Protein AF-0000000087641101 (afdb_homodimer)

Radius of gyration: 25.99 Å; Cα contacts (8 Å, |Δi|>4): 1208; chains: 2; bounding box: 47×73×111 Å

Secondary structure (DSSP, 8-state):
------------------B---S---PPTTEEEEEEE-S---HHHHHHHHHTT--EEEEEEEE-STT-EE-THHHHHHHHHHHTT-EEEEEE---SSSS--HHHHHHHHHHHHHHTTEEESEEEEE---GGGT-S-HHHHHHHHHHHHHHHHHHT-EEEEEE-HHHHHHHHSS-B-SS-EEEEE--SSSSGGGPPPSSSTT---BTTB-S-SEEEEEEEEEETTEEEEEEEEE--SSS----SS---BTTBEEE--SS-SPPPPPPB--/------------------B---S---PPTTEEEEEEE-S---HHHHHHHHHTT--EEEEEEEE-STT-EE-THHHHHHHHHHHTT-EEEEEE---SSSS--HHHHHHHHHHHHHHTTEEESEEEEE---GGGT-S-HHHHHHHHHHHHHHHHHHT-EEEEEE-HHHHHHHHSS-B-SS-EEEEE--SSSSGGGPPPSSSTT---BTTB-S-SEEEEEEEEEETTEEEEEEEEE--SSS----SS---BTTBEEE--SS-SPPPPPPB--

Solvent-accessible surface area (backbone atoms only — not comparable to full-atom values): 27989 Å² total; per-residue (Å²): 135,84,80,77,78,76,73,81,77,77,75,75,76,73,74,74,72,59,63,44,74,86,54,62,54,76,56,57,90,58,42,42,36,30,34,35,41,80,67,82,52,56,48,68,34,36,38,45,41,38,72,32,47,37,47,34,37,34,34,35,29,24,36,36,64,86,64,39,42,53,29,72,54,30,59,56,34,51,53,24,29,42,73,43,52,26,34,45,33,38,28,32,41,72,39,78,86,39,92,52,49,35,34,55,55,45,48,41,29,53,51,52,37,45,75,67,46,31,45,65,43,27,41,30,39,50,48,56,64,31,24,68,71,33,68,55,26,67,61,42,40,51,39,53,32,34,29,51,52,42,30,53,72,73,68,29,20,39,28,38,33,27,34,70,70,34,38,31,59,35,35,63,47,29,32,36,46,57,48,43,30,30,31,55,52,58,47,45,67,24,69,88,7,43,40,74,81,64,70,85,69,64,59,68,49,41,74,40,78,67,72,52,31,34,35,20,30,34,69,26,39,54,70,93,37,71,28,28,34,30,30,30,64,57,55,84,77,53,67,70,64,60,41,61,55,59,60,58,97,77,24,45,57,32,15,71,89,58,74,88,52,58,44,51,65,65,36,79,114,134,86,80,79,79,77,74,81,78,78,78,74,76,70,73,72,74,52,62,42,75,84,53,61,57,76,55,57,91,59,40,42,35,29,34,37,43,82,69,81,53,56,49,69,34,35,37,44,41,39,70,32,46,38,46,33,38,35,35,36,30,25,34,36,65,86,66,39,42,53,30,72,52,30,59,57,34,51,53,25,29,42,74,42,50,27,34,46,34,38,26,32,41,74,40,78,86,37,93,52,50,36,34,54,54,46,49,41,28,52,50,51,36,45,75,70,46,32,45,64,43,26,41,29,40,51,47,56,65,32,24,68,70,32,69,55,26,68,62,43,40,51,39,52,34,33,28,51,52,42,30,53,73,73,69,29,20,40,26,37,33,29,34,71,70,34,38,32,58,33,34,63,47,30,32,36,45,58,47,44,31,33,32,57,53,60,48,45,67,22,63,87,8,42,40,74,82,65,71,86,68,65,60,70,51,41,74,40,77,65,74,50,31,32,35,18,31,33,67,23,38,54,70,92,37,72,27,28,35,31,30,30,65,56,56,84,80,54,67,72,65,59,38,61,56,55,61,58,96,78,24,45,57,32,14,72,89,56,73,88,51,58,45,51,66,65,37,79,115

Sequence (538 aa):
MKVLFILPVVLATCLAKAIAPEGVVKAAAGYAYAVDLEVPVPLSGFNCMKKYGYKTVFIRAYDPTGAGRFDTNAVNNIRNANQAGLGTEAYMTPQLHSNKRGSQQFRELYEGLRNAKIQVRTVWVQVTSPVNWGPNTQANIYFINDIVSMAKYYGVTIGFYTNVYDWNQITKGANVEGAMLWYWNVNGAGVNGETPANFDDFRPFAKFTKPTVKQFGQVEHLCGVTVNRDVYTLNNSINLVSSKAEKLDGELIVGTLGGNQMSGLVQSVMKVLFILPVVLATCLAKAIAPEGVVKAAAGYAYAVDLEVPVPLSGFNCMKKYGYKTVFIRAYDPTGAGRFDTNAVNNIRNANQAGLGTEAYMTPQLHSNKRGSQQFRELYEGLRNAKIQVRTVWVQVTSPVNWGPNTQANIYFINDIVSMAKYYGVTIGFYTNVYDWNQITKGANVEGAMLWYWNVNGAGVNGETPANFDDFRPFAKFTKPTVKQFGQVEHLCGVTVNRDVYTLNNSINLVSSKAEKLDGELIVGTLGGNQMSGLVQSV

Organism: Ancylostoma caninum (NCBI:txid29170)

pLDDT: mean 87.17, std 20.43, range [28.36, 98.94]

Foldseek 3Di:
DPPPPPDPPPPPPPPPFFADPLAQDDDDPQKAKEWEAEDADALLLLLSVVVSRHAEYEYEQWDQPDQIAGRLSRLRNLVSNLVSLHAYAYEYEHHQPHPDALLRNLVRSCVSCVVSQEAEQEYEYEQADLVRQDQPQVVLLRRVLSNLVNCVVVLHAYAYEEAPVSCCRNNVQWAKPQHAYEYEDWCDAHPVGFDDQDCVPDDDTSPRHDHAKYFGHAQHDGSNGGITMMMGGPPPPLPCPRSNQPCDVHGGYHHSSDDSTRMDRGGHD/DPPPPPDPDPPPPPPPFFADPLAQDDDDPQKAKEWEAEDADALLLLLSVVVSGHAEYEYEQWDQPDQIAGRLSRLRNLVSNLVSLHAYAYEYEHHQPHPDALLRNLVRSCVSCVVSQAAEQEYEYEQADLVRQDQPQVVLLRRVLSNLVNCVVVLHAYAYEEAPVSCCRNNVQFAKPQHAYEYEDWCDAHPVGFDDQDCVPDDDTSNRHDHAKYFGHAQHDGSNGGITMMMGGPPPPLPCPRSNQPCDVNGGYHHSSDDSTRMDRGGHD

InterPro domains:
  IPR002053 Glycoside hydrolase, family 25 [PS51904] (31-249)
  IPR017853 Glycoside hydrolase superfamily [SSF51445] (33-235)
  IPR051595 Glycosyl Hydrolase 25 Enzymes [PTHR23208] (10-243)

Nearest PDB structures (foldseek):
  4kru-assembly1_A  TM=6.694E-01  e=2.421E-06  Clostridium phage phiSM101
  1f3t-assembly1_A  TM=5.126E-01  e=4.174E-02  Trypanosoma brucei
  8ofw-assembly1_A  TM=4.564E-01  e=1.871E-02  Mycobacterium tuberculosis
  1szr-assembly1_D  TM=4.971E-01  e=8.233E-02  Trypanosoma brucei brucei
  1njj-assembly1_A  TM=5.275E-01  e=1.527E-01  Trypanosoma brucei gambiense

Structure (mmCIF, N/CA/C/O backbone):
data_AF-0000000087641101-model_v1
#
loop_
_entity.id
_entity.type
_entity.pdbx_description
1 polymer 'Glycosyl hydrolase family 25'
#
loop_
_atom_site.group_PDB
_atom_site.id
_atom_site.type_symbol
_atom_site.label_atom_id
_atom_site.label_alt_id
_atom_site.label_comp_id
_atom_site.label_asym_id
_atom_site.label_entity_id
_atom_site.label_seq_id
_atom_site.pdbx_PDB_ins_code
_atom_site.Cartn_x
_atom_site.Cartn_y
_atom_site.Cartn_z
_atom_site.occupancy
_atom_site.B_iso_or_equiv
_atom_site.auth_seq_id
_atom_site.auth_comp_id
_atom_site.auth_asym_id
_atom_site.auth_atom_id
_atom_site.pdbx_PDB_model_num
ATOM 1 N N . MET A 1 1 ? 14.477 19.906 -55.719 1 28.36 1 MET A N 1
ATOM 2 C CA . MET A 1 1 ? 13.188 19.703 -55.062 1 28.36 1 MET A CA 1
ATOM 3 C C . MET A 1 1 ? 13.352 19.609 -53.562 1 28.36 1 MET A C 1
ATOM 5 O O . MET A 1 1 ? 14.109 18.781 -53.062 1 28.36 1 MET A O 1
ATOM 9 N N . LYS A 1 2 ? 13.195 20.766 -52.844 1 31.72 2 LYS A N 1
ATOM 10 C CA . LYS A 1 2 ? 13.352 21.016 -51.406 1 31.72 2 LYS A CA 1
ATOM 11 C C . LYS A 1 2 ? 12.367 20.188 -50.594 1 31.72 2 LYS A C 1
ATOM 13 O O . LYS A 1 2 ? 11.148 20.328 -50.75 1 31.72 2 LYS A O 1
ATOM 18 N N . VAL A 1 3 ? 12.773 19 -50.188 1 34.25 3 VAL A N 1
ATOM 19 C CA . VAL A 1 3 ? 11.961 18.109 -49.375 1 34.25 3 VAL A CA 1
ATOM 20 C C . VAL A 1 3 ? 11.625 18.766 -48.062 1 34.25 3 VAL A C 1
ATOM 22 O O . VAL A 1 3 ? 12.531 19.156 -47.312 1 34.25 3 VAL A O 1
ATOM 25 N N . LEU A 1 4 ? 10.484 19.406 -47.938 1 35.81 4 LEU A N 1
ATOM 26 C CA . LEU A 1 4 ? 9.938 19.969 -46.719 1 35.81 4 LEU A CA 1
ATOM 27 C C . LEU A 1 4 ? 9.641 18.891 -45.688 1 35.81 4 LEU A C 1
ATOM 29 O O . LEU A 1 4 ? 8.875 17.953 -45.969 1 35.81 4 LEU A O 1
ATOM 33 N N . PHE A 1 5 ? 10.555 18.578 -44.812 1 37 5 PHE A N 1
ATOM 34 C CA . PHE A 1 5 ? 10.375 17.703 -43.656 1 37 5 PHE A CA 1
ATOM 35 C C . PHE A 1 5 ? 9.328 18.281 -42.719 1 37 5 PHE A C 1
ATOM 37 O O . PHE A 1 5 ? 9.484 19.391 -42.188 1 37 5 PHE A O 1
ATOM 44 N N . ILE A 1 6 ? 8.055 17.938 -42.938 1 36.03 6 ILE A N 1
ATOM 45 C CA . ILE A 1 6 ? 7.035 18.328 -41.969 1 36.03 6 ILE A CA 1
ATOM 46 C C . ILE A 1 6 ? 7.227 17.547 -40.656 1 36.03 6 ILE A C 1
ATOM 48 O O . ILE A 1 6 ? 7.211 16.312 -40.688 1 36.03 6 ILE A O 1
ATOM 52 N N . LEU A 1 7 ? 7.863 18.156 -39.719 1 36.31 7 LEU A N 1
ATOM 53 C CA . LEU A 1 7 ? 7.988 17.609 -38.375 1 36.31 7 LEU A CA 1
ATOM 54 C C . LEU A 1 7 ? 6.613 17.359 -37.75 1 36.31 7 LEU A C 1
ATOM 56 O O . LEU A 1 7 ? 5.766 18.25 -37.719 1 36.31 7 LEU A O 1
ATOM 60 N N . PRO A 1 8 ? 6.195 16.094 -37.625 1 37.31 8 PRO A N 1
ATOM 61 C CA . PRO A 1 8 ? 4.906 15.867 -36.969 1 37.31 8 PRO A CA 1
ATOM 62 C C . PRO A 1 8 ? 4.836 16.484 -35.562 1 37.31 8 PRO A C 1
ATOM 64 O O . PRO A 1 8 ? 5.824 16.453 -34.844 1 37.31 8 PRO A O 1
ATOM 67 N N . VAL A 1 9 ? 4.023 17.516 -35.375 1 31.77 9 VAL A N 1
ATOM 68 C CA . VAL A 1 9 ? 3.674 18.109 -34.094 1 31.77 9 VAL A CA 1
ATOM 69 C C . VAL A 1 9 ? 3.027 17.047 -33.219 1 31.77 9 VAL A C 1
ATOM 71 O O . VAL A 1 9 ? 2.004 16.469 -33.562 1 31.77 9 VAL A O 1
ATOM 74 N N . VAL A 1 10 ? 3.824 16.375 -32.438 1 31.97 10 VAL A N 1
ATOM 75 C CA . VAL A 1 10 ? 3.291 15.539 -31.375 1 31.97 10 VAL A CA 1
ATOM 76 C C . VAL A 1 10 ? 2.352 16.375 -30.5 1 31.97 10 VAL A C 1
ATOM 78 O O . VAL A 1 10 ? 2.764 17.359 -29.891 1 31.97 10 VAL A O 1
ATOM 81 N N . LEU A 1 11 ? 1.06 16.297 -30.75 1 30.08 11 LEU A N 1
ATOM 82 C CA . LEU A 1 11 ? 0.023 16.844 -29.891 1 30.08 11 LEU A CA 1
ATOM 83 C C . LEU A 1 11 ? 0.126 16.266 -28.484 1 30.08 11 LEU A C 1
ATOM 85 O O . LEU A 1 11 ? -0.015 15.055 -28.297 1 30.08 11 LEU A O 1
ATOM 89 N N . ALA A 1 12 ? 0.757 16.969 -27.562 1 32.91 12 ALA A N 1
ATOM 90 C CA . ALA A 1 12 ? 0.623 16.781 -26.125 1 32.91 12 ALA A CA 1
ATOM 91 C C . ALA A 1 12 ? -0.845 16.75 -25.703 1 32.91 12 ALA A C 1
ATOM 93 O O . ALA A 1 12 ? -1.55 17.766 -25.828 1 32.91 12 ALA A O 1
ATOM 94 N N . THR A 1 13 ? -1.475 15.617 -25.844 1 31.67 13 THR A N 1
ATOM 95 C CA . THR A 1 13 ? -2.791 15.531 -25.219 1 31.67 13 THR A CA 1
ATOM 96 C C . THR A 1 13 ? -2.736 16.016 -23.781 1 31.67 13 THR A C 1
ATOM 98 O O . THR A 1 13 ? -1.954 15.508 -22.969 1 31.67 13 THR A O 1
ATOM 101 N N . CYS A 1 14 ? -2.99 17.266 -23.531 1 31.14 14 CYS A N 1
ATOM 102 C CA . CYS A 1 14 ? -3.334 17.844 -22.234 1 31.14 14 CYS A CA 1
ATOM 103 C C . CYS A 1 14 ? -4.367 16.984 -21.516 1 31.14 14 CYS A C 1
ATOM 105 O O . CYS A 1 14 ? -5.551 17.016 -21.859 1 31.14 14 CYS A O 1
ATOM 107 N N . LEU A 1 15 ? -4.035 15.789 -21.062 1 31.58 15 LEU A N 1
ATOM 108 C CA . LEU A 1 15 ? -4.984 15.219 -20.125 1 31.58 15 LEU A CA 1
ATOM 109 C C . LEU A 1 15 ? -5.488 16.281 -19.156 1 31.58 15 LEU A C 1
ATOM 111 O O . LEU A 1 15 ? -4.699 16.875 -18.406 1 31.58 15 LEU A O 1
ATOM 115 N N . ALA A 1 16 ? -6.551 16.953 -19.484 1 30.8 16 ALA A N 1
ATOM 116 C CA . ALA A 1 16 ? -7.285 17.844 -18.594 1 30.8 16 ALA A CA 1
ATOM 117 C C . ALA A 1 16 ? -7.34 17.266 -17.172 1 30.8 16 ALA A C 1
ATOM 119 O O . ALA A 1 16 ? -7.773 16.125 -16.984 1 30.8 16 ALA A O 1
ATOM 120 N N . LYS A 1 17 ? -6.582 17.766 -16.297 1 39.59 17 LYS A N 1
ATOM 121 C CA . LYS A 1 17 ? -6.594 17.5 -14.867 1 39.59 17 LYS A CA 1
ATOM 122 C C . LYS A 1 17 ? -8.016 17.484 -14.32 1 39.59 17 LYS A C 1
ATOM 124 O O . LYS A 1 17 ? -8.758 18.453 -14.469 1 39.59 17 LYS A O 1
ATOM 129 N N . ALA A 1 18 ? -8.648 16.438 -14.086 1 41.75 18 ALA A N 1
ATOM 130 C CA . ALA A 1 18 ? -9.992 16.344 -13.531 1 41.75 18 ALA A CA 1
ATOM 131 C C . ALA A 1 18 ? -10.188 17.312 -12.375 1 41.75 18 ALA A C 1
ATOM 133 O O . ALA A 1 18 ? -9.492 17.234 -11.367 1 41.75 18 ALA A O 1
ATOM 134 N N . ILE A 1 19 ? -10.812 18.531 -12.672 1 41.22 19 ILE A N 1
ATOM 135 C CA . ILE A 1 19 ? -11.234 19.531 -11.688 1 41.22 19 ILE A CA 1
ATOM 136 C C . ILE A 1 19 ? -12.164 18.875 -10.664 1 41.22 19 ILE A C 1
ATOM 138 O O . ILE A 1 19 ? -13.094 18.156 -11.031 1 41.22 19 ILE A O 1
ATOM 142 N N . ALA A 1 20 ? -11.672 18.719 -9.391 1 50.56 20 ALA A N 1
ATOM 143 C CA . ALA A 1 20 ? -12.641 18.344 -8.359 1 50.56 20 ALA A CA 1
ATOM 144 C C . ALA A 1 20 ? -13.969 19.062 -8.578 1 50.56 20 ALA A C 1
ATOM 146 O O . ALA A 1 20 ? -13.992 20.203 -9.055 1 50.56 20 ALA A O 1
ATOM 147 N N . PRO A 1 21 ? -15.078 18.359 -8.547 1 45.81 21 PRO A N 1
ATOM 148 C CA . PRO A 1 21 ? -16.312 19.125 -8.703 1 45.81 21 PRO A CA 1
ATOM 149 C C . PRO A 1 21 ? -16.359 20.375 -7.824 1 45.81 21 PRO A C 1
ATOM 151 O O . PRO A 1 21 ? -16.047 20.297 -6.633 1 45.81 21 PRO A O 1
ATOM 154 N N . GLU A 1 22 ? -16.094 21.438 -8.359 1 49.22 22 GLU A N 1
ATOM 155 C CA . GLU A 1 22 ? -16.234 22.719 -7.699 1 49.22 22 GLU A CA 1
ATOM 156 C C . GLU A 1 22 ? -17.578 22.828 -6.973 1 49.22 22 GLU A C 1
ATOM 158 O O . GLU A 1 22 ? -17.984 23.938 -6.594 1 49.22 22 GLU A O 1
ATOM 163 N N . GLY A 1 23 ? -18.156 21.672 -6.746 1 52.38 23 GLY A N 1
ATOM 164 C CA . GLY A 1 23 ? -19.375 21.828 -5.973 1 52.38 23 GLY A CA 1
ATOM 165 C C . GLY A 1 23 ? -19.156 21.75 -4.477 1 52.38 23 GLY A C 1
ATOM 166 O O . GLY A 1 23 ? -18.141 21.219 -4.023 1 52.38 23 GLY A O 1
ATOM 167 N N . VAL A 1 24 ? -19.875 22.516 -3.803 1 53.88 24 VAL A N 1
ATOM 168 C CA . VAL A 1 24 ? -19.891 22.531 -2.344 1 53.88 24 VAL A CA 1
ATOM 169 C C . VAL A 1 24 ? -19.938 21.094 -1.812 1 53.88 24 VAL A C 1
ATOM 171 O O . VAL A 1 24 ? -20.844 20.328 -2.17 1 53.88 24 VAL A O 1
ATOM 174 N N . VAL A 1 25 ? -18.859 20.766 -1.214 1 64.12 25 VAL A N 1
ATOM 175 C CA . VAL A 1 25 ? -18.812 19.453 -0.599 1 64.12 25 VAL A CA 1
ATOM 176 C C . VAL A 1 25 ? -19.75 19.406 0.613 1 64.12 25 VAL A C 1
ATOM 178 O O . VAL A 1 25 ? -19.672 20.281 1.483 1 64.12 25 VAL A O 1
ATOM 181 N N . LYS A 1 26 ? -20.953 18.875 0.511 1 57.97 26 LYS A N 1
ATOM 182 C CA . LYS A 1 26 ? -21.797 18.641 1.679 1 57.97 26 LYS A CA 1
ATOM 183 C C . LYS A 1 26 ? -21.438 17.328 2.369 1 57.97 26 LYS A C 1
ATOM 185 O O . LYS A 1 26 ? -21.562 16.25 1.779 1 57.97 26 LYS A O 1
ATOM 190 N N . ALA A 1 27 ? -20.797 17.547 3.496 1 64.75 27 ALA A N 1
ATOM 191 C CA . ALA A 1 27 ? -20.438 16.359 4.266 1 64.75 27 ALA A CA 1
ATOM 192 C C . ALA A 1 27 ? -21.672 15.664 4.809 1 64.75 27 ALA A C 1
ATOM 194 O O . ALA A 1 27 ? -22.688 16.312 5.09 1 64.75 27 ALA A O 1
ATOM 195 N N . ALA A 1 28 ? -21.609 14.398 4.812 1 65.62 28 ALA A N 1
ATOM 196 C CA . ALA A 1 28 ? -22.641 13.648 5.527 1 65.62 28 ALA A CA 1
ATOM 197 C C . ALA A 1 28 ? -22.734 14.094 6.984 1 65.62 28 ALA A C 1
ATOM 199 O O . ALA A 1 28 ? -21.797 14.68 7.523 1 65.62 28 ALA A O 1
ATOM 200 N N . ALA A 1 29 ? -23.891 13.867 7.512 1 70.31 29 ALA A N 1
ATOM 201 C CA . ALA A 1 29 ? -24.109 14.227 8.906 1 70.31 29 ALA A CA 1
ATOM 202 C C . ALA A 1 29 ? -23.062 13.602 9.812 1 70.31 29 ALA A C 1
ATOM 204 O O . ALA A 1 29 ? -22.734 12.422 9.672 1 70.31 29 ALA A O 1
ATOM 205 N N . GLY A 1 30 ? -22.375 14.406 10.547 1 81.69 30 GLY A N 1
ATOM 206 C CA . GLY A 1 30 ? -21.391 13.93 11.516 1 81.69 30 GLY A CA 1
ATOM 207 C C . GLY A 1 30 ? -19.969 14 11.008 1 81.69 30 GLY A C 1
ATOM 208 O O . GLY A 1 30 ? -19.031 13.727 11.75 1 81.69 30 GLY A O 1
ATOM 209 N N . TYR A 1 31 ? -19.875 14.391 9.664 1 87.81 31 TYR A N 1
ATOM 210 C CA . TYR A 1 31 ? -18.531 14.477 9.109 1 87.81 31 TYR A CA 1
ATOM 211 C C . TYR A 1 31 ? -18.219 15.891 8.633 1 87.81 31 TYR A C 1
ATOM 213 O O . TYR A 1 31 ? -19.141 16.688 8.414 1 87.81 31 TYR A O 1
ATOM 221 N N . ALA A 1 32 ? -16.984 16.25 8.633 1 92.69 32 ALA A N 1
ATOM 222 C CA . ALA A 1 32 ? -16.484 17.453 7.988 1 92.69 32 ALA A CA 1
ATOM 223 C C . ALA A 1 32 ? -15.375 17.125 6.996 1 92.69 32 ALA A C 1
ATOM 225 O O . ALA A 1 32 ? -14.758 16.062 7.074 1 92.69 32 ALA A O 1
ATOM 226 N N . TYR A 1 33 ? -15.219 18.047 6.066 1 94.56 33 TYR A N 1
ATOM 227 C CA . TYR A 1 33 ? -14.234 17.828 5.012 1 94.56 33 TYR A CA 1
ATOM 228 C C . TYR A 1 33 ? -12.992 18.672 5.234 1 94.56 33 TYR A C 1
ATOM 230 O O . TYR A 1 33 ? -13.078 19.797 5.734 1 94.56 33 TYR A O 1
ATOM 238 N N . ALA A 1 34 ? -11.883 18.141 4.883 1 96.69 34 ALA A N 1
ATOM 239 C CA . ALA A 1 34 ? -10.578 18.781 4.949 1 96.69 34 ALA A CA 1
ATOM 240 C C . ALA A 1 34 ? -9.766 18.516 3.691 1 96.69 34 ALA A C 1
ATOM 242 O O . ALA A 1 34 ? -10.148 17.688 2.861 1 96.69 34 ALA A O 1
ATOM 243 N N . VAL A 1 35 ? -8.719 19.25 3.512 1 97.88 35 VAL A N 1
ATOM 244 C CA . VAL A 1 35 ? -7.711 18.969 2.496 1 97.88 35 VAL A CA 1
ATOM 245 C C . VAL A 1 35 ? -6.324 18.953 3.137 1 97.88 35 VAL A C 1
ATOM 247 O O . VAL A 1 35 ? -6.129 19.516 4.219 1 97.88 35 VAL A O 1
ATOM 250 N N . ASP A 1 36 ? -5.441 18.25 2.58 1 98.62 36 ASP A N 1
ATOM 251 C CA . ASP A 1 36 ? -4.035 18.406 2.953 1 98.62 36 ASP A CA 1
ATOM 252 C C . ASP A 1 36 ? -3.193 18.844 1.761 1 98.62 36 ASP A C 1
ATOM 254 O O . ASP A 1 36 ? -3.549 18.578 0.61 1 98.62 36 ASP A O 1
ATOM 258 N N . LEU A 1 37 ? -2.211 19.625 2.039 1 98.25 37 LEU A N 1
ATOM 259 C CA . LEU A 1 37 ? -1.391 20.234 0.996 1 98.25 37 LEU A CA 1
ATOM 260 C C . LEU A 1 37 ? 0.045 20.422 1.475 1 98.25 37 LEU A C 1
ATOM 262 O O . LEU A 1 37 ? 0.317 20.344 2.676 1 98.25 37 LEU A O 1
ATOM 266 N N . GLU A 1 38 ? 0.957 20.656 0.459 1 98 38 GLU A N 1
ATOM 267 C CA . GLU A 1 38 ? 2.375 20.766 0.785 1 98 38 GLU A CA 1
ATOM 268 C C . GLU A 1 38 ? 3.039 21.875 -0.021 1 98 38 GLU A C 1
ATOM 270 O O . GLU A 1 38 ? 4.262 21.891 -0.177 1 98 38 GLU A O 1
ATOM 275 N N . VAL A 1 39 ? 2.182 22.75 -0.604 1 97.62 39 VAL A N 1
ATOM 276 C CA . VAL A 1 39 ? 2.676 23.859 -1.41 1 97.62 39 VAL A CA 1
ATOM 277 C C . VAL A 1 39 ? 2.164 25.172 -0.837 1 97.62 39 VAL A C 1
ATOM 279 O O . VAL A 1 39 ? 1.188 25.203 -0.085 1 97.62 39 VAL A O 1
ATOM 282 N N . PRO A 1 40 ? 2.863 26.297 -1.189 1 98.12 40 PRO A N 1
ATOM 283 C CA . PRO A 1 40 ? 2.328 27.594 -0.776 1 98.12 40 PRO A CA 1
ATOM 284 C C . PRO A 1 40 ? 0.957 27.891 -1.381 1 98.12 40 PRO A C 1
ATOM 286 O O . PRO A 1 40 ? 0.739 27.656 -2.572 1 98.12 40 PRO A O 1
ATOM 289 N N . VAL A 1 41 ? 0.089 28.391 -0.569 1 98.5 41 VAL A N 1
ATOM 290 C CA . VAL A 1 41 ? -1.262 28.734 -1.008 1 98.5 41 VAL A CA 1
ATOM 291 C C . VAL A 1 41 ? -1.612 30.156 -0.56 1 98.5 41 VAL A C 1
ATOM 293 O O . VAL A 1 41 ? -1.479 30.484 0.619 1 98.5 41 VAL A O 1
ATOM 296 N N . PRO A 1 42 ? -2.043 31.047 -1.471 1 98.06 42 PRO A N 1
ATOM 297 C CA . PRO A 1 42 ? -2.432 32.406 -1.074 1 98.06 42 PRO A CA 1
ATOM 298 C C . PRO A 1 42 ? -3.754 32.438 -0.314 1 98.06 42 PRO A C 1
ATOM 300 O O . PRO A 1 42 ? -4.512 31.453 -0.336 1 98.06 42 PRO A O 1
ATOM 303 N N . LEU A 1 43 ? -4 33.562 0.381 1 98.19 43 LEU A N 1
ATOM 304 C CA . LEU A 1 43 ? -5.234 33.75 1.133 1 98.19 43 LEU A CA 1
ATOM 305 C C . LEU A 1 43 ? -6.453 33.469 0.255 1 98.19 43 LEU A C 1
ATOM 307 O O . LEU A 1 43 ? -7.43 32.875 0.708 1 98.19 43 LEU A O 1
ATOM 311 N N . SER A 1 44 ? -6.391 33.875 -1.02 1 98.06 44 SER A N 1
ATOM 312 C CA . SER A 1 44 ? -7.516 33.688 -1.93 1 98.06 44 SER A CA 1
ATOM 313 C C . SER A 1 44 ? -7.812 32.219 -2.129 1 98.06 44 SER A C 1
ATOM 315 O O . SER A 1 44 ? -8.969 31.812 -2.277 1 98.06 44 SER A O 1
ATOM 317 N N . GLY A 1 45 ? -6.793 31.375 -2.162 1 98 45 GLY A N 1
ATOM 318 C CA . GLY A 1 45 ? -6.98 29.938 -2.27 1 98 45 GLY A CA 1
ATOM 319 C C . GLY A 1 45 ? -7.703 29.328 -1.079 1 98 45 GLY A C 1
ATOM 320 O O . GLY A 1 45 ? -8.625 28.531 -1.244 1 98 45 GLY A O 1
ATOM 321 N N . PHE A 1 46 ? -7.371 29.766 0.083 1 98.19 46 PHE A N 1
ATOM 322 C CA . PHE A 1 46 ? -8.008 29.25 1.288 1 98.19 46 PHE A CA 1
ATOM 323 C C . PHE A 1 46 ? -9.438 29.781 1.412 1 98.19 46 PHE A C 1
ATOM 325 O O . PHE A 1 46 ? -10.328 29.062 1.872 1 98.19 46 PHE A O 1
ATOM 332 N N . ASN A 1 47 ? -9.656 31.062 1.046 1 97.56 47 ASN A N 1
ATOM 333 C CA . ASN A 1 47 ? -11.023 31.578 0.992 1 97.56 47 ASN A CA 1
ATOM 334 C C . ASN A 1 47 ? -11.898 30.734 0.059 1 97.56 47 ASN A C 1
ATOM 336 O O . ASN A 1 47 ? -13.047 30.438 0.378 1 97.56 47 ASN A O 1
ATOM 340 N N . CYS A 1 48 ? -11.336 30.438 -1.016 1 96.94 48 CYS A N 1
ATOM 341 C CA . CYS A 1 48 ? -12.039 29.609 -1.987 1 96.94 48 CYS A CA 1
ATOM 342 C C . CYS A 1 48 ? -12.383 28.25 -1.393 1 96.94 48 CYS A C 1
ATOM 344 O O . CYS A 1 48 ? -13.508 27.766 -1.537 1 96.94 48 CYS A O 1
ATOM 346 N N . MET A 1 49 ? -11.453 27.578 -0.704 1 96.44 49 MET A N 1
ATOM 347 C CA . MET A 1 49 ? -11.695 26.281 -0.068 1 96.44 49 MET A CA 1
ATOM 348 C C . MET A 1 49 ? -12.82 26.391 0.958 1 96.44 49 MET A C 1
ATOM 350 O O . MET A 1 49 ? -13.688 25.516 1.018 1 96.44 49 MET A O 1
ATOM 354 N N . LYS A 1 50 ? -12.766 27.453 1.735 1 95.12 50 LYS A N 1
ATOM 355 C CA . LYS A 1 50 ? -13.828 27.672 2.713 1 95.12 50 LYS A CA 1
ATOM 356 C C . LYS A 1 50 ? -15.188 27.797 2.031 1 95.12 50 LYS A C 1
ATOM 358 O O . LYS A 1 50 ? -16.172 27.219 2.496 1 95.12 50 LYS A O 1
ATOM 363 N N . LYS A 1 51 ? -15.188 28.484 0.975 1 93.56 51 LYS A N 1
ATOM 364 C CA . LYS A 1 51 ? -16.422 28.688 0.221 1 93.56 51 LYS A CA 1
ATOM 365 C C . LYS A 1 51 ? -16.969 27.375 -0.303 1 93.56 51 LYS A C 1
ATOM 367 O O . LYS A 1 51 ? -18.188 27.188 -0.381 1 93.56 51 LYS A O 1
ATOM 372 N N . TYR A 1 52 ? -16.078 26.469 -0.585 1 93.44 52 TYR A N 1
ATOM 373 C CA . TYR A 1 52 ? -16.5 25.188 -1.13 1 93.44 52 TYR A CA 1
ATOM 374 C C . TYR A 1 52 ? -16.875 24.219 -0.014 1 93.44 52 TYR A C 1
ATOM 376 O O . TYR A 1 52 ? -17.203 23.062 -0.274 1 93.44 52 TYR A O 1
ATOM 384 N N . GLY A 1 53 ? -16.781 24.688 1.224 1 91.94 53 GLY A N 1
ATOM 385 C CA . GLY A 1 53 ? -17.359 23.922 2.314 1 91.94 53 GLY A CA 1
ATOM 386 C C . GLY A 1 53 ? -16.312 23.203 3.158 1 91.94 53 GLY A C 1
ATOM 387 O O . GLY A 1 53 ? -16.656 22.5 4.109 1 91.94 53 GLY A O 1
ATOM 388 N N . TYR A 1 54 ? -15.094 23.344 2.844 1 94.44 54 TYR A N 1
ATOM 389 C CA . TYR A 1 54 ? -14.047 22.75 3.664 1 94.44 54 TYR A CA 1
ATOM 390 C C . TYR A 1 54 ? -13.891 23.484 4.984 1 94.44 54 TYR A C 1
ATOM 392 O O . TYR A 1 54 ? -14.055 24.703 5.035 1 94.44 54 TYR A O 1
ATOM 400 N N . LYS A 1 55 ? -13.516 22.734 6.051 1 94.06 55 LYS A N 1
ATOM 401 C CA . LYS A 1 55 ? -13.484 23.328 7.383 1 94.06 55 LYS A CA 1
ATOM 402 C C . LYS A 1 55 ? -12.062 23.328 7.941 1 94.06 55 LYS A C 1
ATOM 404 O O . LYS A 1 55 ? -11.742 24.125 8.828 1 94.06 55 LYS A O 1
ATOM 409 N N . THR A 1 56 ? -11.266 22.406 7.438 1 95.62 56 THR A N 1
ATOM 410 C CA . THR A 1 56 ? -9.93 22.234 7.996 1 95.62 56 THR A CA 1
ATOM 411 C C . THR A 1 56 ? -8.906 21.984 6.891 1 95.62 56 THR A C 1
ATOM 413 O O . THR A 1 56 ? -9.25 21.453 5.836 1 95.62 56 THR A O 1
ATOM 416 N N . VAL A 1 57 ? -7.695 22.438 7.121 1 98 57 VAL A N 1
ATOM 417 C CA . VAL A 1 57 ? -6.602 22.125 6.195 1 98 57 VAL A CA 1
ATOM 418 C C . VAL A 1 57 ? -5.434 21.516 6.961 1 98 57 VAL A C 1
ATOM 420 O O . VAL A 1 57 ? -5.117 21.938 8.07 1 98 57 VAL A O 1
ATOM 423 N N . PHE A 1 58 ? -4.871 20.469 6.43 1 98.56 58 PHE A N 1
ATOM 424 C CA . PHE A 1 58 ? -3.629 19.859 6.898 1 98.56 58 PHE A CA 1
ATOM 425 C C . PHE A 1 58 ? -2.438 20.391 6.109 1 98.56 58 PHE A C 1
ATOM 427 O O . PHE A 1 58 ? -2.348 20.188 4.898 1 98.56 58 PHE A O 1
ATOM 434 N N . ILE A 1 59 ? -1.506 20.984 6.848 1 98.75 59 ILE A N 1
ATOM 435 C CA . ILE A 1 59 ? -0.409 21.703 6.203 1 98.75 59 ILE A CA 1
ATOM 436 C C . ILE A 1 59 ? 0.916 21.016 6.527 1 98.75 59 ILE A C 1
ATOM 438 O O . ILE A 1 59 ? 1.197 20.719 7.691 1 98.75 59 ILE A O 1
ATOM 442 N N . ARG A 1 60 ? 1.729 20.75 5.516 1 98.88 60 ARG A N 1
ATOM 443 C CA . ARG A 1 60 ? 3.045 20.188 5.777 1 98.88 60 ARG A CA 1
ATOM 444 C C . ARG A 1 60 ? 3.945 21.172 6.5 1 98.88 60 ARG A C 1
ATOM 446 O O . ARG A 1 60 ? 4.129 22.312 6.035 1 98.88 60 ARG A O 1
ATOM 453 N N . ALA A 1 61 ? 4.492 20.703 7.598 1 98.88 61 ALA A N 1
ATOM 454 C CA . ALA A 1 61 ? 5.348 21.578 8.383 1 98.88 61 ALA A CA 1
ATOM 455 C C . ALA A 1 61 ? 6.785 21.062 8.422 1 98.88 61 ALA A C 1
ATOM 457 O O . ALA A 1 61 ? 7.684 21.734 8.922 1 98.88 61 ALA A O 1
ATOM 458 N N . TYR A 1 62 ? 7.027 19.844 7.992 1 98.94 62 TYR A N 1
ATOM 459 C CA . TYR A 1 62 ? 8.375 19.312 7.824 1 98.94 62 TYR A CA 1
ATOM 460 C C . TYR A 1 62 ? 8.539 18.672 6.453 1 98.94 62 TYR A C 1
ATOM 462 O O . TYR A 1 62 ? 7.758 17.797 6.078 1 98.94 62 TYR A O 1
ATOM 470 N N . ASP A 1 63 ? 9.531 19.078 5.738 1 98.69 63 ASP A N 1
ATOM 471 C CA . ASP A 1 63 ? 9.797 18.734 4.348 1 98.69 63 ASP A CA 1
ATOM 472 C C . ASP A 1 63 ? 11.008 17.812 4.234 1 98.69 63 ASP A C 1
ATOM 474 O O . ASP A 1 63 ? 12.125 18.188 4.605 1 98.69 63 ASP A O 1
ATOM 478 N N . PRO A 1 64 ? 10.781 16.656 3.646 1 98.25 64 PRO A N 1
ATOM 479 C CA . PRO A 1 64 ? 11.867 15.672 3.605 1 98.25 64 PRO A CA 1
ATOM 480 C C . PRO A 1 64 ? 12.93 16 2.555 1 98.25 64 PRO A C 1
ATOM 482 O O . PRO A 1 64 ? 13.945 15.312 2.451 1 98.25 64 PRO A O 1
ATOM 485 N N . THR A 1 65 ? 12.766 17.016 1.777 1 96.81 65 THR A N 1
ATOM 486 C CA . THR A 1 65 ? 13.727 17.359 0.728 1 96.81 65 THR A CA 1
ATOM 487 C C . THR A 1 65 ? 15.109 17.594 1.315 1 96.81 65 THR A C 1
ATOM 489 O O . THR A 1 65 ? 15.242 18.156 2.404 1 96.81 65 THR A O 1
ATOM 492 N N . GLY A 1 66 ? 16.188 17.172 0.583 1 96.5 66 GLY A N 1
ATOM 493 C CA . GLY A 1 66 ? 17.531 17.281 1.103 1 96.5 66 GLY A CA 1
ATOM 494 C C . GLY A 1 66 ? 17.75 16.484 2.371 1 96.5 66 GLY A C 1
ATOM 495 O O . GLY A 1 66 ? 17.438 15.289 2.418 1 96.5 66 GLY A O 1
ATOM 496 N N . ALA A 1 67 ? 18.266 17.062 3.436 1 97.5 67 ALA A N 1
ATOM 497 C CA . ALA A 1 67 ? 18.484 16.406 4.715 1 97.5 67 ALA A CA 1
ATOM 498 C C . ALA A 1 67 ? 17.266 16.531 5.617 1 97.5 67 ALA A C 1
ATOM 500 O O . ALA A 1 67 ? 17.281 16.094 6.77 1 97.5 67 ALA A O 1
ATOM 501 N N . GLY A 1 68 ? 16.156 17.031 5.07 1 98.5 68 GLY A N 1
ATOM 502 C CA . GLY A 1 68 ? 14.992 17.375 5.875 1 98.5 68 GLY A CA 1
ATOM 503 C C . GLY A 1 68 ? 15.078 18.75 6.508 1 98.5 68 GLY A C 1
ATOM 504 O O . GLY A 1 68 ? 16.172 19.188 6.891 1 98.5 68 GLY A O 1
ATOM 505 N N . ARG A 1 69 ? 13.922 19.438 6.523 1 98.5 69 ARG A N 1
ATOM 506 C CA . ARG A 1 69 ? 13.938 20.781 7.082 1 98.5 69 ARG A CA 1
ATOM 507 C C . ARG A 1 69 ? 12.531 21.219 7.48 1 98.5 69 ARG A C 1
ATOM 509 O O . ARG A 1 69 ? 11.539 20.688 6.977 1 98.5 69 ARG A O 1
ATOM 516 N N . PHE A 1 70 ? 12.477 22.141 8.398 1 98.81 70 PHE A N 1
ATOM 517 C CA . PHE A 1 70 ? 11.219 22.844 8.641 1 98.81 70 PHE A CA 1
ATOM 518 C C . PHE A 1 70 ? 10.688 23.469 7.355 1 98.81 70 PHE A C 1
ATOM 520 O O . PHE A 1 70 ? 11.438 24.094 6.609 1 98.81 70 PHE A O 1
ATOM 527 N N . ASP A 1 71 ? 9.43 23.141 7.016 1 98.75 71 ASP A N 1
ATOM 528 C CA . ASP A 1 71 ? 8.805 23.734 5.84 1 98.75 71 ASP A CA 1
ATOM 529 C C . ASP A 1 71 ? 8.367 25.172 6.113 1 98.75 71 ASP A C 1
ATOM 531 O O . ASP A 1 71 ? 7.281 25.391 6.656 1 98.75 71 ASP A O 1
ATOM 535 N N . THR A 1 72 ? 9.094 26.109 5.609 1 97.94 72 THR A N 1
ATOM 536 C CA . THR A 1 72 ? 8.852 27.516 5.949 1 97.94 72 THR A CA 1
ATOM 537 C C . THR A 1 72 ? 7.535 28 5.352 1 97.94 72 THR A C 1
ATOM 539 O O . THR A 1 72 ? 6.953 28.969 5.824 1 97.94 72 THR A O 1
ATOM 542 N N . ASN A 1 73 ? 7.023 27.312 4.312 1 98 73 ASN A N 1
ATOM 543 C CA . ASN A 1 73 ? 5.727 27.672 3.748 1 98 73 ASN A CA 1
ATOM 544 C C . ASN A 1 73 ? 4.598 27.453 4.754 1 98 73 ASN A C 1
ATOM 546 O O . ASN A 1 73 ? 3.512 28.016 4.598 1 98 73 ASN A O 1
ATOM 550 N N . ALA A 1 74 ? 4.871 26.641 5.727 1 98.69 74 ALA A N 1
ATOM 551 C CA . ALA A 1 74 ? 3.83 26.328 6.699 1 98.69 74 ALA A CA 1
ATOM 552 C C . ALA A 1 74 ? 3.359 27.578 7.43 1 98.69 74 ALA A C 1
ATOM 554 O O . ALA A 1 74 ? 2.17 27.734 7.719 1 98.69 74 ALA A O 1
ATOM 555 N N . VAL A 1 75 ? 4.258 28.5 7.715 1 98.12 75 VAL A N 1
ATOM 556 C CA . VAL A 1 75 ? 3.939 29.688 8.5 1 98.12 75 VAL A CA 1
ATOM 557 C C . VAL A 1 75 ? 2.896 30.531 7.77 1 98.12 75 VAL A C 1
ATOM 559 O O . VAL A 1 75 ? 1.818 30.797 8.305 1 98.12 75 VAL A O 1
ATOM 562 N N . ASN A 1 76 ? 3.172 30.875 6.551 1 98.06 76 ASN A N 1
ATOM 563 C CA . ASN A 1 76 ? 2.229 31.688 5.797 1 98.06 76 ASN A CA 1
ATOM 564 C C . ASN A 1 76 ? 0.953 30.922 5.473 1 98.06 76 ASN A C 1
ATOM 566 O O . ASN A 1 76 ? -0.137 31.5 5.449 1 98.06 76 ASN A O 1
ATOM 570 N N . ASN A 1 77 ? 1.08 29.641 5.168 1 98.69 77 ASN A N 1
ATOM 571 C CA . ASN A 1 77 ? -0.108 28.844 4.93 1 98.69 77 ASN A CA 1
ATOM 572 C C . ASN A 1 77 ? -1.037 28.828 6.141 1 98.69 77 ASN A C 1
ATOM 574 O O . ASN A 1 77 ? -2.252 28.984 5.996 1 98.69 77 ASN A O 1
ATOM 578 N N . ILE A 1 78 ? -0.461 28.672 7.34 1 98.19 78 ILE A N 1
ATOM 579 C CA . ILE A 1 78 ? -1.245 28.625 8.57 1 98.19 78 ILE A CA 1
ATOM 580 C C . ILE A 1 78 ? -1.928 29.969 8.797 1 98.19 78 ILE A C 1
ATOM 582 O O . ILE A 1 78 ? -3.121 30.031 9.102 1 98.19 78 ILE A O 1
ATOM 586 N N . ARG A 1 79 ? -1.225 31.078 8.609 1 97.5 79 ARG A N 1
ATOM 587 C CA . ARG A 1 79 ? -1.787 32.406 8.805 1 97.5 79 ARG A CA 1
ATOM 588 C C . ARG A 1 79 ? -2.902 32.688 7.801 1 97.5 79 ARG A C 1
ATOM 590 O O . ARG A 1 79 ? -3.973 33.156 8.172 1 97.5 79 ARG A O 1
ATOM 597 N N . ASN A 1 80 ? -2.637 32.312 6.531 1 98.25 80 ASN A N 1
ATOM 598 C CA . ASN A 1 80 ? -3.643 32.5 5.492 1 98.25 80 ASN A CA 1
ATOM 599 C C . ASN A 1 80 ? -4.891 31.656 5.758 1 98.25 80 ASN A C 1
ATOM 601 O O . ASN A 1 80 ? -6.012 32.156 5.594 1 98.25 80 ASN A O 1
ATOM 605 N N . ALA A 1 81 ? -4.688 30.438 6.152 1 98.06 81 ALA A N 1
ATOM 606 C CA . ALA A 1 81 ? -5.82 29.547 6.449 1 98.06 81 ALA A CA 1
ATOM 607 C C . ALA A 1 81 ? -6.637 30.094 7.621 1 98.06 81 ALA A C 1
ATOM 609 O O . ALA A 1 81 ? -7.871 30.094 7.574 1 98.06 81 ALA A O 1
ATOM 610 N N . ASN A 1 82 ? -5.922 30.516 8.633 1 95.62 82 ASN A N 1
ATOM 611 C CA . ASN A 1 82 ? -6.594 31.109 9.789 1 95.62 82 ASN A CA 1
ATOM 612 C C . ASN A 1 82 ? -7.406 32.344 9.398 1 95.62 82 ASN A C 1
ATOM 614 O O . ASN A 1 82 ? -8.547 32.5 9.836 1 95.62 82 ASN A O 1
ATOM 618 N N . GLN A 1 83 ? -6.824 33.156 8.609 1 96 83 GLN A N 1
ATOM 619 C CA . GLN A 1 83 ? -7.512 34.375 8.156 1 96 83 GLN A CA 1
ATOM 620 C C . GLN A 1 83 ? -8.75 34.031 7.336 1 96 83 GLN A C 1
ATOM 622 O O . GLN A 1 83 ? -9.75 34.75 7.375 1 96 83 GLN A O 1
ATOM 627 N N . ALA A 1 84 ? -8.734 32.938 6.664 1 97.31 84 ALA A N 1
ATOM 628 C CA . ALA A 1 84 ? -9.852 32.5 5.848 1 97.31 84 ALA A CA 1
ATOM 629 C C . ALA A 1 84 ? -10.93 31.828 6.707 1 97.31 84 ALA A C 1
ATOM 631 O O . ALA A 1 84 ? -12.016 31.5 6.219 1 97.31 84 ALA A O 1
ATOM 632 N N . GLY A 1 85 ? -10.641 31.547 7.973 1 95.25 85 GLY A N 1
ATOM 633 C CA . GLY A 1 85 ? -11.602 30.922 8.875 1 95.25 85 GLY A CA 1
ATOM 634 C C . GLY A 1 85 ? -11.547 29.406 8.859 1 95.25 85 GLY A C 1
ATOM 635 O O . GLY A 1 85 ? -12.531 28.75 9.195 1 95.25 85 GLY A O 1
ATOM 636 N N . LEU A 1 86 ? -10.461 28.844 8.469 1 95.62 86 LEU A N 1
ATOM 637 C CA . LEU A 1 86 ? -10.289 27.391 8.43 1 95.62 86 LEU A CA 1
ATOM 638 C C . LEU A 1 86 ? -9.531 26.906 9.656 1 95.62 86 LEU A C 1
ATOM 640 O O . LEU A 1 86 ? -8.617 27.594 10.141 1 95.62 86 LEU A O 1
ATOM 644 N N . GLY A 1 87 ? -9.922 25.703 10.219 1 94.12 87 GLY A N 1
ATOM 645 C CA . GLY A 1 87 ? -9.023 25 11.125 1 94.12 87 GLY A CA 1
ATOM 646 C C . GLY A 1 87 ? -7.746 24.531 10.453 1 94.12 87 GLY A C 1
ATOM 647 O O . GLY A 1 87 ? -7.699 24.375 9.234 1 94.12 87 GLY A O 1
ATOM 648 N N . THR A 1 88 ? -6.734 24.375 11.297 1 96.69 88 THR A N 1
ATOM 649 C CA . THR A 1 88 ? -5.449 24 10.711 1 96.69 88 THR A CA 1
ATOM 650 C C . THR A 1 88 ? -4.809 22.859 11.5 1 96.69 88 THR A C 1
ATOM 652 O O . THR A 1 88 ? -4.809 22.875 12.734 1 96.69 88 THR A O 1
ATOM 655 N N . GLU A 1 89 ? -4.355 21.922 10.789 1 97.12 89 GLU A N 1
ATOM 656 C CA . GLU A 1 89 ? -3.512 20.828 11.289 1 97.12 89 GLU A CA 1
ATOM 657 C C . GLU A 1 89 ? -2.129 20.875 10.648 1 97.12 89 GLU A C 1
ATOM 659 O O . GLU A 1 89 ? -1.966 21.391 9.539 1 97.12 89 GLU A O 1
ATOM 664 N N . ALA A 1 90 ? -1.148 20.375 11.383 1 98.38 90 ALA A N 1
ATOM 665 C CA . ALA A 1 90 ? 0.213 20.281 10.859 1 98.38 90 ALA A CA 1
ATOM 666 C C . ALA A 1 90 ? 0.664 18.828 10.742 1 98.38 90 ALA A C 1
ATOM 668 O O . ALA A 1 90 ? 0.387 18.016 11.625 1 98.38 90 ALA A O 1
ATOM 669 N N . TYR A 1 91 ? 1.339 18.562 9.633 1 98.75 91 TYR A N 1
ATOM 670 C CA . TYR A 1 91 ? 1.896 17.219 9.523 1 98.75 91 TYR A CA 1
ATOM 671 C C . TYR A 1 91 ? 3.346 17.266 9.055 1 98.75 91 TYR A C 1
ATOM 673 O O . TYR A 1 91 ? 3.805 18.281 8.539 1 98.75 91 TYR A O 1
ATOM 681 N N . MET A 1 92 ? 4.086 16.234 9.359 1 98.88 92 MET A N 1
ATOM 682 C CA . MET A 1 92 ? 5.477 16.125 8.93 1 98.88 92 MET A CA 1
ATOM 683 C C . MET A 1 92 ? 5.676 14.922 8.023 1 98.88 92 MET A C 1
ATOM 685 O O . MET A 1 92 ? 5.07 13.867 8.25 1 98.88 92 MET A O 1
ATOM 689 N N . THR A 1 93 ? 6.391 15.125 6.988 1 98.81 93 THR A N 1
ATOM 690 C CA . THR A 1 93 ? 6.973 14.047 6.191 1 98.81 93 THR A CA 1
ATOM 691 C C . THR A 1 93 ? 8.438 13.828 6.57 1 98.81 93 THR A C 1
ATOM 693 O O . THR A 1 93 ? 9.305 14.609 6.188 1 98.81 93 THR A O 1
ATOM 696 N N . PRO A 1 94 ? 8.703 12.766 7.297 1 98.75 94 PRO A N 1
ATOM 697 C CA . PRO A 1 94 ? 10.07 12.57 7.789 1 98.75 94 PRO A CA 1
ATOM 698 C C . PRO A 1 94 ? 11.062 12.297 6.668 1 98.75 94 PRO A C 1
ATOM 700 O O . PRO A 1 94 ? 10.695 11.734 5.633 1 98.75 94 PRO A O 1
ATOM 703 N N . GLN A 1 95 ? 12.258 12.75 6.848 1 98.5 95 GLN A N 1
ATOM 704 C CA . GLN A 1 95 ? 13.398 12.383 6.016 1 98.5 95 GLN A CA 1
ATOM 705 C C . GLN A 1 95 ? 14.109 11.148 6.578 1 98.5 95 GLN A C 1
ATOM 707 O O . GLN A 1 95 ? 14.742 11.227 7.633 1 98.5 95 GLN A O 1
ATOM 712 N N . LEU A 1 96 ? 14.109 10.102 5.797 1 97.25 96 LEU A N 1
ATOM 713 C CA . LEU A 1 96 ? 14.5 8.805 6.348 1 97.25 96 LEU A CA 1
ATOM 714 C C . LEU A 1 96 ? 15.945 8.477 5.992 1 97.25 96 LEU A C 1
ATOM 716 O O . LEU A 1 96 ? 16.516 7.531 6.539 1 97.25 96 LEU A O 1
ATOM 720 N N . HIS A 1 97 ? 16.531 9.266 5.125 1 94.5 97 HIS A N 1
ATOM 721 C CA . HIS A 1 97 ? 17.828 8.906 4.59 1 94.5 97 HIS A CA 1
ATOM 722 C C . HIS A 1 97 ? 18.859 10 4.875 1 94.5 97 HIS A C 1
ATOM 724 O O . HIS A 1 97 ? 19.75 10.25 4.055 1 94.5 97 HIS A O 1
ATOM 730 N N . SER A 1 98 ? 18.672 10.711 5.91 1 95.56 98 SER A N 1
ATOM 731 C CA . SER A 1 98 ? 19.656 11.703 6.348 1 95.56 98 SER A CA 1
ATOM 732 C C . SER A 1 98 ? 20.266 11.328 7.688 1 95.56 98 SER A C 1
ATOM 734 O O . SER A 1 98 ? 19.906 10.305 8.273 1 95.56 98 SER A O 1
ATOM 736 N N . ASN A 1 99 ? 21.219 12.164 8.094 1 95.56 99 ASN A N 1
ATOM 737 C CA . ASN A 1 99 ? 21.875 11.898 9.375 1 95.56 99 ASN A CA 1
ATOM 738 C C . ASN A 1 99 ? 21.062 12.453 10.539 1 95.56 99 ASN A C 1
ATOM 740 O O . ASN A 1 99 ? 21.422 12.258 11.703 1 95.56 99 ASN A O 1
ATOM 744 N N . LYS A 1 100 ? 19.891 13.062 10.273 1 97.69 100 LYS A N 1
ATOM 745 C CA . LYS A 1 100 ? 19.062 13.594 11.359 1 97.69 100 LYS A CA 1
ATOM 746 C C . LYS A 1 100 ? 18.203 12.5 11.969 1 97.69 100 LYS A C 1
ATOM 748 O O . LYS A 1 100 ? 17.516 11.758 11.25 1 97.69 100 LYS A O 1
ATOM 753 N N . ARG A 1 101 ? 18.266 12.469 13.273 1 97.44 101 ARG A N 1
ATOM 754 C CA . ARG A 1 101 ? 17.375 11.57 14.008 1 97.44 101 ARG A CA 1
ATOM 755 C C . ARG A 1 101 ? 15.938 12.078 13.969 1 97.44 101 ARG A C 1
ATOM 757 O O . ARG A 1 101 ? 15.688 13.242 13.664 1 97.44 101 ARG A O 1
ATOM 764 N N . GLY A 1 102 ? 15 11.172 14.273 1 98.69 102 GLY A N 1
ATOM 765 C CA . GLY A 1 102 ? 13.602 11.57 14.359 1 98.69 102 GLY A CA 1
ATOM 766 C C . GLY A 1 102 ? 13.367 12.711 15.336 1 98.69 102 GLY A C 1
ATOM 767 O O . GLY A 1 102 ? 12.602 13.633 15.047 1 98.69 102 GLY A O 1
ATOM 768 N N . SER A 1 103 ? 14.07 12.656 16.453 1 98.69 103 SER A N 1
ATOM 769 C CA . SER A 1 103 ? 13.922 13.695 17.469 1 98.69 103 SER A CA 1
ATOM 770 C C . SER A 1 103 ? 14.391 15.047 16.953 1 98.69 103 SER A C 1
ATOM 772 O O . SER A 1 103 ? 13.773 16.078 17.219 1 98.69 103 SER A O 1
ATOM 774 N N . GLN A 1 104 ? 15.438 15.055 16.188 1 98.75 104 GLN A N 1
ATOM 775 C CA . GLN A 1 104 ? 15.961 16.297 15.617 1 98.75 104 GLN A CA 1
ATOM 776 C C . GLN A 1 104 ? 14.977 16.891 14.617 1 98.75 104 GLN A C 1
ATOM 778 O O . GLN A 1 104 ? 14.766 18.109 14.602 1 98.75 104 GLN A O 1
ATOM 783 N N . GLN A 1 105 ? 14.43 16.047 13.789 1 98.88 105 GLN A N 1
ATOM 784 C CA . GLN A 1 105 ? 13.477 16.516 12.797 1 98.88 105 GLN A CA 1
ATOM 785 C C . GLN A 1 105 ? 12.242 17.109 13.453 1 98.88 105 GLN A C 1
ATOM 787 O O . GLN A 1 105 ? 11.773 18.188 13.062 1 98.88 105 GLN A O 1
ATOM 792 N N . PHE A 1 106 ? 11.742 16.453 14.523 1 98.88 106 PHE A N 1
ATOM 793 C CA . PHE A 1 106 ? 10.57 16.969 15.227 1 98.88 106 PHE A CA 1
ATOM 794 C C . PHE A 1 106 ? 10.883 18.281 15.922 1 98.88 106 PHE A C 1
ATOM 796 O O . PHE A 1 106 ? 10.07 19.219 15.898 1 98.88 106 PHE A O 1
ATOM 803 N N . ARG A 1 107 ? 12.031 18.359 16.547 1 98.81 107 ARG A N 1
ATOM 804 C CA . ARG A 1 107 ? 12.445 19.578 17.203 1 98.81 107 ARG A CA 1
ATOM 805 C C . ARG A 1 107 ? 12.492 20.75 16.219 1 98.81 107 ARG A C 1
ATOM 807 O O . ARG A 1 107 ? 12.047 21.859 16.547 1 98.81 107 ARG A O 1
ATOM 814 N N . GLU A 1 108 ? 13.016 20.5 15.023 1 98.88 108 GLU A N 1
ATOM 815 C CA . GLU A 1 108 ? 13.086 21.547 14.008 1 98.88 108 GLU A CA 1
ATOM 816 C C . GLU A 1 108 ? 11.688 22.031 13.633 1 98.88 108 GLU A C 1
ATOM 818 O O . GLU A 1 108 ? 11.477 23.234 13.484 1 98.88 108 GLU A O 1
ATOM 823 N N . LEU A 1 109 ? 10.797 21.109 13.484 1 98.88 109 LEU A N 1
ATOM 824 C CA . LEU A 1 109 ? 9.414 21.469 13.188 1 98.88 109 LEU A CA 1
ATOM 825 C C . LEU A 1 109 ? 8.805 22.297 14.305 1 98.88 109 LEU A C 1
ATOM 827 O O . LEU A 1 109 ? 8.258 23.375 14.055 1 98.88 109 LEU A O 1
ATOM 831 N N . TYR A 1 110 ? 8.898 21.797 15.508 1 98.69 110 TYR A N 1
ATOM 832 C CA . TYR A 1 110 ? 8.297 22.453 16.672 1 98.69 110 TYR A CA 1
ATOM 833 C C . TYR A 1 110 ? 8.859 23.844 16.859 1 98.69 110 TYR A C 1
ATOM 835 O O . TYR A 1 110 ? 8.102 24.812 17.016 1 98.69 110 TYR A O 1
ATOM 843 N N . GLU A 1 111 ? 10.18 23.969 16.844 1 98.62 111 GLU A N 1
ATOM 844 C CA . GLU A 1 111 ? 10.836 25.25 17.062 1 98.62 111 GLU A CA 1
ATOM 845 C C . GLU A 1 111 ? 10.539 26.234 15.922 1 98.62 111 GLU A C 1
ATOM 847 O O . GLU A 1 111 ? 10.43 27.438 16.141 1 98.62 111 GLU A O 1
ATOM 852 N N . GLY A 1 112 ? 10.445 25.688 14.719 1 98.69 112 GLY A N 1
ATOM 853 C CA . GLY A 1 112 ? 10.07 26.531 13.594 1 98.69 112 GLY A CA 1
ATOM 854 C C . GLY A 1 112 ? 8.711 27.188 13.766 1 98.69 112 GLY A C 1
ATOM 855 O O . GLY A 1 112 ? 8.555 28.391 13.547 1 98.69 112 GLY A O 1
ATOM 856 N N . LEU A 1 113 ? 7.762 26.406 14.18 1 98.5 113 LEU A N 1
ATOM 857 C CA . LEU A 1 113 ? 6.418 26.922 14.414 1 98.5 113 LEU A CA 1
ATOM 858 C C . LEU A 1 113 ? 6.402 27.875 15.602 1 98.5 113 LEU A C 1
ATOM 860 O O . LEU A 1 113 ? 5.801 28.953 15.531 1 98.5 113 LEU A O 1
ATOM 864 N N . ARG A 1 114 ? 7.102 27.578 16.641 1 97.56 114 ARG A N 1
ATOM 865 C CA . ARG A 1 114 ? 7.129 28.406 17.844 1 97.56 114 ARG A CA 1
ATOM 866 C C . ARG A 1 114 ? 7.781 29.75 17.562 1 97.56 114 ARG A C 1
ATOM 868 O O . ARG A 1 114 ? 7.324 30.781 18.062 1 97.56 114 ARG A O 1
ATOM 875 N N . ASN A 1 115 ? 8.812 29.688 16.844 1 97.25 115 ASN A N 1
ATOM 876 C CA . ASN A 1 115 ? 9.5 30.938 16.469 1 97.25 115 ASN A CA 1
ATOM 877 C C . ASN A 1 115 ? 8.594 31.859 15.664 1 97.25 115 ASN A C 1
ATOM 879 O O . ASN A 1 115 ? 8.781 33.062 15.672 1 97.25 115 ASN A O 1
ATOM 883 N N . ALA A 1 116 ? 7.641 31.281 15.023 1 97.06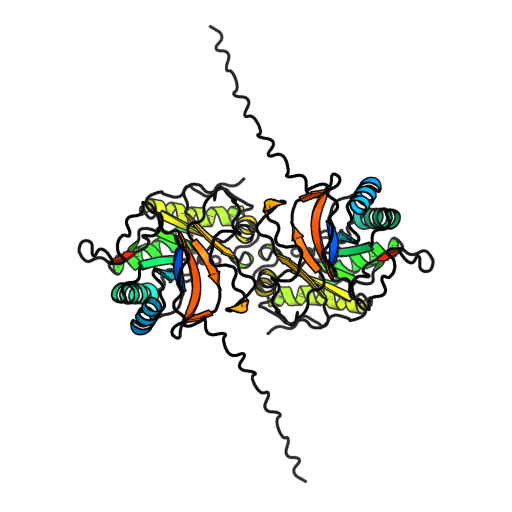 116 ALA A N 1
ATOM 884 C CA . ALA A 1 116 ? 6.684 32.062 14.234 1 97.06 116 ALA A CA 1
ATOM 885 C C . ALA A 1 116 ? 5.441 32.375 15.055 1 97.06 116 ALA A C 1
ATOM 887 O O . ALA A 1 116 ? 4.434 32.844 14.508 1 97.06 116 ALA A O 1
ATOM 888 N N . LYS A 1 117 ? 5.473 32.094 16.344 1 95.44 117 LYS A N 1
ATOM 889 C CA . LYS A 1 117 ? 4.375 32.375 17.266 1 95.44 117 LYS A CA 1
ATOM 890 C C . LYS A 1 117 ? 3.148 31.531 16.922 1 95.44 117 LYS A C 1
ATOM 892 O O . LYS A 1 117 ? 2.021 32.031 16.969 1 95.44 117 LYS A O 1
ATOM 897 N N . ILE A 1 118 ? 3.395 30.359 16.531 1 97 118 ILE A N 1
ATOM 898 C CA . ILE A 1 118 ? 2.357 29.359 16.312 1 97 118 ILE A CA 1
ATOM 899 C C . ILE A 1 118 ? 2.498 28.234 17.328 1 97 118 ILE A C 1
ATOM 901 O O . ILE A 1 118 ? 3.543 27.578 17.391 1 97 118 ILE A O 1
ATOM 905 N N . GLN A 1 119 ? 1.489 28.031 18.078 1 95.25 119 GLN A N 1
ATOM 906 C CA . GLN A 1 119 ? 1.437 26.922 19.016 1 95.25 119 GLN A CA 1
ATOM 907 C C . GLN A 1 119 ? 0.818 25.688 18.375 1 95.25 119 GLN A C 1
ATOM 909 O O . GLN A 1 119 ? -0.246 25.766 17.75 1 95.25 119 GLN A O 1
ATOM 914 N N . VAL A 1 120 ? 1.495 24.578 18.547 1 95.31 120 VAL A N 1
ATOM 915 C CA . VAL A 1 120 ? 0.997 23.344 17.938 1 95.31 120 VAL A CA 1
ATOM 916 C C . VAL A 1 120 ? 0.627 22.344 19.016 1 95.31 120 VAL A C 1
ATOM 918 O O . VAL A 1 120 ? 1.449 22.016 19.875 1 95.31 120 VAL A O 1
ATOM 921 N N . ARG A 1 121 ? -0.609 21.844 18.922 1 94.25 121 ARG A N 1
ATOM 922 C CA . ARG A 1 121 ? -1.101 20.891 19.922 1 94.25 121 ARG A CA 1
ATOM 923 C C . ARG A 1 121 ? -0.956 19.453 19.406 1 94.25 121 ARG A C 1
ATOM 925 O O . ARG A 1 121 ? -0.767 18.531 20.203 1 94.25 121 ARG A O 1
ATOM 932 N N . THR A 1 122 ? -1.125 19.25 18.156 1 95.38 122 THR A N 1
ATOM 933 C CA . THR A 1 122 ? -1.023 17.953 17.516 1 95.38 122 THR A CA 1
ATOM 934 C C . THR A 1 122 ? -0.174 18.031 16.266 1 95.38 122 THR A C 1
ATOM 936 O O . THR A 1 122 ? -0.295 18.984 15.484 1 95.38 122 THR A O 1
ATOM 939 N N . VAL A 1 123 ? 0.696 17.078 16.078 1 98.12 123 VAL A N 1
ATOM 940 C CA . VAL A 1 123 ? 1.406 16.906 14.82 1 98.12 123 VAL A CA 1
ATOM 941 C C . VAL A 1 123 ? 1.116 15.508 14.266 1 98.12 123 VAL A C 1
ATOM 943 O O . VAL A 1 123 ? 1.14 14.523 15 1 98.12 123 VAL A O 1
ATOM 946 N N . TRP A 1 124 ? 0.757 15.477 13.023 1 98.56 124 TRP A N 1
ATOM 947 C CA . TRP A 1 124 ? 0.554 14.211 12.32 1 98.56 124 TRP A CA 1
ATOM 948 C C . TRP A 1 124 ? 1.839 13.758 11.641 1 98.56 124 TRP A C 1
ATOM 950 O O . TRP A 1 124 ? 2.459 14.523 10.898 1 98.56 124 TRP A O 1
ATOM 960 N N . VAL A 1 125 ? 2.264 12.531 11.906 1 98.88 125 VAL A N 1
ATOM 961 C CA . VAL A 1 125 ? 3.49 11.984 11.344 1 98.88 125 VAL A CA 1
ATOM 962 C C . VAL A 1 125 ? 3.152 11.047 10.188 1 98.88 125 VAL A C 1
ATOM 964 O O . VAL A 1 125 ? 2.398 10.086 10.352 1 98.88 125 VAL A O 1
ATOM 967 N N . GLN A 1 126 ? 3.674 11.391 9.047 1 98.88 126 GLN A N 1
ATOM 968 C CA . GLN A 1 126 ? 3.455 10.555 7.871 1 98.88 126 GLN A CA 1
ATOM 969 C C . GLN A 1 126 ? 4.301 9.281 7.934 1 98.88 126 GLN A C 1
ATOM 971 O O . GLN A 1 126 ? 5.531 9.352 7.945 1 98.88 126 GLN A O 1
ATOM 976 N N . VAL A 1 127 ? 3.648 8.164 8.047 1 98.81 127 VAL A N 1
ATOM 977 C CA . VAL A 1 127 ? 4.258 6.84 8.016 1 98.81 127 VAL A CA 1
ATOM 978 C C . VAL A 1 127 ? 3.67 6.031 6.859 1 98.81 127 VAL A C 1
ATOM 980 O O . VAL A 1 127 ? 2.896 5.094 7.082 1 98.81 127 VAL A O 1
ATOM 983 N N . THR A 1 128 ? 4.039 6.402 5.66 1 98.62 128 THR A N 1
ATOM 984 C CA . THR A 1 128 ? 3.555 5.805 4.422 1 98.62 128 THR A CA 1
ATOM 985 C C . THR A 1 128 ? 4.703 5.582 3.443 1 98.62 128 THR A C 1
ATOM 987 O O . THR A 1 128 ? 5.863 5.852 3.768 1 98.62 128 THR A O 1
ATOM 990 N N . SER A 1 129 ? 4.367 5.047 2.227 1 97.81 129 SER A N 1
ATOM 991 C CA . SER A 1 129 ? 5.348 4.828 1.169 1 97.81 129 SER A CA 1
ATOM 992 C C . SER A 1 129 ? 6.496 3.947 1.655 1 97.81 129 SER A C 1
ATOM 994 O O . SER A 1 129 ? 7.652 4.375 1.665 1 97.81 129 SER A O 1
ATOM 996 N N . PRO A 1 130 ? 6.18 2.703 1.926 1 98.12 130 PRO A N 1
ATOM 997 C CA . PRO A 1 130 ? 7.156 1.798 2.541 1 98.12 130 PRO A CA 1
ATOM 998 C C . PRO A 1 130 ? 8.469 1.725 1.763 1 98.12 130 PRO A C 1
ATOM 1000 O O . PRO A 1 130 ? 9.523 1.455 2.346 1 98.12 130 PRO A O 1
ATOM 1003 N N . VAL A 1 131 ? 8.438 2.039 0.519 1 96.88 131 VAL A N 1
ATOM 1004 C CA . VAL A 1 131 ? 9.617 1.94 -0.333 1 96.88 131 VAL A CA 1
ATOM 1005 C C . VAL A 1 131 ? 10.727 2.826 0.221 1 96.88 131 VAL A C 1
ATOM 1007 O O . VAL A 1 131 ? 11.914 2.533 0.039 1 96.88 131 VAL A O 1
ATOM 1010 N N . ASN A 1 132 ? 10.398 3.883 0.917 1 95.62 132 ASN A N 1
ATOM 1011 C CA . ASN A 1 132 ? 11.359 4.844 1.444 1 95.62 132 ASN A CA 1
ATOM 1012 C C . ASN A 1 132 ? 11.898 4.406 2.803 1 95.62 132 ASN A C 1
ATOM 1014 O O . ASN A 1 132 ? 12.93 4.91 3.258 1 95.62 132 ASN A O 1
ATOM 1018 N N . TRP A 1 133 ? 11.25 3.592 3.576 1 96.12 133 TRP A N 1
ATOM 1019 C CA . TRP A 1 133 ? 11.609 3.195 4.934 1 96.12 133 TRP A CA 1
ATOM 1020 C C . TRP A 1 133 ? 12.594 2.031 4.922 1 96.12 133 TRP A C 1
ATOM 1022 O O . TRP A 1 133 ? 13.453 1.929 5.797 1 96.12 133 TRP A O 1
ATOM 1032 N N . GLY A 1 134 ? 12.484 1.054 3.998 1 89.69 134 GLY A N 1
ATOM 1033 C CA . GLY A 1 134 ? 13.297 -0.148 3.963 1 89.69 134 GLY A CA 1
ATOM 1034 C C . GLY A 1 134 ? 12.742 -1.277 4.805 1 89.69 134 GLY A C 1
ATOM 1035 O O . GLY A 1 134 ? 11.805 -1.072 5.582 1 89.69 134 GLY A O 1
ATOM 1036 N N . PRO A 1 135 ? 13.352 -2.439 4.793 1 92.19 135 PRO A N 1
ATOM 1037 C CA . PRO A 1 135 ? 12.75 -3.639 5.379 1 92.19 135 PRO A CA 1
ATOM 1038 C C . PRO A 1 135 ? 13.141 -3.84 6.844 1 92.19 135 PRO A C 1
ATOM 1040 O O . PRO A 1 135 ? 12.594 -4.723 7.512 1 92.19 135 PRO A O 1
ATOM 1043 N N . ASN A 1 136 ? 14.086 -3.061 7.43 1 95.19 136 ASN A N 1
ATOM 1044 C CA . ASN A 1 136 ? 14.445 -3.178 8.836 1 95.19 136 ASN A CA 1
ATOM 1045 C C . ASN A 1 136 ? 13.406 -2.529 9.742 1 95.19 136 ASN A C 1
ATOM 1047 O O . ASN A 1 136 ? 13.531 -1.354 10.094 1 95.19 136 ASN A O 1
ATOM 1051 N N . THR A 1 137 ? 12.461 -3.322 10.195 1 97.19 137 THR A N 1
ATOM 1052 C CA . THR A 1 137 ? 11.305 -2.805 10.922 1 97.19 137 THR A CA 1
ATOM 1053 C C . THR A 1 137 ? 11.711 -2.297 12.297 1 97.19 137 THR A C 1
ATOM 1055 O O . THR A 1 137 ? 11.109 -1.354 12.82 1 97.19 137 THR A O 1
ATOM 1058 N N . GLN A 1 138 ? 12.742 -2.869 12.914 1 97.44 138 GLN A N 1
ATOM 1059 C CA . GLN A 1 138 ? 13.203 -2.389 14.211 1 97.44 138 GLN A CA 1
ATOM 1060 C C . GLN A 1 138 ? 13.797 -0.987 14.094 1 97.44 138 GLN A C 1
ATOM 1062 O O . GLN A 1 138 ? 13.531 -0.127 14.938 1 97.44 138 GLN A O 1
ATOM 1067 N N . ALA A 1 139 ? 14.562 -0.804 13.07 1 97.44 139 ALA A N 1
ATOM 1068 C CA . ALA A 1 139 ? 15.117 0.524 12.828 1 97.44 139 ALA A CA 1
ATOM 1069 C C . ALA A 1 139 ? 14.008 1.543 12.57 1 97.44 139 ALA A C 1
ATOM 1071 O O . ALA A 1 139 ? 14.086 2.684 13.031 1 97.44 139 ALA A O 1
ATOM 1072 N N . ASN A 1 140 ? 13 1.131 11.812 1 98.31 140 ASN A N 1
ATOM 1073 C CA . ASN A 1 140 ? 11.875 2.014 11.539 1 98.31 140 ASN A CA 1
ATOM 1074 C C . ASN A 1 140 ? 11.148 2.408 12.82 1 98.31 140 ASN A C 1
ATOM 1076 O O . ASN A 1 140 ? 10.828 3.582 13.023 1 98.31 140 ASN A O 1
ATOM 1080 N N . ILE A 1 141 ? 10.922 1.428 13.695 1 98.5 141 ILE A N 1
ATOM 1081 C CA . ILE A 1 141 ? 10.234 1.665 14.961 1 98.5 141 ILE A CA 1
ATOM 1082 C C . ILE A 1 141 ? 11.055 2.617 15.82 1 98.5 141 ILE A C 1
ATOM 1084 O O . ILE A 1 141 ? 10.508 3.539 16.438 1 98.5 141 ILE A O 1
ATOM 1088 N N . TYR A 1 142 ? 12.359 2.414 15.867 1 98.12 142 TYR A N 1
ATOM 1089 C CA . TYR A 1 142 ? 13.234 3.297 16.625 1 98.12 142 TYR A CA 1
ATOM 1090 C C . TYR A 1 142 ? 13.133 4.734 16.125 1 98.12 142 TYR A C 1
ATOM 1092 O O . TYR A 1 142 ? 13.055 5.672 16.922 1 98.12 142 TYR A O 1
ATOM 1100 N N . PHE A 1 143 ? 13.133 4.883 14.875 1 98.69 143 PHE A N 1
ATOM 1101 C CA . PHE A 1 143 ? 13.039 6.203 14.266 1 98.69 143 PHE A CA 1
ATOM 1102 C C . PHE A 1 143 ? 11.719 6.871 14.633 1 98.69 143 PHE A C 1
ATOM 1104 O O . PHE A 1 143 ? 11.688 8.039 15.016 1 98.69 143 PHE A O 1
ATOM 1111 N N . ILE A 1 144 ? 10.609 6.168 14.516 1 98.75 144 ILE A N 1
ATOM 1112 C CA . ILE A 1 144 ? 9.281 6.676 14.844 1 98.75 144 ILE A CA 1
ATOM 1113 C C . ILE A 1 144 ? 9.219 7.047 16.328 1 98.75 144 ILE A C 1
ATOM 1115 O O . ILE A 1 144 ? 8.727 8.117 16.688 1 98.75 144 ILE A O 1
ATOM 1119 N N . ASN A 1 145 ? 9.789 6.203 17.141 1 98.62 145 ASN A N 1
ATOM 1120 C CA . ASN A 1 145 ? 9.742 6.441 18.578 1 98.62 145 ASN A CA 1
ATOM 1121 C C . ASN A 1 145 ? 10.609 7.633 18.984 1 98.62 145 ASN A C 1
ATOM 1123 O O . ASN A 1 145 ? 10.312 8.312 19.969 1 98.62 145 ASN A O 1
ATOM 1127 N N . ASP A 1 146 ? 11.648 7.832 18.234 1 98.69 146 ASP A N 1
ATOM 1128 C CA . ASP A 1 146 ? 12.438 9.047 18.453 1 98.69 146 ASP A CA 1
ATOM 1129 C C . ASP A 1 146 ? 11.594 10.297 18.234 1 98.69 146 ASP A C 1
ATOM 1131 O O . ASP A 1 146 ? 11.711 11.266 18.984 1 98.69 146 ASP A O 1
ATOM 1135 N N . ILE A 1 147 ? 10.727 10.281 17.25 1 98.69 147 ILE A N 1
ATOM 1136 C CA . ILE A 1 147 ? 9.797 11.375 16.984 1 98.69 147 ILE A CA 1
ATOM 1137 C C . ILE A 1 147 ? 8.781 11.477 18.125 1 98.69 147 ILE A C 1
ATOM 1139 O O . ILE A 1 147 ? 8.562 12.562 18.672 1 98.69 147 ILE A O 1
ATOM 1143 N N . VAL A 1 148 ? 8.227 10.391 18.5 1 98.25 148 VAL A N 1
ATOM 1144 C CA . VAL A 1 148 ? 7.184 10.336 19.516 1 98.25 148 VAL A CA 1
ATOM 1145 C C . VAL A 1 148 ? 7.73 10.852 20.844 1 98.25 148 VAL A C 1
ATOM 1147 O O . VAL A 1 148 ? 7.062 11.617 21.547 1 98.25 148 VAL A O 1
ATOM 1150 N N . SER A 1 149 ? 8.922 10.43 21.188 1 98.06 149 SER A N 1
ATOM 1151 C CA . SER A 1 149 ? 9.531 10.844 22.438 1 98.06 149 SER A CA 1
ATOM 1152 C C . SER A 1 149 ? 9.766 12.352 22.469 1 98.06 149 SER A C 1
ATOM 1154 O O . SER A 1 149 ? 9.57 12.992 23.516 1 98.06 149 SER A O 1
ATOM 1156 N N . MET A 1 150 ? 10.172 12.867 21.375 1 98.38 150 MET A N 1
ATOM 1157 C CA . MET A 1 150 ? 10.398 14.312 21.312 1 98.38 150 MET A CA 1
ATOM 1158 C C . MET A 1 150 ? 9.086 15.07 21.406 1 98.38 150 MET A C 1
ATOM 1160 O O . MET A 1 150 ? 9.008 16.125 22.047 1 98.38 150 MET A O 1
ATOM 1164 N N . ALA A 1 151 ? 8.062 14.562 20.734 1 97.88 151 ALA A N 1
ATOM 1165 C CA . ALA A 1 151 ? 6.738 15.156 20.844 1 97.88 151 ALA A CA 1
ATOM 1166 C C . ALA A 1 151 ? 6.266 15.188 22.297 1 97.88 151 ALA A C 1
ATOM 1168 O O . ALA A 1 151 ? 5.742 16.203 22.766 1 97.88 151 ALA A O 1
ATOM 1169 N N . LYS A 1 152 ? 6.461 14.094 22.953 1 96.31 152 LYS A N 1
ATOM 1170 C CA . LYS A 1 152 ? 6.086 13.992 24.359 1 96.31 152 LYS A CA 1
ATOM 1171 C C . LYS A 1 152 ? 6.852 15.008 25.203 1 96.31 152 LYS A C 1
ATOM 1173 O O . LYS A 1 152 ? 6.281 15.625 26.109 1 96.31 152 LYS A O 1
ATOM 1178 N N . TYR A 1 153 ? 8.102 15.125 24.922 1 97.19 153 TYR A N 1
ATOM 1179 C CA . TYR A 1 153 ? 8.945 16.078 25.641 1 97.19 153 TYR A CA 1
ATOM 1180 C C . TYR A 1 153 ? 8.359 17.484 25.531 1 97.19 153 TYR A C 1
ATOM 1182 O O . TYR A 1 153 ? 8.359 18.234 26.516 1 97.19 153 TYR A O 1
ATOM 1190 N N . TYR A 1 154 ? 7.809 17.875 24.359 1 97.12 154 TYR A N 1
ATOM 1191 C CA . TYR A 1 154 ? 7.273 19.203 24.141 1 97.12 154 TYR A CA 1
ATOM 1192 C C . TYR A 1 154 ? 5.801 19.281 24.531 1 97.12 154 TYR A C 1
ATOM 1194 O O . TYR A 1 154 ? 5.184 20.344 24.453 1 97.12 154 TYR A O 1
ATOM 1202 N N . GLY A 1 155 ? 5.199 18.172 24.891 1 95.38 155 GLY A N 1
ATOM 1203 C CA . GLY A 1 155 ? 3.789 18.156 25.25 1 95.38 155 GLY A CA 1
ATOM 1204 C C . GLY A 1 155 ? 2.871 18.203 24.047 1 95.38 155 GLY A C 1
ATOM 1205 O O . GLY A 1 155 ? 1.769 18.75 24.125 1 95.38 155 GLY A O 1
ATOM 1206 N N . VAL A 1 156 ? 3.328 17.781 22.922 1 96.38 156 VAL A N 1
ATOM 1207 C CA . VAL A 1 156 ? 2.57 17.766 21.672 1 96.38 156 VAL A CA 1
ATOM 1208 C C . VAL A 1 156 ? 1.995 16.359 21.438 1 96.38 156 VAL A C 1
ATOM 1210 O O . VAL A 1 156 ? 2.701 15.367 21.578 1 96.38 156 VAL A O 1
ATOM 1213 N N . THR A 1 157 ? 0.688 16.25 21.156 1 95.19 157 THR A N 1
ATOM 1214 C CA . THR A 1 157 ? 0.063 14.969 20.812 1 95.19 157 THR A CA 1
ATOM 1215 C C . THR A 1 157 ? 0.391 14.578 19.375 1 95.19 157 THR A C 1
ATOM 1217 O O . THR A 1 157 ? 0.708 15.43 18.547 1 95.19 157 THR A O 1
ATOM 1220 N N . ILE A 1 158 ? 0.334 13.25 19.172 1 95.81 158 ILE A N 1
ATOM 1221 C CA . ILE A 1 158 ? 0.712 12.758 17.859 1 95.81 158 ILE A CA 1
ATOM 1222 C C . ILE A 1 158 ? -0.458 12 17.234 1 95.81 158 ILE A C 1
ATOM 1224 O O . ILE A 1 158 ? -1.221 11.336 17.938 1 95.81 158 ILE A O 1
ATOM 1228 N N . GLY A 1 159 ? -0.643 12.141 15.953 1 97.06 159 GLY A N 1
ATOM 1229 C CA . GLY A 1 159 ? -1.358 11.219 15.086 1 97.06 159 GLY A CA 1
ATOM 1230 C C . GLY A 1 159 ? -0.501 10.664 13.969 1 97.06 159 GLY A C 1
ATOM 1231 O O . GLY A 1 159 ? 0.55 11.227 13.648 1 97.06 159 GLY A O 1
ATOM 1232 N N . PHE A 1 160 ? -0.867 9.523 13.492 1 98.56 160 PHE A N 1
ATOM 1233 C CA . PHE A 1 160 ? -0.137 8.93 12.375 1 98.56 160 PHE A CA 1
ATOM 1234 C C . PHE A 1 160 ? -0.983 8.938 11.109 1 98.56 160 PHE A C 1
ATOM 1236 O O . PHE A 1 160 ? -2.15 8.539 11.133 1 98.56 160 PHE A O 1
ATOM 1243 N N . TYR A 1 161 ? -0.421 9.547 10.062 1 98.81 161 TYR A N 1
ATOM 1244 C CA . TYR A 1 161 ? -0.958 9.352 8.719 1 98.81 161 TYR A CA 1
ATOM 1245 C C . TYR A 1 161 ? -0.402 8.078 8.094 1 98.81 161 TYR A C 1
ATOM 1247 O O . TYR A 1 161 ? 0.785 8.008 7.766 1 98.81 161 TYR A O 1
ATOM 1255 N N . THR A 1 162 ? -1.231 7.055 7.93 1 98.88 162 THR A N 1
ATOM 1256 C CA . THR A 1 162 ? -0.824 5.73 7.473 1 98.88 162 THR A CA 1
ATOM 1257 C C . THR A 1 162 ? -2.037 4.906 7.055 1 98.88 162 THR A C 1
ATOM 1259 O O . THR A 1 162 ? -3.09 5.461 6.727 1 98.88 162 THR A O 1
ATOM 1262 N N . ASN A 1 163 ? -1.947 3.711 6.777 1 98.69 163 ASN A N 1
ATOM 1263 C CA . ASN A 1 163 ? -2.975 2.68 6.684 1 98.69 163 ASN A CA 1
ATOM 1264 C C . ASN A 1 163 ? -2.426 1.308 7.07 1 98.69 163 ASN A C 1
ATOM 1266 O O . ASN A 1 163 ? -1.24 1.172 7.375 1 98.69 163 ASN A O 1
ATOM 1270 N N . VAL A 1 164 ? -3.279 0.341 7.168 1 98.44 164 VAL A N 1
ATOM 1271 C CA . VAL A 1 164 ? -2.906 -0.969 7.691 1 98.44 164 VAL A CA 1
ATOM 1272 C C . VAL A 1 164 ? -1.803 -1.576 6.828 1 98.44 164 VAL A C 1
ATOM 1274 O O . VAL A 1 164 ? -0.873 -2.199 7.348 1 98.44 164 VAL A O 1
ATOM 1277 N N . TYR A 1 165 ? -1.853 -1.422 5.523 1 98.56 165 TYR A N 1
ATOM 1278 C CA . TYR A 1 165 ? -0.875 -1.984 4.598 1 98.56 165 TYR A CA 1
ATOM 1279 C C . TYR A 1 165 ? 0.502 -1.37 4.816 1 98.56 165 TYR A C 1
ATOM 1281 O O . TYR A 1 165 ? 1.495 -2.088 4.957 1 98.56 165 TYR A O 1
ATOM 1289 N N . ASP A 1 166 ? 0.583 -0.011 4.859 1 98.75 166 ASP A N 1
ATOM 1290 C CA . ASP A 1 166 ? 1.84 0.697 5.082 1 98.75 166 ASP A CA 1
ATOM 1291 C C . ASP A 1 166 ? 2.4 0.401 6.473 1 98.75 166 ASP A C 1
ATOM 1293 O O . ASP A 1 166 ? 3.58 0.07 6.613 1 98.75 166 ASP A O 1
ATOM 1297 N N . TRP A 1 167 ? 1.551 0.486 7.484 1 98.75 167 TRP A N 1
ATOM 1298 C CA . TRP A 1 167 ? 1.97 0.292 8.867 1 98.75 167 TRP A CA 1
ATOM 1299 C C . TRP A 1 167 ? 2.586 -1.09 9.062 1 98.75 167 TRP A C 1
ATOM 1301 O O . TRP A 1 167 ? 3.648 -1.222 9.672 1 98.75 167 TRP A O 1
ATOM 1311 N N . ASN A 1 168 ? 1.947 -2.117 8.508 1 98.06 168 ASN A N 1
ATOM 1312 C CA . ASN A 1 168 ? 2.438 -3.482 8.672 1 98.06 168 ASN A CA 1
ATOM 1313 C C . ASN A 1 168 ? 3.789 -3.678 7.988 1 98.06 168 ASN A C 1
ATOM 1315 O O . ASN A 1 168 ? 4.668 -4.355 8.531 1 98.06 168 ASN A O 1
ATOM 1319 N N . GLN A 1 169 ? 3.945 -3.109 6.816 1 97.94 169 GLN A N 1
ATOM 1320 C CA . GLN A 1 169 ? 5.23 -3.225 6.129 1 97.94 169 GLN A CA 1
ATOM 1321 C C . GLN A 1 169 ? 6.336 -2.518 6.91 1 97.94 169 GLN A C 1
ATOM 1323 O O . GLN A 1 169 ? 7.441 -3.045 7.043 1 97.94 169 GLN A O 1
ATOM 1328 N N . ILE A 1 170 ? 6.023 -1.365 7.438 1 98.5 170 ILE A N 1
ATOM 1329 C CA . ILE A 1 170 ? 7.031 -0.48 8.008 1 98.5 170 ILE A CA 1
ATOM 1330 C C . ILE A 1 170 ? 7.367 -0.931 9.43 1 98.5 170 ILE A C 1
ATOM 1332 O O . ILE A 1 170 ? 8.523 -0.852 9.859 1 98.5 170 ILE A O 1
ATOM 1336 N N . THR A 1 171 ? 6.344 -1.548 10.125 1 98.69 171 THR A N 1
ATOM 1337 C CA . THR A 1 171 ? 6.555 -1.779 11.555 1 98.69 171 THR A CA 1
ATOM 1338 C C . THR A 1 171 ? 6.305 -3.242 11.906 1 98.69 171 THR A C 1
ATOM 1340 O O . THR A 1 171 ? 6.469 -3.645 13.062 1 98.69 171 THR A O 1
ATOM 1343 N N . LYS A 1 172 ? 5.961 -4.02 10.961 1 97.5 172 LYS A N 1
ATOM 1344 C CA . LYS A 1 172 ? 5.559 -5.406 11.188 1 97.5 172 LYS A CA 1
ATOM 1345 C C . LYS A 1 172 ? 4.359 -5.477 12.133 1 97.5 172 LYS A C 1
ATOM 1347 O O . LYS A 1 172 ? 4.316 -6.332 13.016 1 97.5 172 LYS A O 1
ATOM 1352 N N . GLY A 1 173 ? 3.494 -4.445 11.984 1 97.56 173 GLY A N 1
ATOM 1353 C CA . GLY A 1 173 ? 2.25 -4.453 12.742 1 97.56 173 GLY A CA 1
ATOM 1354 C C . GLY A 1 173 ? 2.428 -4.031 14.188 1 97.56 173 GLY A C 1
ATOM 1355 O O . GLY A 1 173 ? 1.615 -4.383 15.047 1 97.56 173 GLY A O 1
ATOM 1356 N N . ALA A 1 174 ? 3.447 -3.287 14.523 1 98.25 174 ALA A N 1
ATOM 1357 C CA . ALA A 1 174 ? 3.711 -2.863 15.891 1 98.25 174 ALA A CA 1
ATOM 1358 C C . ALA A 1 174 ? 2.523 -2.098 16.469 1 98.25 174 ALA A C 1
ATOM 1360 O O . ALA A 1 174 ? 1.841 -1.366 15.75 1 98.25 174 ALA A O 1
ATOM 1361 N N . ASN A 1 175 ? 2.346 -2.217 17.75 1 97.75 175 ASN A N 1
ATOM 1362 C CA . ASN A 1 175 ? 1.226 -1.581 18.438 1 97.75 175 ASN A CA 1
ATOM 1363 C C . ASN A 1 175 ? 1.573 -0.164 18.891 1 97.75 175 ASN A C 1
ATOM 1365 O O . ASN A 1 175 ? 2.721 0.117 19.234 1 97.75 175 ASN A O 1
ATOM 1369 N N . VAL A 1 176 ? 0.604 0.646 18.875 1 96.44 176 VAL A N 1
ATOM 1370 C CA . VAL A 1 176 ? 0.74 1.993 19.406 1 96.44 176 VAL A CA 1
ATOM 1371 C C . VAL A 1 176 ? -0.551 2.398 20.125 1 96.44 176 VAL A C 1
ATOM 1373 O O . VAL A 1 176 ? -1.645 2.227 19.578 1 96.44 176 VAL A O 1
ATOM 1376 N N . GLU A 1 177 ? -0.456 2.873 21.328 1 93.81 177 GLU A N 1
ATOM 1377 C CA . GLU A 1 177 ? -1.605 3.307 22.109 1 93.81 177 GLU A CA 1
ATOM 1378 C C . GLU A 1 177 ? -1.656 4.828 22.219 1 93.81 177 GLU A C 1
ATOM 1380 O O . GLU A 1 177 ? -0.617 5.484 22.312 1 93.81 177 GLU A O 1
ATOM 1385 N N . GLY A 1 178 ? -2.848 5.344 22.156 1 92.19 178 GLY A N 1
ATOM 1386 C CA . GLY A 1 178 ? -3.047 6.754 22.453 1 92.19 178 GLY A CA 1
ATOM 1387 C C . GLY A 1 178 ? -2.826 7.656 21.25 1 92.19 178 GLY A C 1
ATOM 1388 O O . GLY A 1 178 ? -3.176 8.836 21.281 1 92.19 178 GLY A O 1
ATOM 1389 N N . ALA A 1 179 ? -2.279 7.16 20.188 1 93.81 179 ALA A N 1
ATOM 1390 C CA . ALA A 1 179 ? -2.074 7.984 19 1 93.81 179 ALA A CA 1
ATOM 1391 C C . ALA A 1 179 ? -3.344 8.055 18.156 1 93.81 179 ALA A C 1
ATOM 1393 O O . ALA A 1 179 ? -4.102 7.082 18.078 1 93.81 179 ALA A O 1
ATOM 1394 N N . MET A 1 180 ? -3.588 9.141 17.562 1 95.19 180 MET A N 1
ATOM 1395 C CA . MET A 1 180 ? -4.688 9.273 16.609 1 95.19 180 MET A CA 1
ATOM 1396 C C . MET A 1 180 ? -4.312 8.688 15.258 1 95.19 180 MET A C 1
ATOM 1398 O O . MET A 1 180 ? -3.133 8.492 14.969 1 95.19 180 MET A O 1
ATOM 1402 N N . LEU A 1 181 ? -5.359 8.414 14.461 1 97 181 LEU A N 1
ATOM 1403 C CA . LEU A 1 181 ? -5.121 7.789 13.164 1 97 181 LEU A CA 1
ATOM 1404 C C . LEU A 1 181 ? -5.75 8.609 12.039 1 97 181 LEU A C 1
ATOM 1406 O O . LEU A 1 181 ? -6.934 8.953 12.102 1 97 181 LEU A O 1
ATOM 1410 N N . TRP A 1 182 ? -4.957 9.055 11.141 1 98.31 182 TRP A N 1
ATOM 1411 C CA . TRP A 1 182 ? -5.285 9.539 9.805 1 98.31 182 TRP A CA 1
ATOM 1412 C C . TRP A 1 182 ? -4.945 8.484 8.75 1 98.31 182 TRP A C 1
ATOM 1414 O O . TRP A 1 182 ? -3.797 8.391 8.312 1 98.31 182 TRP A O 1
ATOM 1424 N N . TYR A 1 183 ? -5.98 7.617 8.367 1 98.69 183 TYR A N 1
ATOM 1425 C CA . TYR A 1 183 ? -5.656 6.574 7.402 1 98.69 183 TYR A CA 1
ATOM 1426 C C . TYR A 1 183 ? -6.047 6.992 5.992 1 98.69 183 TYR A C 1
ATOM 1428 O O . TYR A 1 183 ? -6.875 7.891 5.809 1 98.69 183 TYR A O 1
ATOM 1436 N N . TRP A 1 184 ? -5.402 6.387 5.012 1 98.69 184 TRP A N 1
ATOM 1437 C CA . TRP A 1 184 ? -5.758 6.68 3.627 1 98.69 184 TRP A CA 1
ATOM 1438 C C . TRP A 1 184 ? -6.246 5.422 2.914 1 98.69 184 TRP A C 1
ATOM 1440 O O . TRP A 1 184 ? -5.836 4.309 3.252 1 98.69 184 TRP A O 1
ATOM 1450 N N . ASN A 1 185 ? -7.164 5.535 2.104 1 98.44 185 ASN A N 1
ATOM 1451 C CA . ASN A 1 185 ? -7.672 4.523 1.182 1 98.44 185 ASN A CA 1
ATOM 1452 C C . ASN A 1 185 ? -8.227 5.152 -0.091 1 98.44 185 ASN A C 1
ATOM 1454 O O . ASN A 1 185 ? -9.211 5.902 -0.04 1 98.44 185 ASN A O 1
ATOM 1458 N N . VAL A 1 186 ? -7.539 4.934 -1.223 1 98 186 VAL A N 1
ATOM 1459 C CA . VAL A 1 186 ? -7.988 5.418 -2.523 1 98 186 VAL A CA 1
ATOM 1460 C C . VAL A 1 186 ? -7.785 4.332 -3.578 1 98 186 VAL A C 1
ATOM 1462 O O . VAL A 1 186 ? -7.012 3.395 -3.373 1 98 186 VAL A O 1
ATOM 1465 N N . ASN A 1 187 ? -8.484 4.441 -4.676 1 96.88 187 ASN A N 1
ATOM 1466 C CA . ASN A 1 187 ? -8.352 3.504 -5.789 1 96.88 187 ASN A CA 1
ATOM 1467 C C . ASN A 1 187 ? -7.375 4.02 -6.844 1 96.88 187 ASN A C 1
ATOM 1469 O O . ASN A 1 187 ? -7.188 3.385 -7.883 1 96.88 187 ASN A O 1
ATOM 1473 N N . GLY A 1 188 ? -6.77 5.172 -6.645 1 96 188 GLY A N 1
ATOM 1474 C CA . GLY A 1 188 ? -5.887 5.867 -7.57 1 96 188 GLY A CA 1
ATOM 1475 C C . GLY A 1 188 ? -5.922 7.375 -7.41 1 96 188 GLY A C 1
ATOM 1476 O O . GLY A 1 188 ? -6.566 7.895 -6.496 1 96 188 GLY A O 1
ATOM 1477 N N . ALA A 1 189 ? -5.219 8.047 -8.297 1 95.56 189 ALA A N 1
ATOM 1478 C CA . ALA A 1 189 ? -5.172 9.508 -8.266 1 95.56 189 ALA A CA 1
ATOM 1479 C C . ALA A 1 189 ? -6.391 10.109 -8.961 1 95.56 189 ALA A C 1
ATOM 1481 O O . ALA A 1 189 ? -7.008 9.461 -9.812 1 95.56 189 ALA A O 1
ATOM 1482 N N . GLY A 1 190 ? -6.73 11.328 -8.555 1 95.31 190 GLY A N 1
ATOM 1483 C CA . GLY A 1 190 ? -7.809 12.055 -9.203 1 95.31 190 GLY A CA 1
ATOM 1484 C C . GLY A 1 190 ? -9.18 11.719 -8.641 1 95.31 190 GLY A C 1
ATOM 1485 O O . GLY A 1 190 ? -9.312 10.82 -7.816 1 95.31 190 GLY A O 1
ATOM 1486 N N . VAL A 1 191 ? -10.148 12.367 -9.141 1 94.62 191 VAL A N 1
ATOM 1487 C CA . VAL A 1 191 ? -11.516 12.266 -8.625 1 94.62 191 VAL A CA 1
ATOM 1488 C C . VAL A 1 191 ? -12.047 10.852 -8.852 1 94.62 191 VAL A C 1
ATOM 1490 O O . VAL A 1 191 ? -12.781 10.32 -8.023 1 94.62 191 VAL A O 1
ATOM 1493 N N . ASN A 1 192 ? -11.602 10.211 -9.906 1 94.69 192 ASN A N 1
ATOM 1494 C CA . ASN A 1 192 ? -12.062 8.867 -10.227 1 94.69 192 ASN A CA 1
ATOM 1495 C C . ASN A 1 192 ? -11.5 7.84 -9.25 1 94.69 192 ASN A C 1
ATOM 1497 O O . ASN A 1 192 ? -12 6.715 -9.164 1 94.69 192 ASN A O 1
ATOM 1501 N N . GLY A 1 193 ? -10.461 8.211 -8.547 1 96.94 193 GLY A N 1
ATOM 1502 C CA . GLY A 1 193 ? -9.82 7.293 -7.617 1 96.94 193 GLY A CA 1
ATOM 1503 C C . GLY A 1 193 ? -10.367 7.383 -6.207 1 96.94 193 GLY A C 1
ATOM 1504 O O . GLY A 1 193 ? -9.922 6.668 -5.312 1 96.94 193 GLY A O 1
ATOM 1505 N N . GLU A 1 194 ? -11.414 8.203 -6.004 1 96.81 194 GLU A N 1
ATOM 1506 C CA . GLU A 1 194 ? -11.945 8.422 -4.664 1 96.81 194 GLU A CA 1
ATOM 1507 C C . GLU A 1 194 ? -12.617 7.164 -4.125 1 96.81 194 GLU A C 1
ATOM 1509 O O . GLU A 1 194 ? -13.258 6.43 -4.879 1 96.81 194 GLU A O 1
ATOM 1514 N N . THR A 1 195 ? -12.453 6.953 -2.873 1 96.94 195 THR A N 1
ATOM 1515 C CA . THR A 1 195 ? -13.352 6.082 -2.123 1 96.94 195 THR A CA 1
ATOM 1516 C C . THR A 1 195 ? -14.398 6.898 -1.372 1 96.94 195 THR A C 1
ATOM 1518 O O . THR A 1 195 ? -14.297 8.125 -1.302 1 96.94 195 THR A O 1
ATOM 1521 N N . PRO A 1 196 ? -15.453 6.273 -0.863 1 94.75 196 PRO A N 1
ATOM 1522 C CA . PRO A 1 196 ? -16.469 7.051 -0.142 1 94.75 196 PRO A CA 1
ATOM 1523 C C . PRO A 1 196 ? -15.875 7.871 1.001 1 94.75 196 PRO A C 1
ATOM 1525 O O . PRO A 1 196 ? -14.992 7.398 1.717 1 94.75 196 PRO A O 1
ATOM 1528 N N . ALA A 1 197 ? -16.359 9.047 1.133 1 95.06 197 ALA A N 1
ATOM 1529 C CA . ALA A 1 197 ? -15.906 9.961 2.18 1 95.06 197 ALA A CA 1
ATOM 1530 C C . ALA A 1 197 ? -16.531 9.602 3.523 1 95.06 197 ALA A C 1
ATOM 1532 O O . ALA A 1 197 ? -17.281 10.406 4.098 1 95.06 197 ALA A O 1
ATOM 1533 N N . ASN A 1 198 ? -16.297 8.5 3.971 1 94.44 198 ASN A N 1
ATOM 1534 C CA . ASN A 1 198 ? -16.734 7.961 5.254 1 94.44 198 ASN A CA 1
ATOM 1535 C C . ASN A 1 198 ? -15.742 6.93 5.793 1 94.44 198 ASN A C 1
ATOM 1537 O O . ASN A 1 198 ? -14.672 6.734 5.227 1 94.44 198 ASN A O 1
ATOM 1541 N N . PHE A 1 199 ? -16.078 6.254 6.867 1 95.75 199 PHE A N 1
ATOM 1542 C CA . PHE A 1 199 ? -15.125 5.371 7.535 1 95.75 199 PHE A CA 1
ATOM 1543 C C . PHE A 1 199 ? -15.555 3.916 7.406 1 95.75 199 PHE A C 1
ATOM 1545 O O . PHE A 1 199 ? -15.148 3.068 8.203 1 95.75 199 PHE A O 1
ATOM 1552 N N . ASP A 1 200 ? -16.422 3.553 6.41 1 94.31 200 ASP A N 1
ATOM 1553 C CA . ASP A 1 200 ? -17 2.221 6.285 1 94.31 200 ASP A CA 1
ATOM 1554 C C . ASP A 1 200 ? -15.93 1.188 5.926 1 94.31 200 ASP A C 1
ATOM 1556 O O . ASP A 1 200 ? -16.094 -0.002 6.211 1 94.31 200 ASP A O 1
ATOM 1560 N N . ASP A 1 201 ? -14.859 1.657 5.371 1 96.69 201 ASP A N 1
ATOM 1561 C CA . ASP A 1 201 ? -13.82 0.746 4.902 1 96.69 201 ASP A CA 1
ATOM 1562 C C . ASP A 1 201 ? -12.703 0.606 5.938 1 96.69 201 ASP A C 1
ATOM 1564 O O . ASP A 1 201 ? -11.68 -0.028 5.672 1 96.69 201 ASP A O 1
ATOM 1568 N N . PHE A 1 202 ? -12.961 1.158 7.105 1 97.81 202 PHE A N 1
ATOM 1569 C CA . PHE A 1 202 ? -11.961 1.04 8.156 1 97.81 202 PHE A CA 1
ATOM 1570 C C . PHE A 1 202 ? -12.078 -0.301 8.867 1 97.81 202 PHE A C 1
ATOM 1572 O O . PHE A 1 202 ? -13.188 -0.765 9.148 1 97.81 202 PHE A O 1
ATOM 1579 N N . ARG A 1 203 ? -10.93 -0.884 9.141 1 97.62 203 ARG A N 1
ATOM 1580 C CA . ARG A 1 203 ? -10.773 -2.021 10.047 1 97.62 203 ARG A CA 1
ATOM 1581 C C . ARG A 1 203 ? -9.68 -1.759 11.07 1 97.62 203 ARG A C 1
ATOM 1583 O O . ARG A 1 203 ? -8.617 -1.227 10.734 1 97.62 203 ARG A O 1
ATOM 1590 N N . PRO A 1 204 ? -9.867 -2.145 12.344 1 97.12 204 PRO A N 1
ATOM 1591 C CA . PRO A 1 204 ? -8.859 -1.904 13.383 1 97.12 204 PRO A CA 1
ATOM 1592 C C . PRO A 1 204 ? -7.543 -2.623 13.094 1 97.12 204 PRO A C 1
ATOM 1594 O O . PRO A 1 204 ? -7.543 -3.713 12.516 1 97.12 204 PRO A O 1
ATOM 1597 N N . PHE A 1 205 ? -6.453 -1.993 13.469 1 97.62 205 PHE A N 1
ATOM 1598 C CA . PHE A 1 205 ? -5.113 -2.562 13.383 1 97.62 205 PHE A CA 1
ATOM 1599 C C . PHE A 1 205 ? -4.164 -1.864 14.352 1 97.62 205 PHE A C 1
ATOM 1601 O O . PHE A 1 205 ? -4.375 -0.703 14.703 1 97.62 205 PHE A O 1
ATOM 1608 N N . ALA A 1 206 ? -3.166 -2.523 14.891 1 97.44 206 ALA A N 1
ATOM 1609 C CA . ALA A 1 206 ? -2.068 -1.974 15.68 1 97.44 206 ALA A CA 1
ATOM 1610 C C . ALA A 1 206 ? -2.598 -1.161 16.859 1 97.44 206 ALA A C 1
ATOM 1612 O O . ALA A 1 206 ? -2.057 -0.102 17.188 1 97.44 206 ALA A O 1
ATOM 1613 N N . LYS A 1 207 ? -3.787 -1.479 17.344 1 96.12 207 LYS A N 1
ATOM 1614 C CA . LYS A 1 207 ? -4.496 -0.868 18.469 1 96.12 207 LYS A CA 1
ATOM 1615 C C . LYS A 1 207 ? -5.152 0.448 18.047 1 96.12 207 LYS A C 1
ATOM 1617 O O . LYS A 1 207 ? -5.652 1.191 18.891 1 96.12 207 LYS A O 1
ATOM 1622 N N . PHE A 1 208 ? -5.074 0.725 16.75 1 96.75 208 PHE A N 1
ATOM 1623 C CA . PHE A 1 208 ? -5.996 1.717 16.219 1 96.75 208 PHE A CA 1
ATOM 1624 C C . PHE A 1 208 ? -7.402 1.139 16.094 1 96.75 208 PHE A C 1
ATOM 1626 O O . PHE A 1 208 ? -7.664 0.305 15.227 1 96.75 208 PHE A O 1
ATOM 1633 N N . THR A 1 209 ? -8.305 1.604 16.859 1 95.69 209 THR A N 1
ATOM 1634 C CA . THR A 1 209 ? -9.641 1.021 16.859 1 95.69 209 THR A CA 1
ATOM 1635 C C . THR A 1 209 ? -10.656 2.004 16.281 1 95.69 209 THR A C 1
ATOM 1637 O O . THR A 1 209 ? -11.758 1.609 15.891 1 95.69 209 THR A O 1
ATOM 1640 N N . LYS A 1 210 ? -10.289 3.287 16.297 1 93.12 210 LYS A N 1
ATOM 1641 C CA . LYS A 1 210 ? -11.141 4.34 15.742 1 93.12 210 LYS A CA 1
ATOM 1642 C C . LYS A 1 210 ? -10.312 5.398 15.023 1 93.12 210 LYS A C 1
ATOM 1644 O O . LYS A 1 210 ? -9.453 6.039 15.633 1 93.12 210 LYS A O 1
ATOM 1649 N N . PRO A 1 211 ? -10.57 5.562 13.766 1 95.19 211 PRO A N 1
ATOM 1650 C CA . PRO A 1 211 ? -9.836 6.605 13.055 1 95.19 211 PRO A CA 1
ATOM 1651 C C . PRO A 1 211 ? -10.375 8.008 13.336 1 95.19 211 PRO A C 1
ATOM 1653 O O . PRO A 1 211 ? -11.562 8.164 13.625 1 95.19 211 PRO A O 1
ATOM 1656 N N . THR A 1 212 ? -9.5 8.984 13.25 1 94.56 212 THR A N 1
ATOM 1657 C CA . THR A 1 212 ? -9.867 10.391 13.391 1 94.56 212 THR A CA 1
ATOM 1658 C C . THR A 1 212 ? -10.125 11.016 12.023 1 94.56 212 THR A C 1
ATOM 1660 O O . THR A 1 212 ? -11.023 11.844 11.875 1 94.56 212 THR A O 1
ATOM 1663 N N . VAL A 1 213 ? -9.32 10.672 11.062 1 97 213 VAL A N 1
ATOM 1664 C CA . VAL A 1 213 ? -9.359 11.25 9.727 1 97 213 VAL A CA 1
ATOM 1665 C C . VAL A 1 213 ? -9.172 10.156 8.68 1 97 213 VAL A C 1
ATOM 1667 O O . VAL A 1 213 ? -8.477 9.172 8.922 1 97 213 VAL A O 1
ATOM 1670 N N . LYS A 1 214 ? -9.789 10.32 7.539 1 98 214 LYS A N 1
ATOM 1671 C CA . LYS A 1 214 ? -9.57 9.484 6.363 1 98 214 LYS A CA 1
ATOM 1672 C C . LYS A 1 214 ? -9.211 10.328 5.145 1 98 214 LYS A C 1
ATOM 1674 O O . LYS A 1 214 ? -9.898 11.312 4.844 1 98 214 LYS A O 1
ATOM 1679 N N . GLN A 1 215 ? -8.156 10.023 4.551 1 98.62 215 GLN A N 1
ATOM 1680 C CA . GLN A 1 215 ? -7.914 10.531 3.205 1 98.62 215 GLN A CA 1
ATOM 1681 C C . GLN A 1 215 ? -8.617 9.672 2.156 1 98.62 215 GLN A C 1
ATOM 1683 O O . GLN A 1 215 ? -8.258 8.508 1.96 1 98.62 215 GLN A O 1
ATOM 1688 N N . PHE A 1 216 ? -9.609 10.281 1.465 1 97.75 216 PHE A N 1
ATOM 1689 C CA . PHE A 1 216 ? -10.438 9.5 0.55 1 97.75 216 PHE A CA 1
ATOM 1690 C C . PHE A 1 216 ? -10.18 9.914 -0.895 1 97.75 216 PHE A C 1
ATOM 1692 O O . PHE A 1 216 ? -10.688 9.281 -1.824 1 97.75 216 PHE A O 1
ATOM 1699 N N . GLY A 1 217 ? -9.367 10.945 -1.119 1 97.38 217 GLY A N 1
ATOM 1700 C CA . GLY A 1 217 ? -8.977 11.453 -2.428 1 97.38 217 GLY A CA 1
ATOM 1701 C C . GLY A 1 217 ? -7.543 11.938 -2.48 1 97.38 217 GLY A C 1
ATOM 1702 O O . GLY A 1 217 ? -7.062 12.562 -1.533 1 97.38 217 GLY A O 1
ATOM 1703 N N . GLN A 1 218 ? -6.898 11.68 -3.588 1 97.94 218 GLN A N 1
ATOM 1704 C CA . GLN A 1 218 ? -5.5 12.07 -3.732 1 97.94 218 GLN A CA 1
ATOM 1705 C C . GLN A 1 218 ? -5.254 12.742 -5.078 1 97.94 218 GLN A C 1
ATOM 1707 O O . GLN A 1 218 ? -5.836 12.352 -6.09 1 97.94 218 GLN A O 1
ATOM 1712 N N . VAL A 1 219 ? -4.367 13.711 -5.059 1 96.88 219 VAL A N 1
ATOM 1713 C CA . VAL A 1 219 ? -3.891 14.398 -6.254 1 96.88 219 VAL A CA 1
ATOM 1714 C C . VAL A 1 219 ? -5.078 14.969 -7.027 1 96.88 219 VAL A C 1
ATOM 1716 O O . VAL A 1 219 ? -5.254 14.672 -8.211 1 96.88 219 VAL A O 1
ATOM 1719 N N . GLU A 1 220 ? -5.793 15.805 -6.363 1 95.81 220 GLU A N 1
ATOM 1720 C CA . GLU A 1 220 ? -6.938 16.484 -6.965 1 95.81 220 GLU A CA 1
ATOM 1721 C C . GLU A 1 220 ? -6.695 17.984 -7.066 1 95.81 220 GLU A C 1
ATOM 1723 O O . GLU A 1 220 ? -5.844 18.531 -6.363 1 95.81 220 GLU A O 1
ATOM 1728 N N . HIS A 1 221 ? -7.363 18.609 -7.938 1 94.56 221 HIS A N 1
ATOM 1729 C CA . HIS A 1 221 ? -7.215 20.047 -8.133 1 94.56 221 HIS A CA 1
ATOM 1730 C C . HIS A 1 221 ? -8.406 20.797 -7.559 1 94.56 221 HIS A C 1
ATOM 1732 O O . HIS A 1 221 ? -9.547 20.547 -7.941 1 94.56 221 HIS A O 1
ATOM 1738 N N . LEU A 1 222 ? -8.102 21.703 -6.633 1 94.19 222 LEU A N 1
ATOM 1739 C CA . LEU A 1 222 ? -9.078 22.516 -5.934 1 94.19 222 LEU A CA 1
ATOM 1740 C C . LEU A 1 222 ? -8.562 23.938 -5.73 1 94.19 222 LEU A C 1
ATOM 1742 O O . LEU A 1 222 ? -7.488 24.141 -5.156 1 94.19 222 LEU A O 1
ATOM 1746 N N . CYS A 1 223 ? -9.297 24.969 -6.215 1 95.44 223 CYS A N 1
ATOM 1747 C CA . CYS A 1 223 ? -8.961 26.375 -5.98 1 95.44 223 CYS A CA 1
ATOM 1748 C C . CYS A 1 223 ? -7.547 26.672 -6.469 1 95.44 223 CYS A C 1
ATOM 1750 O O . CYS A 1 223 ? -6.801 27.406 -5.809 1 95.44 223 CYS A O 1
ATOM 1752 N N . GLY A 1 224 ? -7.152 26.016 -7.582 1 93.94 224 GLY A N 1
ATOM 1753 C CA . GLY A 1 224 ? -5.871 26.281 -8.219 1 93.94 224 GLY A CA 1
ATOM 1754 C C . GLY A 1 224 ? -4.711 25.578 -7.543 1 93.94 224 GLY A C 1
ATOM 1755 O O . GLY A 1 224 ? -3.549 25.859 -7.852 1 93.94 224 GLY A O 1
ATOM 1756 N N . VAL A 1 225 ? -5.035 24.703 -6.594 1 95.62 225 VAL A N 1
ATOM 1757 C CA . VAL A 1 225 ? -4.016 24.016 -5.82 1 95.62 225 VAL A CA 1
ATOM 1758 C C . VAL A 1 225 ? -4.23 22.5 -5.918 1 95.62 225 VAL A C 1
ATOM 1760 O O . VAL A 1 225 ? -5.371 22.031 -5.93 1 95.62 225 VAL A O 1
ATOM 1763 N N . THR A 1 226 ? -3.098 21.703 -6.062 1 96.19 226 THR A N 1
ATOM 1764 C CA . THR A 1 226 ? -3.197 20.25 -5.914 1 96.19 226 THR A CA 1
ATOM 1765 C C . THR A 1 226 ? -3.324 19.859 -4.445 1 96.19 226 THR A C 1
ATOM 1767 O O . THR A 1 226 ? -2.492 20.25 -3.621 1 96.19 226 THR A O 1
ATOM 1770 N N . VAL A 1 227 ? -4.379 19.156 -4.145 1 97.75 227 VAL A N 1
ATOM 1771 C CA . VAL A 1 227 ? -4.645 18.766 -2.76 1 97.75 227 VAL A CA 1
ATOM 1772 C C . VAL A 1 227 ? -5.027 17.297 -2.689 1 97.75 227 VAL A C 1
ATOM 1774 O O . VAL A 1 227 ? -5.246 16.656 -3.721 1 97.75 227 VAL A O 1
ATOM 1777 N N . ASN A 1 228 ? -4.953 16.734 -1.543 1 98.44 228 ASN A N 1
ATOM 1778 C CA . ASN A 1 228 ? -5.691 15.523 -1.191 1 98.44 228 ASN A CA 1
ATOM 1779 C C . ASN A 1 228 ? -6.914 15.844 -0.339 1 98.44 228 ASN A C 1
ATOM 1781 O O . ASN A 1 228 ? -6.926 16.828 0.39 1 98.44 228 ASN A O 1
ATOM 1785 N N . ARG A 1 229 ? -7.922 15.023 -0.411 1 97.5 229 ARG A N 1
ATOM 1786 C CA . ARG A 1 229 ? -9.172 15.297 0.296 1 97.5 229 ARG A CA 1
ATOM 1787 C C . ARG A 1 229 ? -9.367 14.328 1.453 1 97.5 229 ARG A C 1
ATOM 1789 O O . ARG A 1 229 ? -9.086 13.133 1.323 1 97.5 229 ARG A O 1
ATOM 1796 N N . ASP A 1 230 ? -9.797 14.875 2.533 1 97.81 230 ASP A N 1
ATOM 1797 C CA . ASP A 1 230 ? -9.961 14.156 3.791 1 97.81 230 ASP A CA 1
ATOM 1798 C C . ASP A 1 230 ? -11.367 14.359 4.355 1 97.81 230 ASP A C 1
ATOM 1800 O O . ASP A 1 230 ? -12.039 15.344 4.039 1 97.81 230 ASP A O 1
ATOM 1804 N N . VAL A 1 231 ? -11.805 13.406 5.137 1 96.44 231 VAL A N 1
ATOM 1805 C CA . VAL A 1 231 ? -13.023 13.5 5.941 1 96.44 231 VAL A CA 1
ATOM 1806 C C . VAL A 1 231 ? -12.703 13.172 7.398 1 96.44 231 VAL A C 1
ATOM 1808 O O . VAL A 1 231 ? -11.805 12.375 7.676 1 96.44 231 VAL A O 1
ATOM 1811 N N . TYR A 1 232 ? -13.289 13.836 8.328 1 94.25 232 TYR A N 1
ATOM 1812 C CA . TYR A 1 232 ? -13.086 13.547 9.742 1 94.25 232 TYR A CA 1
ATOM 1813 C C . TYR A 1 232 ? -14.391 13.672 10.516 1 94.25 232 TYR A C 1
ATOM 1815 O O . TYR A 1 232 ? -15.352 14.273 10.031 1 94.25 232 TYR A O 1
ATOM 1823 N N . THR A 1 233 ? -14.461 12.922 11.664 1 84.94 233 THR A N 1
ATOM 1824 C CA . THR A 1 233 ? -15.664 12.898 12.484 1 84.94 233 THR A CA 1
ATOM 1825 C C . THR A 1 233 ? -15.781 14.18 13.312 1 84.94 233 THR A C 1
ATOM 1827 O O . THR A 1 233 ? -14.781 14.688 13.82 1 84.94 233 THR A O 1
ATOM 1830 N N . LEU A 1 234 ? -16.953 14.727 13.312 1 77.5 234 LEU A N 1
ATOM 1831 C CA . LEU A 1 234 ? -17.234 15.875 14.172 1 77.5 234 LEU A CA 1
ATOM 1832 C C . LEU A 1 234 ? -17.547 15.43 15.594 1 77.5 234 LEU A C 1
ATOM 1834 O O . LEU A 1 234 ? -18.344 14.508 15.797 1 77.5 234 LEU A O 1
ATOM 1838 N N . ASN A 1 235 ? -16.625 14.898 16.438 1 58.5 235 ASN A N 1
ATOM 1839 C CA . ASN A 1 235 ? -16.938 14.508 17.812 1 58.5 235 ASN A CA 1
ATOM 1840 C C . ASN A 1 235 ? -17.844 15.539 18.5 1 58.5 235 ASN A C 1
ATOM 1842 O O . ASN A 1 235 ? -17.688 16.734 18.281 1 58.5 235 ASN A O 1
ATOM 1846 N N . ASN A 1 236 ? -19.125 15.109 18.859 1 44.84 236 ASN A N 1
ATOM 1847 C CA . ASN A 1 236 ? -20.016 15.945 19.656 1 44.84 236 ASN A CA 1
ATOM 1848 C C . ASN A 1 236 ? -19.281 16.672 20.766 1 44.84 236 ASN A C 1
ATOM 1850 O O . ASN A 1 236 ? -19.734 17.688 21.281 1 44.84 236 ASN A O 1
ATOM 1854 N N . SER A 1 237 ? -18.531 15.852 21.531 1 39.38 237 SER A N 1
ATOM 1855 C CA . SER A 1 237 ? -18 16.516 22.719 1 39.38 237 SER A CA 1
ATOM 1856 C C . SER A 1 237 ? -16.969 17.578 22.359 1 39.38 237 SER A C 1
ATOM 1858 O O . SER A 1 237 ? -16.438 18.25 23.234 1 39.38 237 SER A O 1
ATOM 1860 N N . ILE A 1 238 ? -16.266 17.188 21.297 1 39.81 238 ILE A N 1
ATOM 1861 C CA . ILE A 1 238 ? -15.227 18.188 21.078 1 39.81 238 ILE A CA 1
ATOM 1862 C C . ILE A 1 238 ? -15.883 19.531 20.766 1 39.81 238 ILE A C 1
ATOM 1864 O O . ILE A 1 238 ? -16.672 19.641 19.828 1 39.81 238 ILE A O 1
ATOM 1868 N N . ASN A 1 239 ? -16.109 20.297 21.703 1 36.03 239 ASN A N 1
ATOM 1869 C CA . ASN A 1 239 ? -16.359 21.734 21.562 1 36.03 239 ASN A CA 1
ATOM 1870 C C . ASN A 1 239 ? -15.82 22.281 20.25 1 36.03 239 ASN A C 1
ATOM 1872 O O . ASN A 1 239 ? -14.641 22.109 19.938 1 36.03 239 ASN A O 1
ATOM 1876 N N . LEU A 1 240 ? -16.688 22.188 19.172 1 39.19 240 LEU A N 1
ATOM 1877 C CA . LEU A 1 240 ? -16.453 23.094 18.062 1 39.19 240 LEU A CA 1
ATOM 1878 C C . LEU A 1 240 ? -15.516 24.234 18.469 1 39.19 240 LEU A C 1
ATOM 1880 O O . LEU A 1 240 ? -15.969 25.219 19.062 1 39.19 240 LEU A O 1
ATOM 1884 N N . VAL A 1 241 ? -14.523 23.906 19.172 1 34.72 241 VAL A N 1
ATOM 1885 C CA . VAL A 1 241 ? -13.734 25.125 19.156 1 34.72 241 VAL A CA 1
ATOM 1886 C C . VAL A 1 241 ? -13.953 25.859 17.844 1 34.72 241 VAL A C 1
ATOM 1888 O O . VAL A 1 241 ? -13.664 25.328 16.766 1 34.72 241 VAL A O 1
ATOM 1891 N N . SER A 1 242 ? -15.141 26.5 17.672 1 35.59 242 SER A N 1
ATOM 1892 C CA . SER A 1 242 ? -15.219 27.484 16.609 1 35.59 242 SER A CA 1
ATOM 1893 C C . SER A 1 242 ? -13.844 27.797 16.031 1 35.59 242 SER A C 1
ATOM 1895 O O . SER A 1 242 ? -12.844 27.812 16.75 1 35.59 242 SER A O 1
ATOM 1897 N N . SER A 1 243 ? -13.688 27.422 14.742 1 38.84 243 SER A N 1
ATOM 1898 C CA . SER A 1 243 ? -12.633 27.703 13.773 1 38.84 243 SER A CA 1
ATOM 1899 C C . SER A 1 243 ? -11.812 28.922 14.195 1 38.84 243 SER A C 1
ATOM 1901 O O . SER A 1 243 ? -10.914 29.359 13.469 1 38.84 243 SER A O 1
ATOM 1903 N N . LYS A 1 244 ? -12.477 29.781 15.07 1 39.44 244 LYS A N 1
ATOM 1904 C CA . LYS A 1 244 ? -11.664 30.984 15.258 1 39.44 244 LYS A CA 1
ATOM 1905 C C . LYS A 1 244 ? -10.383 30.656 16.016 1 39.44 244 LYS A C 1
ATOM 1907 O O . LYS A 1 244 ? -10.422 30.062 17.094 1 39.44 244 LYS A O 1
ATOM 1912 N N . ALA A 1 245 ? -9.297 30.438 15.297 1 45.75 245 ALA A N 1
ATOM 1913 C CA . ALA A 1 245 ? -7.969 30.484 15.898 1 45.75 245 ALA A CA 1
ATOM 1914 C C . ALA A 1 245 ? -7.988 31.266 17.203 1 45.75 245 ALA A C 1
ATOM 1916 O O . ALA A 1 245 ? -8.352 32.438 17.234 1 45.75 245 ALA A O 1
ATOM 1917 N N . GLU A 1 246 ? -8.359 30.578 18.328 1 47.75 246 GLU A N 1
ATOM 1918 C CA . GLU A 1 246 ? -8.227 31.281 19.594 1 47.75 246 GLU A CA 1
ATOM 1919 C C . GLU A 1 246 ? -6.879 32 19.688 1 47.75 246 GLU A C 1
ATOM 1921 O O . GLU A 1 246 ? -5.832 31.391 19.438 1 47.75 246 GLU A O 1
ATOM 1926 N N . LYS A 1 247 ? -6.809 33.188 19.203 1 49.22 247 LYS A N 1
ATOM 1927 C CA . LYS A 1 247 ? -5.641 33.969 19.609 1 49.22 247 LYS A CA 1
ATOM 1928 C C . LYS A 1 247 ? -5.473 33.969 21.125 1 49.22 247 LYS A C 1
ATOM 1930 O O . LYS A 1 247 ? -6.34 34.469 21.859 1 49.22 247 LYS A O 1
ATOM 1935 N N . LEU A 1 248 ? -4.922 32.875 21.625 1 48.59 248 LEU A N 1
ATOM 1936 C CA . LEU A 1 248 ? -4.449 33 22.984 1 48.59 248 LEU A CA 1
ATOM 1937 C C . LEU A 1 248 ? -3.191 33.844 23.047 1 48.59 248 LEU A C 1
ATOM 1939 O O . LEU A 1 248 ? -2.146 33.469 22.516 1 48.59 248 LEU A O 1
ATOM 1943 N N . ASP A 1 249 ? -3.248 34.938 23.75 1 56.22 249 ASP A N 1
ATOM 1944 C CA . ASP A 1 249 ? -2.172 35.906 23.984 1 56.22 249 ASP A CA 1
ATOM 1945 C C . ASP A 1 249 ? -1.49 36.281 22.672 1 56.22 249 ASP A C 1
ATOM 1947 O O . ASP A 1 249 ? -0.263 36.375 22.609 1 56.22 249 ASP A O 1
ATOM 1951 N N . GLY A 1 250 ? -2.244 36.156 21.547 1 70.94 250 GLY A N 1
ATOM 1952 C CA . GLY A 1 250 ? -1.733 36.656 20.281 1 70.94 250 GLY A CA 1
ATOM 1953 C C . GLY A 1 250 ? -1.106 35.562 19.422 1 70.94 250 GLY A C 1
ATOM 1954 O O . GLY A 1 250 ? -0.631 35.844 18.328 1 70.94 250 GLY A O 1
ATOM 1955 N N . GLU A 1 251 ? -1.174 34.312 19.922 1 85.62 251 GLU A N 1
ATOM 1956 C CA . GLU A 1 251 ? -0.56 33.219 19.156 1 85.62 251 GLU A CA 1
ATOM 1957 C C . GLU A 1 251 ? -1.615 32.406 18.422 1 85.62 251 GLU A C 1
ATOM 1959 O O . GLU A 1 251 ? -2.736 32.25 18.922 1 85.62 251 GLU A O 1
ATOM 1964 N N . LEU A 1 252 ? -1.249 31.969 17.219 1 91.81 252 LEU A N 1
ATOM 1965 C CA . LEU A 1 252 ? -2.09 31.031 16.484 1 91.81 252 LEU A CA 1
ATOM 1966 C C . LEU A 1 252 ? -1.926 29.625 17.016 1 91.81 252 LEU A C 1
ATOM 1968 O O . LEU A 1 252 ? -0.81 29.188 17.328 1 91.81 252 LEU A O 1
ATOM 1972 N N . ILE A 1 253 ? -3.035 28.938 17.266 1 92.31 253 ILE A N 1
ATOM 1973 C CA . ILE A 1 253 ? -3.01 27.547 17.734 1 92.31 253 ILE A CA 1
ATOM 1974 C C . ILE A 1 253 ? -3.438 26.625 16.609 1 92.31 253 ILE A C 1
ATOM 1976 O O . ILE A 1 253 ? -4.449 26.859 15.945 1 92.31 253 ILE A O 1
ATOM 1980 N N . VAL A 1 254 ? -2.623 25.578 16.359 1 93.94 254 VAL A N 1
ATOM 1981 C CA . VAL A 1 254 ? -2.959 24.594 15.344 1 93.94 254 VAL A CA 1
ATOM 1982 C C . VAL A 1 254 ? -2.996 23.203 15.969 1 93.94 254 VAL A C 1
ATOM 1984 O O . VAL A 1 254 ? -2.516 23 17.094 1 93.94 254 VAL A O 1
ATOM 1987 N N . GLY A 1 255 ? -3.592 22.203 15.266 1 94 255 GLY A N 1
ATOM 1988 C CA . GLY A 1 255 ? -3.652 20.828 15.75 1 94 255 GLY A CA 1
ATOM 1989 C C . GLY A 1 255 ? -4.766 20.609 16.75 1 94 255 GLY A C 1
ATOM 1990 O O . GLY A 1 255 ? -4.543 20.016 17.812 1 94 255 GLY A O 1
ATOM 1991 N N . THR A 1 256 ? -5.961 21.047 16.438 1 87.44 256 THR A N 1
ATOM 1992 C CA . THR A 1 256 ? -7.016 21.062 17.438 1 87.44 256 THR A CA 1
ATOM 1993 C C . THR A 1 256 ? -7.988 19.891 17.219 1 87.44 256 THR A C 1
ATOM 1995 O O . THR A 1 256 ? -8.93 19.719 17.984 1 87.44 256 THR A O 1
ATOM 1998 N N . LEU A 1 257 ? -7.762 19.078 16.188 1 84.19 257 LEU A N 1
ATOM 1999 C CA . LEU A 1 257 ? -8.633 17.938 15.961 1 84.19 257 LEU A CA 1
ATOM 2000 C C . LEU A 1 257 ? -8.453 16.891 17.062 1 84.19 257 LEU A C 1
ATOM 2002 O O . LEU A 1 257 ? -9.391 16.141 17.375 1 84.19 257 LEU A O 1
ATOM 2006 N N . GLY A 1 258 ? -7.23 16.875 17.531 1 73.69 258 GLY A N 1
ATOM 2007 C CA . GLY A 1 258 ? -6.934 15.828 18.5 1 73.69 258 GLY A CA 1
ATOM 2008 C C . GLY A 1 258 ? -7.25 16.25 19.938 1 73.69 258 GLY A C 1
ATOM 2009 O O . GLY A 1 258 ? -7.551 17.406 20.188 1 73.69 258 GLY A O 1
ATOM 2010 N N . GLY A 1 259 ? -7.426 15.211 20.781 1 72.12 259 GLY A N 1
ATOM 2011 C CA . GLY A 1 259 ? -7.57 15.469 22.203 1 72.12 259 GLY A CA 1
ATOM 2012 C C . GLY A 1 259 ? -6.246 15.641 22.922 1 72.12 259 GLY A C 1
ATOM 2013 O O . GLY A 1 259 ? -5.258 16.062 22.312 1 72.12 259 GLY A O 1
ATOM 2014 N N . ASN A 1 260 ? -6.32 15.484 24.141 1 75.25 260 ASN A N 1
ATOM 2015 C CA . ASN A 1 260 ? -5.156 15.734 24.984 1 75.25 260 ASN A CA 1
ATOM 2016 C C . ASN A 1 260 ? -4.414 14.438 25.312 1 75.25 260 ASN A C 1
ATOM 2018 O O . ASN A 1 260 ? -3.463 14.445 26.094 1 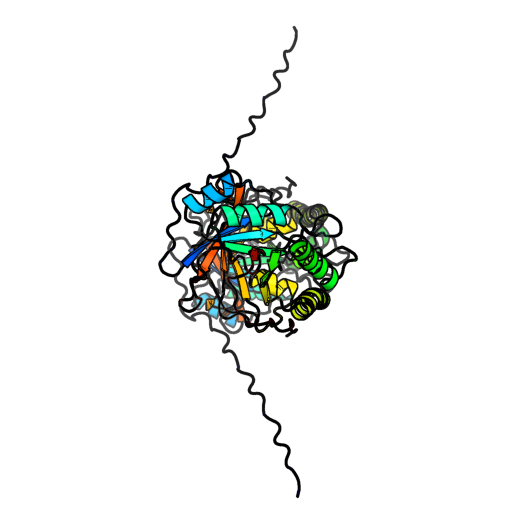75.25 260 ASN A O 1
ATOM 2022 N N . GLN A 1 261 ? -4.727 13.414 24.609 1 77 261 GLN A N 1
ATOM 2023 C CA . GLN A 1 261 ? -4.078 12.148 24.922 1 77 261 GLN A CA 1
ATOM 2024 C C . GLN A 1 261 ? -2.732 12.016 24.219 1 77 261 GLN A C 1
ATOM 2026 O O . GLN A 1 261 ? -2.666 12.094 22.984 1 77 261 GLN A O 1
ATOM 2031 N N . MET A 1 262 ? -1.688 11.773 25.047 1 80.38 262 MET A N 1
ATOM 2032 C CA . MET A 1 262 ? -0.353 11.562 24.5 1 80.38 262 MET A CA 1
ATOM 2033 C C . MET A 1 262 ? -0.196 10.141 23.969 1 80.38 262 MET A C 1
ATOM 2035 O O . MET A 1 262 ? -0.67 9.188 24.594 1 80.38 262 MET A O 1
ATOM 2039 N N . SER A 1 263 ? 0.451 10.047 22.875 1 85.5 263 SER A N 1
ATOM 2040 C CA . SER A 1 263 ? 0.732 8.742 22.281 1 85.5 263 SER A CA 1
ATOM 2041 C C . SER A 1 263 ? 1.746 7.969 23.125 1 85.5 263 SER A C 1
ATOM 2043 O O . SER A 1 263 ? 2.721 8.539 23.609 1 85.5 263 SER A O 1
ATOM 2045 N N . GLY A 1 264 ? 1.478 6.629 23.297 1 88.81 264 GLY A N 1
ATOM 2046 C CA . GLY A 1 264 ? 2.551 5.754 23.734 1 88.81 264 GLY A CA 1
ATOM 2047 C C . GLY A 1 264 ? 3.582 5.48 22.656 1 88.81 264 GLY A C 1
ATOM 2048 O O . GLY A 1 264 ? 3.445 5.953 21.531 1 88.81 264 GLY A O 1
ATOM 2049 N N . LEU A 1 265 ? 4.676 4.832 23.109 1 94.62 265 LEU A N 1
ATOM 2050 C CA . LEU A 1 265 ? 5.676 4.402 22.141 1 94.62 265 LEU A CA 1
ATOM 2051 C C . LEU A 1 265 ? 5.145 3.262 21.281 1 94.62 265 LEU A C 1
ATOM 2053 O O . LEU A 1 265 ? 4.285 2.498 21.719 1 94.62 265 LEU A O 1
ATOM 2057 N N . VAL A 1 266 ? 5.602 3.273 20.031 1 96.75 266 VAL A N 1
ATOM 2058 C CA . VAL A 1 266 ? 5.348 2.135 19.156 1 96.75 266 VAL A CA 1
ATOM 2059 C C . VAL A 1 266 ? 6.086 0.906 19.672 1 96.75 266 VAL A C 1
ATOM 2061 O O . VAL A 1 266 ? 7.297 0.957 19.922 1 96.75 266 VAL A O 1
ATOM 2064 N N . GLN A 1 267 ? 5.316 -0.202 19.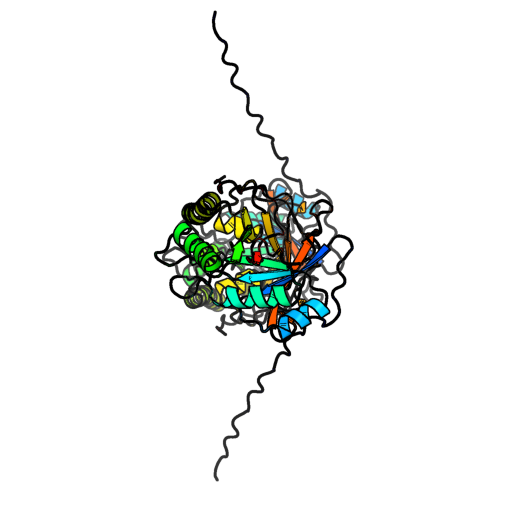828 1 94.5 267 GLN A N 1
ATOM 2065 C CA . GLN A 1 267 ? 5.871 -1.398 20.453 1 94.5 267 GLN A CA 1
ATOM 2066 C C . GLN A 1 267 ? 5.785 -2.598 19.516 1 94.5 267 GLN A C 1
ATOM 2068 O O . GLN A 1 267 ? 4.703 -2.934 19.031 1 94.5 267 GLN A O 1
ATOM 2073 N N . SER A 1 268 ? 6.938 -3.219 19.328 1 89.88 268 SER A N 1
ATOM 2074 C CA . SER A 1 268 ? 7.004 -4.391 18.453 1 89.88 268 SER A CA 1
ATOM 2075 C C . SER A 1 268 ? 6.148 -5.531 19 1 89.88 268 SER A C 1
ATOM 2077 O O . SER A 1 268 ? 5.965 -5.648 20.219 1 89.88 268 SER A O 1
ATOM 2079 N N . VAL A 1 269 ? 5.539 -6.293 18 1 82.56 269 VAL A N 1
ATOM 2080 C CA . VAL A 1 269 ? 4.742 -7.461 18.359 1 82.56 269 VAL A CA 1
ATOM 2081 C C . VAL A 1 269 ? 5.621 -8.711 18.359 1 82.56 269 VAL A C 1
ATOM 2083 O O . VAL A 1 269 ? 6.609 -8.781 17.625 1 82.56 269 VAL A O 1
ATOM 2086 N N . MET B 1 1 ? 5.16 -18.625 56.344 1 29.59 1 MET B N 1
ATOM 2087 C CA . MET B 1 1 ? 3.986 -18.375 55.5 1 29.59 1 MET B CA 1
ATOM 2088 C C . MET B 1 1 ? 4.363 -18.312 54.031 1 29.59 1 MET B C 1
ATOM 2090 O O . MET B 1 1 ? 5.18 -17.484 53.625 1 29.59 1 MET B O 1
ATOM 2094 N N . LYS B 1 2 ? 4.309 -19.5 53.312 1 35.34 2 LYS B N 1
ATOM 2095 C CA . LYS B 1 2 ? 4.688 -19.781 51.938 1 35.34 2 LYS B CA 1
ATOM 2096 C C . LYS B 1 2 ? 3.822 -18.984 50.938 1 35.34 2 LYS B C 1
ATOM 2098 O O . LYS B 1 2 ? 2.6 -19.156 50.938 1 35.34 2 LYS B O 1
ATOM 2103 N N . VAL B 1 3 ? 4.246 -17.781 50.625 1 37 3 VAL B N 1
ATOM 2104 C CA . VAL B 1 3 ? 3.551 -16.922 49.656 1 37 3 VAL B CA 1
ATOM 2105 C C . VAL B 1 3 ? 3.471 -17.609 48.312 1 37 3 VAL B C 1
ATOM 2107 O O . VAL B 1 3 ? 4.5 -17.953 47.719 1 37 3 VAL B O 1
ATOM 2110 N N . LEU B 1 4 ? 2.381 -18.297 48 1 36.62 4 LEU B N 1
ATOM 2111 C CA . LEU B 1 4 ? 2.064 -18.906 46.719 1 36.62 4 LEU B CA 1
ATOM 2112 C C . LEU B 1 4 ? 1.881 -17.859 45.656 1 36.62 4 LEU B C 1
ATOM 2114 O O . LEU B 1 4 ? 1.021 -16.984 45.75 1 36.62 4 LEU B O 1
ATOM 2118 N N . PHE B 1 5 ? 2.926 -17.531 44.875 1 38 5 PHE B N 1
ATOM 2119 C CA . PHE B 1 5 ? 2.9 -16.672 43.719 1 38 5 PHE B CA 1
ATOM 2120 C C . PHE B 1 5 ? 2.016 -17.266 42.625 1 38 5 PHE B C 1
ATOM 2122 O O . PHE B 1 5 ? 2.246 -18.391 42.156 1 38 5 PHE B O 1
ATOM 2129 N N . ILE B 1 6 ? 0.716 -16.922 42.625 1 37.56 6 ILE B N 1
ATOM 2130 C CA . ILE B 1 6 ? -0.146 -17.328 41.531 1 37.56 6 ILE B CA 1
ATOM 2131 C C . ILE B 1 6 ? 0.238 -16.578 40.25 1 37.56 6 ILE B C 1
ATOM 2133 O O . ILE B 1 6 ? 0.21 -15.344 40.219 1 37.56 6 ILE B O 1
ATOM 2137 N N . LEU B 1 7 ? 1.002 -17.234 39.375 1 37.69 7 LEU B N 1
ATOM 2138 C CA . LEU B 1 7 ? 1.346 -16.703 38.062 1 37.69 7 LEU B CA 1
ATOM 2139 C C . LEU B 1 7 ? 0.092 -16.469 37.219 1 37.69 7 LEU B C 1
ATOM 2141 O O . LEU B 1 7 ? -0.741 -17.375 37.094 1 37.69 7 LEU B O 1
ATOM 2145 N N . PRO B 1 8 ? -0.274 -15.195 37 1 38.25 8 PRO B N 1
ATOM 2146 C CA . PRO B 1 8 ? -1.443 -14.961 36.156 1 38.25 8 PRO B CA 1
ATOM 2147 C C . PRO B 1 8 ? -1.303 -15.602 34.781 1 38.25 8 PRO B C 1
ATOM 2149 O O . PRO B 1 8 ? -0.217 -15.586 34.188 1 38.25 8 PRO B O 1
ATOM 2152 N N . VAL B 1 9 ? -2.09 -16.625 34.469 1 32.47 9 VAL B N 1
ATOM 2153 C CA . VAL B 1 9 ? -2.232 -17.234 33.156 1 32.47 9 VAL B CA 1
ATOM 2154 C C . VAL B 1 9 ? -2.723 -16.188 32.156 1 32.47 9 VAL B C 1
ATOM 2156 O O . VAL B 1 9 ? -3.795 -15.609 32.344 1 32.47 9 VAL B O 1
ATOM 2159 N N . VAL B 1 10 ? -1.816 -15.531 31.484 1 31.8 10 VAL B N 1
ATOM 2160 C CA . VAL B 1 10 ? -2.17 -14.719 30.328 1 31.8 10 VAL B CA 1
ATOM 2161 C C . VAL B 1 10 ? -2.984 -15.555 29.344 1 31.8 10 VAL B C 1
ATOM 2163 O O . VAL B 1 10 ? -2.494 -16.562 28.812 1 31.8 10 VAL B O 1
ATOM 2166 N N . LEU B 1 11 ? -4.309 -15.484 29.375 1 30.55 11 LEU B N 1
ATOM 2167 C CA . LEU B 1 11 ? -5.215 -16.031 28.375 1 30.55 11 LEU B CA 1
ATOM 2168 C C . LEU B 1 11 ? -4.875 -15.492 26.984 1 30.55 11 LEU B C 1
ATOM 2170 O O . LEU B 1 11 ? -4.945 -14.281 26.75 1 30.55 11 LEU B O 1
ATOM 2174 N N . ALA B 1 12 ? -4.125 -16.219 26.188 1 34.5 12 ALA B N 1
ATOM 2175 C CA . ALA B 1 12 ? -4.027 -16.078 24.75 1 34.5 12 ALA B CA 1
ATOM 2176 C C . ALA B 1 12 ? -5.414 -15.984 24.109 1 34.5 12 ALA B C 1
ATOM 2178 O O . ALA B 1 12 ? -6.176 -16.953 24.125 1 34.5 12 ALA B O 1
ATOM 2179 N N . THR B 1 13 ? -5.996 -14.812 24.141 1 32.41 13 THR B N 1
ATOM 2180 C CA . THR B 1 13 ? -7.195 -14.68 23.312 1 32.41 13 THR B CA 1
ATOM 2181 C C . THR B 1 13 ? -6.961 -15.242 21.922 1 32.41 13 THR B C 1
ATOM 2183 O O . THR B 1 13 ? -6.035 -14.82 21.219 1 32.41 13 THR B O 1
ATOM 2186 N N . CYS B 1 14 ? -7.254 -16.484 21.656 1 31.44 14 CYS B N 1
ATOM 2187 C CA . CYS B 1 14 ? -7.461 -17.094 20.359 1 31.44 14 CYS B CA 1
ATOM 2188 C C . CYS B 1 14 ? -8.328 -16.219 19.469 1 31.44 14 CYS B C 1
ATOM 2190 O O . CYS B 1 14 ? -9.555 -16.188 19.625 1 31.44 14 CYS B O 1
ATOM 2192 N N . LEU B 1 15 ? -7.836 -15.039 19.094 1 33.38 15 LEU B N 1
ATOM 2193 C CA . LEU B 1 15 ? -8.633 -14.484 18 1 33.38 15 LEU B CA 1
ATOM 2194 C C . LEU B 1 15 ? -9.031 -15.578 17.016 1 33.38 15 LEU B C 1
ATOM 2196 O O . LEU B 1 15 ? -8.172 -16.234 16.438 1 33.38 15 LEU B O 1
ATOM 2200 N N . ALA B 1 16 ? -10.164 -16.156 17.203 1 33.41 16 ALA B N 1
ATOM 2201 C CA . ALA B 1 16 ? -10.789 -17.062 16.234 1 33.41 16 ALA B CA 1
ATOM 2202 C C . ALA B 1 16 ? -10.531 -16.594 14.805 1 33.41 16 ALA B C 1
ATOM 2204 O O . ALA B 1 16 ? -10.852 -15.469 14.445 1 33.41 16 ALA B O 1
ATOM 2205 N N . LYS B 1 17 ? -9.617 -17.219 14.102 1 43.03 17 LYS B N 1
ATOM 2206 C CA . LYS B 1 17 ? -9.328 -17.078 12.68 1 43.03 17 LYS B CA 1
ATOM 2207 C C . LYS B 1 17 ? -10.617 -17.031 11.859 1 43.03 17 LYS B C 1
ATOM 2209 O O . LYS B 1 17 ? -11.406 -17.969 11.891 1 43.03 17 LYS B O 1
ATOM 2214 N N . ALA B 1 18 ? -11.141 -15.914 11.531 1 45.12 18 ALA B N 1
ATOM 2215 C CA . ALA B 1 18 ? -12.383 -15.781 10.766 1 45.12 18 ALA B CA 1
ATOM 2216 C C . ALA B 1 18 ? -12.391 -16.734 9.57 1 45.12 18 ALA B C 1
ATOM 2218 O O . ALA B 1 18 ? -11.508 -16.656 8.703 1 45.12 18 ALA B O 1
ATOM 2219 N N . ILE B 1 19 ? -13.172 -17.906 9.695 1 44.91 19 ILE B N 1
ATOM 2220 C CA . ILE B 1 19 ? -13.414 -18.906 8.656 1 44.91 19 ILE B CA 1
ATOM 2221 C C . ILE B 1 19 ? -14.102 -18.25 7.465 1 44.91 19 ILE B C 1
ATOM 2223 O O . ILE B 1 19 ? -15.078 -17.516 7.625 1 44.91 19 ILE B O 1
ATOM 2227 N N . ALA B 1 20 ? -13.344 -18.172 6.336 1 54.44 20 ALA B N 1
ATOM 2228 C CA . ALA B 1 20 ? -14.086 -17.812 5.129 1 54.44 20 ALA B CA 1
ATOM 2229 C C . ALA B 1 20 ? -15.438 -18.5 5.086 1 54.44 20 ALA B C 1
ATOM 2231 O O . ALA B 1 20 ? -15.578 -19.641 5.539 1 54.44 20 ALA B O 1
ATOM 2232 N N . PRO B 1 21 ? -16.516 -17.734 4.758 1 47.72 21 PRO B N 1
ATOM 2233 C CA . PRO B 1 21 ? -17.797 -18.453 4.707 1 47.72 21 PRO B CA 1
ATOM 2234 C C . PRO B 1 21 ? -17.719 -19.75 3.922 1 47.72 21 PRO B C 1
ATOM 2236 O O . PRO B 1 21 ? -17.203 -19.781 2.803 1 47.72 21 PRO B O 1
ATOM 2239 N N . GLU B 1 22 ? -17.625 -20.766 4.621 1 52.41 22 GLU B N 1
ATOM 2240 C CA . GLU B 1 22 ? -17.641 -22.109 4.035 1 52.41 22 GLU B CA 1
ATOM 2241 C C . GLU B 1 22 ? -18.859 -22.297 3.137 1 52.41 22 GLU B C 1
ATOM 2243 O O . GLU B 1 22 ? -19.172 -23.422 2.729 1 52.41 22 GLU B O 1
ATOM 2248 N N . GLY B 1 23 ? -19.422 -21.156 2.793 1 52.16 23 GLY B N 1
ATOM 2249 C CA . GLY B 1 23 ? -20.5 -21.359 1.836 1 52.16 23 GLY B CA 1
ATOM 2250 C C . GLY B 1 23 ? -20.031 -21.281 0.394 1 52.16 23 GLY B C 1
ATOM 2251 O O . GLY B 1 23 ? -18.953 -20.766 0.106 1 52.16 23 GLY B O 1
ATOM 2252 N N . VAL B 1 24 ? -20.688 -22.016 -0.427 1 54.16 24 VAL B N 1
ATOM 2253 C CA . VAL B 1 24 ? -20.453 -22.031 -1.867 1 54.16 24 VAL B CA 1
ATOM 2254 C C . VAL B 1 24 ? -20.391 -20.609 -2.398 1 54.16 24 VAL B C 1
ATOM 2256 O O . VAL B 1 24 ? -21.328 -19.828 -2.199 1 54.16 24 VAL B O 1
ATOM 2259 N N . VAL B 1 25 ? -19.203 -20.281 -2.758 1 65 25 VAL B N 1
ATOM 2260 C CA . VAL B 1 25 ? -19.047 -18.969 -3.361 1 65 25 VAL B CA 1
ATOM 2261 C C . VAL B 1 25 ? -19.797 -18.922 -4.699 1 65 25 VAL B C 1
ATOM 2263 O O . VAL B 1 25 ? -19.609 -19.797 -5.547 1 65 25 VAL B O 1
ATOM 2266 N N . LYS B 1 26 ? -21 -18.312 -4.762 1 57.12 26 LYS B N 1
ATOM 2267 C CA . LYS B 1 26 ? -21.656 -18.062 -6.039 1 57.12 26 LYS B CA 1
ATOM 2268 C C . LYS B 1 26 ? -21.125 -16.781 -6.684 1 57.12 26 LYS B C 1
ATOM 2270 O O . LYS B 1 26 ? -21.281 -15.688 -6.129 1 57.12 26 LYS B O 1
ATOM 2275 N N . ALA B 1 27 ? -20.312 -17.062 -7.664 1 61.34 27 ALA B N 1
ATOM 2276 C CA . ALA B 1 27 ? -19.781 -15.906 -8.375 1 61.34 27 ALA B CA 1
ATOM 2277 C C . ALA B 1 27 ? -20.875 -15.148 -9.109 1 61.34 27 ALA B C 1
ATOM 2279 O O . ALA B 1 27 ? -21.844 -15.75 -9.578 1 61.34 27 ALA B O 1
ATOM 2280 N N . ALA B 1 28 ? -20.797 -13.883 -9.055 1 62.84 28 ALA B N 1
ATOM 2281 C CA . ALA B 1 28 ? -21.656 -13.086 -9.922 1 62.84 28 ALA B CA 1
ATOM 2282 C C . ALA B 1 28 ? -21.516 -13.523 -11.383 1 62.84 28 ALA B C 1
ATOM 2284 O O . ALA B 1 28 ? -20.5 -14.094 -11.766 1 62.84 28 ALA B O 1
ATOM 2285 N N . ALA B 1 29 ? -22.594 -13.289 -12.078 1 69.75 29 ALA B N 1
ATOM 2286 C CA . ALA B 1 29 ? -22.578 -13.633 -13.5 1 69.75 29 ALA B CA 1
ATOM 2287 C C . ALA B 1 29 ? -21.359 -13.023 -14.203 1 69.75 29 ALA B C 1
ATOM 2289 O O . ALA B 1 29 ? -21.062 -11.844 -14.016 1 69.75 29 ALA B O 1
ATOM 2290 N N . GLY B 1 30 ? -20.531 -13.859 -14.75 1 81.75 30 GLY B N 1
ATOM 2291 C CA . GLY B 1 30 ? -19.391 -13.406 -15.531 1 81.75 30 GLY B CA 1
ATOM 2292 C C . GLY B 1 30 ? -18.062 -13.508 -14.789 1 81.75 30 GLY B C 1
ATOM 2293 O O . GLY B 1 30 ? -17 -13.266 -15.367 1 81.75 30 GLY B O 1
ATOM 2294 N N . TYR B 1 31 ? -18.203 -13.883 -13.445 1 87.75 31 TYR B N 1
ATOM 2295 C CA . TYR B 1 31 ? -16.969 -14 -12.68 1 87.75 31 TYR B CA 1
ATOM 2296 C C . TYR B 1 31 ? -16.797 -15.422 -12.156 1 87.75 31 TYR B C 1
ATOM 2298 O O . TYR B 1 31 ? -17.75 -16.188 -12.086 1 87.75 31 TYR B O 1
ATOM 2306 N N . ALA B 1 32 ? -15.594 -15.812 -11.945 1 92.88 32 ALA B N 1
ATOM 2307 C CA . ALA B 1 32 ? -15.242 -17.031 -11.227 1 92.88 32 ALA B CA 1
ATOM 2308 C C . ALA B 1 32 ? -14.305 -16.734 -10.062 1 92.88 32 ALA B C 1
ATOM 2310 O O . ALA B 1 32 ? -13.656 -15.68 -10.039 1 92.88 32 ALA B O 1
ATOM 2311 N N . TYR B 1 33 ? -14.312 -17.656 -9.125 1 94.56 33 TYR B N 1
ATOM 2312 C CA . TYR B 1 33 ? -13.523 -17.438 -7.918 1 94.56 33 TYR B CA 1
ATOM 2313 C C . TYR B 1 33 ? -12.281 -18.328 -7.926 1 94.56 33 TYR B C 1
ATOM 2315 O O . TYR B 1 33 ? -12.312 -19.453 -8.422 1 94.56 33 TYR B O 1
ATOM 2323 N N . ALA B 1 34 ? -11.234 -17.797 -7.402 1 96.75 34 ALA B N 1
ATOM 2324 C CA . ALA B 1 34 ? -9.961 -18.484 -7.25 1 96.75 34 ALA B CA 1
ATOM 2325 C C . ALA B 1 34 ? -9.352 -18.219 -5.875 1 96.75 34 ALA B C 1
ATOM 2327 O O . ALA B 1 34 ? -9.859 -17.391 -5.117 1 96.75 34 ALA B O 1
ATOM 2328 N N . VAL B 1 35 ? -8.375 -18.984 -5.516 1 97.94 35 VAL B N 1
ATOM 2329 C CA . VAL B 1 35 ? -7.543 -18.734 -4.348 1 97.94 35 VAL B CA 1
ATOM 2330 C C . VAL B 1 35 ? -6.07 -18.766 -4.746 1 97.94 35 VAL B C 1
ATOM 2332 O O . VAL B 1 35 ? -5.711 -19.328 -5.781 1 97.94 35 VAL B O 1
ATOM 2335 N N . ASP B 1 36 ? -5.27 -18.062 -4.062 1 98.62 36 ASP B N 1
ATOM 2336 C CA . ASP B 1 36 ? -3.828 -18.234 -4.195 1 98.62 36 ASP B CA 1
ATOM 2337 C C . ASP B 1 36 ? -3.207 -18.703 -2.879 1 98.62 36 ASP B C 1
ATOM 2339 O O . ASP B 1 36 ? -3.742 -18.422 -1.804 1 98.62 36 ASP B O 1
ATOM 2343 N N . LEU B 1 37 ? -2.205 -19.484 -2.984 1 98.25 37 LEU B N 1
ATOM 2344 C CA . LEU B 1 37 ? -1.582 -20.109 -1.819 1 98.25 37 LEU B CA 1
ATOM 2345 C C . LEU B 1 37 ? -0.092 -20.328 -2.055 1 98.25 37 LEU B C 1
ATOM 2347 O O . LEU B 1 37 ? 0.375 -20.281 -3.195 1 98.25 37 LEU B O 1
ATOM 2351 N N . GLU B 1 38 ? 0.626 -20.578 -0.915 1 98.06 38 GLU B N 1
ATOM 2352 C CA . GLU B 1 38 ? 2.076 -20.734 -1.002 1 98.06 38 GLU B CA 1
ATOM 2353 C C . GLU B 1 38 ? 2.568 -21.859 -0.102 1 98.06 38 GLU B C 1
ATOM 2355 O O . GLU B 1 38 ? 3.75 -21.906 0.249 1 98.06 38 GLU B O 1
ATOM 2360 N N . VAL B 1 39 ? 1.604 -22.703 0.345 1 97.56 39 VAL B N 1
ATOM 2361 C CA . VAL B 1 39 ? 1.928 -23.828 1.218 1 97.56 39 VAL B CA 1
ATOM 2362 C C . VAL B 1 39 ? 1.492 -25.125 0.559 1 97.56 39 VAL B C 1
ATOM 2364 O O . VAL B 1 39 ? 0.656 -25.125 -0.348 1 97.56 39 VAL B O 1
ATOM 2367 N N . PRO B 1 40 ? 2.088 -26.266 1.006 1 98.12 40 PRO B N 1
ATOM 2368 C CA . PRO B 1 40 ? 1.6 -27.562 0.5 1 98.12 40 PRO B CA 1
ATOM 2369 C C . PRO B 1 40 ? 0.142 -27.828 0.87 1 98.12 40 PRO B C 1
ATOM 2371 O O . PRO B 1 40 ? -0.265 -27.578 2.008 1 98.12 40 PRO B O 1
ATOM 2374 N N . VAL B 1 41 ? -0.591 -28.312 -0.063 1 98.56 41 VAL B N 1
ATOM 2375 C CA . VAL B 1 41 ? -2.002 -28.625 0.145 1 98.56 41 VAL B CA 1
ATOM 2376 C C . VAL B 1 41 ? -2.301 -30.031 -0.355 1 98.56 41 VAL B C 1
ATOM 2378 O O . VAL B 1 41 ? -1.979 -30.375 -1.496 1 98.56 41 VAL B O 1
ATOM 2381 N N . PRO B 1 42 ? -2.9 -30.906 0.464 1 98.06 42 PRO B N 1
ATOM 2382 C CA . PRO B 1 42 ? -3.248 -32.25 0.008 1 98.06 42 PRO B CA 1
ATOM 2383 C C . PRO B 1 42 ? -4.43 -32.25 -0.962 1 98.06 42 PRO B C 1
ATOM 2385 O O . PRO B 1 42 ? -5.152 -31.266 -1.067 1 98.06 42 PRO B O 1
ATOM 2388 N N . LEU B 1 43 ? -4.582 -33.406 -1.683 1 98.25 43 LEU B N 1
ATOM 2389 C CA . LEU B 1 43 ? -5.68 -33.562 -2.629 1 98.25 43 LEU B CA 1
ATOM 2390 C C . LEU B 1 43 ? -7.02 -33.281 -1.965 1 98.25 43 LEU B C 1
ATOM 2392 O O . LEU B 1 43 ? -7.891 -32.656 -2.57 1 98.25 43 LEU B O 1
ATOM 2396 N N . SER B 1 44 ? -7.18 -33.656 -0.706 1 98.06 44 SER B N 1
ATOM 2397 C CA . SER B 1 44 ? -8.43 -33.438 0.007 1 98.06 44 SER B CA 1
ATOM 2398 C C . SER B 1 44 ? -8.727 -31.953 0.157 1 98.06 44 SER B C 1
ATOM 2400 O O . SER B 1 44 ? -9.883 -31.531 0.113 1 98.06 44 SER B O 1
ATOM 2402 N N . GLY B 1 45 ? -7.703 -31.141 0.37 1 98 45 GLY B N 1
ATOM 2403 C CA . GLY B 1 45 ? -7.875 -29.703 0.449 1 98 45 GLY B CA 1
ATOM 2404 C C . GLY B 1 45 ? -8.375 -29.094 -0.845 1 98 45 GLY B C 1
ATOM 2405 O O . GLY B 1 45 ? -9.289 -28.266 -0.833 1 98 45 GLY B O 1
ATOM 2406 N N . PHE B 1 46 ? -7.863 -29.531 -1.939 1 98.19 46 PHE B N 1
ATOM 2407 C CA . PHE B 1 46 ? -8.281 -29 -3.232 1 98.19 46 PHE B CA 1
ATOM 2408 C C . PHE B 1 46 ? -9.672 -29.5 -3.594 1 98.19 46 PHE B C 1
ATOM 2410 O O . PHE B 1 46 ? -10.461 -28.766 -4.195 1 98.19 46 PHE B O 1
ATOM 2417 N N . ASN B 1 47 ? -9.984 -30.766 -3.27 1 97.62 47 ASN B N 1
ATOM 2418 C CA . ASN B 1 47 ? -11.352 -31.25 -3.443 1 97.62 47 ASN B CA 1
ATOM 2419 C C . ASN B 1 47 ? -12.344 -30.391 -2.664 1 97.62 47 ASN B C 1
ATOM 2421 O O . ASN B 1 47 ? -13.422 -30.078 -3.168 1 97.62 47 ASN B O 1
ATOM 2425 N N . CYS B 1 48 ? -11.969 -30.109 -1.51 1 97.06 48 CYS B N 1
ATOM 2426 C CA . CYS B 1 48 ? -12.797 -29.25 -0.664 1 97.06 48 CYS B CA 1
ATOM 2427 C C . CYS B 1 48 ? -13.008 -27.891 -1.306 1 97.06 48 CYS B C 1
ATOM 2429 O O . CYS B 1 48 ? -14.133 -27.391 -1.35 1 97.06 48 CYS B O 1
ATOM 2431 N N . MET B 1 49 ? -11.969 -27.25 -1.827 1 96.56 49 MET B N 1
ATOM 2432 C CA . MET B 1 49 ? -12.07 -25.953 -2.492 1 96.56 49 MET B CA 1
ATOM 2433 C C . MET B 1 49 ? -13.008 -26.031 -3.691 1 96.56 49 MET B C 1
ATOM 2435 O O . MET B 1 49 ? -13.836 -25.141 -3.895 1 96.56 49 MET B O 1
ATOM 2439 N N . LYS B 1 50 ? -12.852 -27.094 -4.461 1 95.25 50 LYS B N 1
ATOM 2440 C CA . LYS B 1 50 ? -13.742 -27.312 -5.602 1 95.25 50 LYS B CA 1
ATOM 2441 C C . LYS B 1 50 ? -15.195 -27.391 -5.152 1 95.25 50 LYS B C 1
ATOM 2443 O O . LYS B 1 50 ? -16.078 -26.797 -5.777 1 95.25 50 LYS B O 1
ATOM 2448 N N . LYS B 1 51 ? -15.398 -28.078 -4.117 1 93.75 51 LYS B N 1
ATOM 2449 C CA . LYS B 1 51 ? -16.75 -28.266 -3.58 1 93.75 51 LYS B CA 1
ATOM 2450 C C . LYS B 1 51 ? -17.344 -26.922 -3.154 1 93.75 51 LYS B C 1
ATOM 2452 O O . LYS B 1 51 ? -18.562 -26.719 -3.283 1 93.75 51 LYS B O 1
ATOM 2457 N N . TYR B 1 52 ? -16.5 -26.047 -2.717 1 93.62 52 TYR B N 1
ATOM 2458 C CA . TYR B 1 52 ? -16.984 -24.75 -2.252 1 93.62 52 TYR B CA 1
ATOM 2459 C C . TYR B 1 52 ? -17.172 -23.781 -3.42 1 93.62 52 TYR B C 1
ATOM 2461 O O . TYR B 1 52 ? -17.547 -22.625 -3.227 1 93.62 52 TYR B O 1
ATOM 2469 N N . GLY B 1 53 ? -16.828 -24.234 -4.617 1 92.12 53 GLY B N 1
ATOM 2470 C CA . GLY B 1 53 ? -17.203 -23.469 -5.789 1 92.12 53 GLY B CA 1
ATOM 2471 C C . GLY B 1 53 ? -16.016 -22.781 -6.449 1 92.12 53 GLY B C 1
ATOM 2472 O O . GLY B 1 53 ? -16.188 -22.078 -7.449 1 92.12 53 GLY B O 1
ATOM 2473 N N . TYR B 1 54 ? -14.875 -22.938 -5.93 1 94.5 54 TYR B N 1
ATOM 2474 C CA . TYR B 1 54 ? -13.695 -22.359 -6.562 1 94.5 54 TYR B CA 1
ATOM 2475 C C . TYR B 1 54 ? -13.344 -23.109 -7.844 1 94.5 54 TYR B C 1
ATOM 2477 O O . TYR B 1 54 ? -13.516 -24.328 -7.926 1 94.5 54 TYR B O 1
ATOM 2485 N N . LYS B 1 55 ? -12.773 -22.359 -8.836 1 94.12 55 LYS B N 1
ATOM 2486 C CA . LYS B 1 55 ? -12.523 -22.953 -10.141 1 94.12 55 LYS B CA 1
ATOM 2487 C C . LYS B 1 55 ? -11.031 -23 -10.453 1 94.12 55 LYS B C 1
ATOM 2489 O O . LYS B 1 55 ? -10.594 -23.797 -11.281 1 94.12 55 LYS B O 1
ATOM 2494 N N . THR B 1 56 ? -10.305 -22.094 -9.828 1 95.69 56 THR B N 1
ATOM 2495 C CA . THR B 1 56 ? -8.891 -21.969 -10.156 1 95.69 56 THR B CA 1
ATOM 2496 C C . THR B 1 56 ? -8.07 -21.734 -8.891 1 95.69 56 THR B C 1
ATOM 2498 O O . THR B 1 56 ? -8.57 -21.188 -7.906 1 95.69 56 THR B O 1
ATOM 2501 N N . VAL B 1 57 ? -6.84 -22.203 -8.914 1 98 57 VAL B N 1
ATOM 2502 C CA . VAL B 1 57 ? -5.91 -21.938 -7.82 1 98 57 VAL B CA 1
ATOM 2503 C C . VAL B 1 57 ? -4.617 -21.344 -8.383 1 98 57 VAL B C 1
ATOM 2505 O O . VAL B 1 57 ? -4.129 -21.781 -9.422 1 98 57 VAL B O 1
ATOM 2508 N N . PHE B 1 58 ? -4.125 -20.297 -7.762 1 98.56 58 PHE B N 1
ATOM 2509 C CA . PHE B 1 58 ? -2.811 -19.734 -8.016 1 98.56 58 PHE B CA 1
ATOM 2510 C C . PHE B 1 58 ? -1.778 -20.281 -7.047 1 98.56 58 PHE B C 1
A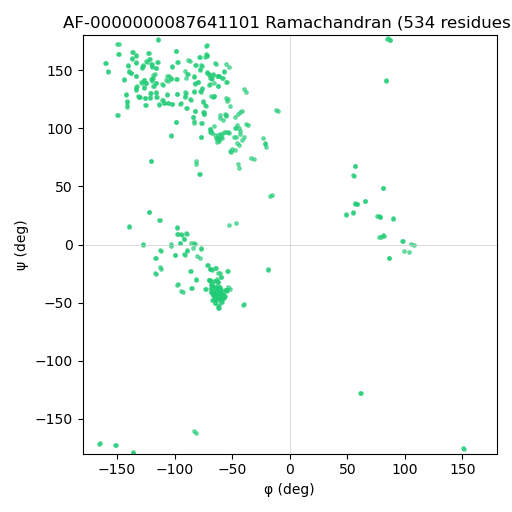TOM 2512 O O . PHE B 1 58 ? -1.884 -20.078 -5.836 1 98.56 58 PHE B O 1
ATOM 2519 N N . ILE B 1 59 ? -0.752 -20.891 -7.613 1 98.75 59 ILE B N 1
ATOM 2520 C CA . ILE B 1 59 ? 0.207 -21.625 -6.797 1 98.75 59 ILE B CA 1
ATOM 2521 C C . ILE B 1 59 ? 1.582 -20.969 -6.898 1 98.75 59 ILE B C 1
ATOM 2523 O O . ILE B 1 59 ? 2.057 -20.672 -7.996 1 98.75 59 ILE B O 1
ATOM 2527 N N . ARG B 1 60 ? 2.221 -20.734 -5.766 1 98.88 60 ARG B N 1
ATOM 2528 C CA . ARG B 1 60 ? 3.574 -20.188 -5.805 1 98.88 60 ARG B CA 1
ATOM 2529 C C . ARG B 1 60 ? 4.559 -21.203 -6.371 1 98.88 60 ARG B C 1
ATOM 2531 O O . ARG B 1 60 ? 4.633 -22.344 -5.891 1 98.88 60 ARG B O 1
ATOM 2538 N N . ALA B 1 61 ? 5.297 -20.734 -7.367 1 98.88 61 ALA B N 1
ATOM 2539 C CA . ALA B 1 61 ? 6.246 -21.641 -8.008 1 98.88 61 ALA B CA 1
ATOM 2540 C C . ALA B 1 61 ? 7.68 -21.156 -7.809 1 98.88 61 ALA B C 1
ATOM 2542 O O . ALA B 1 61 ? 8.633 -21.859 -8.156 1 98.88 61 ALA B O 1
ATOM 2543 N N . TYR B 1 62 ? 7.879 -19.953 -7.336 1 98.94 62 TYR B N 1
ATOM 2544 C CA . TYR B 1 62 ? 9.195 -19.469 -6.941 1 98.94 62 TYR B CA 1
ATOM 2545 C C . TYR B 1 62 ? 9.141 -18.812 -5.562 1 98.94 62 TYR B C 1
ATOM 2547 O O . TYR B 1 62 ? 8.336 -17.922 -5.316 1 98.94 62 TYR B O 1
ATOM 2555 N N . ASP B 1 63 ? 9.984 -19.234 -4.695 1 98.69 63 ASP B N 1
ATOM 2556 C CA . ASP B 1 63 ? 10.023 -18.906 -3.277 1 98.69 63 ASP B CA 1
ATOM 2557 C C . ASP B 1 63 ? 11.227 -18 -2.963 1 98.69 63 ASP B C 1
ATOM 2559 O O . ASP B 1 63 ? 12.375 -18.406 -3.137 1 98.69 63 ASP B O 1
ATOM 2563 N N . PRO B 1 64 ? 10.93 -16.828 -2.418 1 98.25 64 PRO B N 1
ATOM 2564 C CA . PRO B 1 64 ? 12.023 -15.883 -2.197 1 98.25 64 PRO B CA 1
ATOM 2565 C C . PRO B 1 64 ? 12.883 -16.234 -0.986 1 98.25 64 PRO B C 1
ATOM 2567 O O . PRO B 1 64 ? 13.883 -15.562 -0.715 1 98.25 64 PRO B O 1
ATOM 2570 N N . THR B 1 65 ? 12.578 -17.25 -0.24 1 96.88 65 THR B N 1
ATOM 2571 C CA . THR B 1 65 ? 13.336 -17.609 0.953 1 96.88 65 THR B CA 1
ATOM 2572 C C . THR B 1 65 ? 14.789 -17.875 0.604 1 96.88 65 THR B C 1
ATOM 2574 O O . THR B 1 65 ? 15.086 -18.453 -0.448 1 96.88 65 THR B O 1
ATOM 2577 N N . GLY B 1 66 ? 15.734 -17.469 1.507 1 96.5 66 GLY B N 1
ATOM 2578 C CA . GLY B 1 66 ? 17.156 -17.609 1.221 1 96.5 66 GLY B CA 1
ATOM 2579 C C . GLY B 1 66 ? 17.609 -16.812 0.011 1 96.5 66 GLY B C 1
ATOM 2580 O O . GLY B 1 66 ? 17.328 -15.609 -0.084 1 96.5 66 GLY B O 1
ATOM 2581 N N . ALA B 1 67 ? 18.281 -17.422 -0.959 1 97.5 67 ALA B N 1
ATOM 2582 C CA . ALA B 1 67 ? 18.719 -16.766 -2.184 1 97.5 67 ALA B CA 1
ATOM 2583 C C . ALA B 1 67 ? 17.656 -16.875 -3.277 1 97.5 67 ALA B C 1
ATOM 2585 O O . ALA B 1 67 ? 17.891 -16.438 -4.41 1 97.5 67 ALA B O 1
ATOM 2586 N N . GLY B 1 68 ? 16.469 -17.344 -2.92 1 98.5 68 GLY B N 1
ATOM 2587 C CA . GLY B 1 68 ? 15.445 -17.656 -3.91 1 98.5 68 GLY B CA 1
ATOM 2588 C C . GLY B 1 68 ? 15.602 -19.031 -4.523 1 98.5 68 GLY B C 1
ATOM 2589 O O . GLY B 1 68 ? 16.719 -19.5 -4.719 1 98.5 68 GLY B O 1
ATOM 2590 N N . ARG B 1 69 ? 14.438 -19.688 -4.742 1 98.5 69 ARG B N 1
ATOM 2591 C CA . ARG B 1 69 ? 14.516 -21.031 -5.293 1 98.5 69 ARG B CA 1
ATOM 2592 C C . ARG B 1 69 ? 13.188 -21.438 -5.922 1 98.5 69 ARG B C 1
ATOM 2594 O O . ARG B 1 69 ? 12.141 -20.891 -5.59 1 98.5 69 ARG B O 1
ATOM 2601 N N . PHE B 1 70 ? 13.266 -22.359 -6.84 1 98.81 70 PHE B N 1
ATOM 2602 C CA . PHE B 1 70 ? 12.055 -23.047 -7.289 1 98.81 70 PHE B CA 1
ATOM 2603 C C . PHE B 1 70 ? 11.297 -23.641 -6.109 1 98.81 70 PHE B C 1
ATOM 2605 O O . PHE B 1 70 ? 11.898 -24.297 -5.25 1 98.81 70 PHE B O 1
ATOM 2612 N N . ASP B 1 71 ? 10.008 -23.297 -5.984 1 98.75 71 ASP B N 1
ATOM 2613 C CA . ASP B 1 71 ? 9.188 -23.875 -4.926 1 98.75 71 ASP B CA 1
ATOM 2614 C C . ASP B 1 71 ? 8.766 -25.297 -5.27 1 98.75 71 ASP B C 1
ATOM 2616 O O . ASP B 1 71 ? 7.793 -25.516 -5.992 1 98.75 71 ASP B O 1
ATOM 2620 N N . THR B 1 72 ? 9.375 -26.25 -4.652 1 97.94 72 THR B N 1
ATOM 2621 C CA . THR B 1 72 ? 9.164 -27.641 -5.027 1 97.94 72 THR B CA 1
ATOM 2622 C C . THR B 1 72 ? 7.754 -28.094 -4.66 1 97.94 72 THR B C 1
ATOM 2624 O O . THR B 1 72 ? 7.238 -29.062 -5.223 1 97.94 72 THR B O 1
ATOM 2627 N N . ASN B 1 73 ? 7.094 -27.406 -3.725 1 98 73 ASN B N 1
ATOM 2628 C CA . ASN B 1 73 ? 5.715 -27.734 -3.385 1 98 73 ASN B CA 1
ATOM 2629 C C . ASN B 1 73 ? 4.773 -27.5 -4.562 1 98 73 ASN B C 1
ATOM 2631 O O . ASN B 1 73 ? 3.662 -28.031 -4.59 1 98 73 ASN B O 1
ATOM 2635 N N . ALA B 1 74 ? 5.223 -26.703 -5.477 1 98.69 74 ALA B N 1
ATOM 2636 C CA . ALA B 1 74 ? 4.363 -26.359 -6.609 1 98.69 74 ALA B CA 1
ATOM 2637 C C . ALA B 1 74 ? 3.992 -27.609 -7.41 1 98.69 74 ALA B C 1
ATOM 2639 O O . ALA B 1 74 ? 2.865 -27.719 -7.895 1 98.69 74 ALA B O 1
ATOM 2640 N N . VAL B 1 75 ? 4.906 -28.531 -7.539 1 98.12 75 VAL B N 1
ATOM 2641 C CA . VAL B 1 75 ? 4.695 -29.719 -8.367 1 98.12 75 VAL B CA 1
ATOM 2642 C C . VAL B 1 75 ? 3.529 -30.531 -7.824 1 98.12 75 VAL B C 1
ATOM 2644 O O . VAL B 1 75 ? 2.545 -30.781 -8.523 1 98.12 75 VAL B O 1
ATOM 2647 N N . ASN B 1 76 ? 3.592 -30.875 -6.574 1 98.06 76 ASN B N 1
ATOM 2648 C CA . ASN B 1 76 ? 2.52 -31.672 -5.984 1 98.06 76 ASN B CA 1
ATOM 2649 C C . ASN B 1 76 ? 1.224 -30.875 -5.875 1 98.06 76 ASN B C 1
ATOM 2651 O O . ASN B 1 76 ? 0.133 -31.422 -6.039 1 98.06 76 ASN B O 1
ATOM 2655 N N . ASN B 1 77 ? 1.334 -29.609 -5.551 1 98.69 77 ASN B N 1
ATOM 2656 C CA . ASN B 1 77 ? 0.14 -28.781 -5.512 1 98.69 77 ASN B CA 1
ATOM 2657 C C . ASN B 1 77 ? -0.576 -28.75 -6.859 1 98.69 77 ASN B C 1
ATOM 2659 O O . ASN B 1 77 ? -1.801 -28.875 -6.918 1 98.69 77 ASN B O 1
ATOM 2663 N N . ILE B 1 78 ? 0.193 -28.609 -7.953 1 98.25 78 ILE B N 1
ATOM 2664 C CA . ILE B 1 78 ? -0.376 -28.547 -9.297 1 98.25 78 ILE B CA 1
ATOM 2665 C C . ILE B 1 78 ? -1.042 -29.875 -9.641 1 98.25 78 ILE B C 1
ATOM 2667 O O . ILE B 1 78 ? -2.17 -29.906 -10.133 1 98.25 78 ILE B O 1
ATOM 2671 N N . ARG B 1 79 ? -0.414 -30.984 -9.336 1 97.5 79 ARG B N 1
ATOM 2672 C CA . ARG B 1 79 ? -0.966 -32.312 -9.617 1 97.5 79 ARG B CA 1
ATOM 2673 C C . ARG B 1 79 ? -2.238 -32.562 -8.82 1 97.5 79 ARG B C 1
ATOM 2675 O O . ARG B 1 79 ? -3.242 -33.031 -9.359 1 97.5 79 ARG B O 1
ATOM 2682 N N . ASN B 1 80 ? -2.176 -32.188 -7.527 1 98.25 80 ASN B N 1
ATOM 2683 C CA . ASN B 1 80 ? -3.344 -32.344 -6.672 1 98.25 80 ASN B CA 1
ATOM 2684 C C . ASN B 1 80 ? -4.512 -31.5 -7.137 1 98.25 80 ASN B C 1
ATOM 2686 O O . ASN B 1 80 ? -5.656 -31.953 -7.16 1 98.25 80 ASN B O 1
ATOM 2690 N N . ALA B 1 81 ? -4.219 -30.266 -7.484 1 98.12 81 ALA B N 1
ATOM 2691 C CA . ALA B 1 81 ? -5.266 -29.359 -7.961 1 98.12 81 ALA B CA 1
ATOM 2692 C C . ALA B 1 81 ? -5.891 -29.891 -9.25 1 98.12 81 ALA B C 1
ATOM 2694 O O . ALA B 1 81 ? -7.113 -29.859 -9.414 1 98.12 81 ALA B O 1
ATOM 2695 N N . ASN B 1 82 ? -5.027 -30.344 -10.141 1 95.75 82 ASN B N 1
ATOM 2696 C CA . ASN B 1 82 ? -5.512 -30.906 -11.391 1 95.75 82 ASN B CA 1
ATOM 2697 C C . ASN B 1 82 ? -6.402 -32.125 -11.141 1 95.75 82 ASN B C 1
ATOM 2699 O O . ASN B 1 82 ? -7.465 -32.25 -11.75 1 95.75 82 ASN B O 1
ATOM 2703 N N . GLN B 1 83 ? -5.98 -32.969 -10.266 1 96.06 83 GLN B N 1
ATOM 2704 C CA . GLN B 1 83 ? -6.758 -34.156 -9.93 1 96.06 83 GLN B CA 1
ATOM 2705 C C . GLN B 1 83 ? -8.109 -33.75 -9.328 1 96.06 83 GLN B C 1
ATOM 2707 O O . GLN B 1 83 ? -9.102 -34.469 -9.531 1 96.06 83 GLN B O 1
ATOM 2712 N N . ALA B 1 84 ? -8.172 -32.688 -8.648 1 97.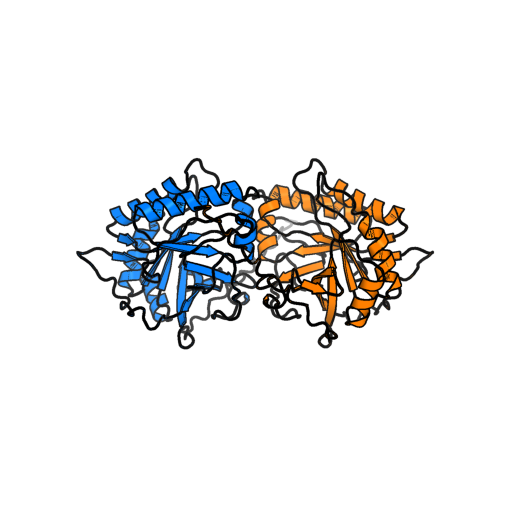31 84 ALA B N 1
ATOM 2713 C CA . ALA B 1 84 ? -9.406 -32.188 -8.031 1 97.31 84 ALA B CA 1
ATOM 2714 C C . ALA B 1 84 ? -10.312 -31.516 -9.055 1 97.31 84 ALA B C 1
ATOM 2716 O O . ALA B 1 84 ? -11.453 -31.172 -8.75 1 97.31 84 ALA B O 1
ATOM 2717 N N . GLY B 1 85 ? -9.805 -31.25 -10.266 1 95.31 85 GLY B N 1
ATOM 2718 C CA . GLY B 1 85 ? -10.594 -30.609 -11.312 1 95.31 85 GLY B CA 1
ATOM 2719 C C . GLY B 1 85 ? -10.516 -29.094 -11.289 1 95.31 85 GLY B C 1
ATOM 2720 O O . GLY B 1 85 ? -11.414 -28.422 -11.781 1 95.31 85 GLY B O 1
ATOM 2721 N N . LEU B 1 86 ? -9.5 -28.547 -10.711 1 95.69 86 LEU B N 1
ATOM 2722 C CA . LEU B 1 86 ? -9.297 -27.109 -10.641 1 95.69 86 LEU B CA 1
ATOM 2723 C C . LEU B 1 86 ? -8.336 -26.641 -11.727 1 95.69 86 LEU B C 1
ATOM 2725 O O . LEU B 1 86 ? -7.379 -27.344 -12.062 1 95.69 86 LEU B O 1
ATOM 2729 N N . GLY B 1 87 ? -8.594 -25.422 -12.344 1 94.12 87 GLY B N 1
ATOM 2730 C CA . GLY B 1 87 ? -7.539 -24.75 -13.094 1 94.12 87 GLY B CA 1
ATOM 2731 C C . GLY B 1 87 ? -6.379 -24.312 -12.219 1 94.12 87 GLY B C 1
ATOM 2732 O O . GLY B 1 87 ? -6.531 -24.156 -11.008 1 94.12 87 GLY B O 1
ATOM 2733 N N . THR B 1 88 ? -5.246 -24.172 -12.867 1 96.75 88 THR B N 1
ATOM 2734 C CA . THR B 1 88 ? -4.066 -23.828 -12.086 1 96.75 88 THR B CA 1
ATOM 2735 C C . THR B 1 88 ? -3.281 -22.703 -12.75 1 96.75 88 THR B C 1
ATOM 2737 O O . THR B 1 88 ? -3.074 -22.719 -13.969 1 96.75 88 THR B O 1
ATOM 2740 N N . GLU B 1 89 ? -2.924 -21.766 -11.984 1 97.12 89 GLU B N 1
ATOM 2741 C CA . GLU B 1 89 ? -1.987 -20.703 -12.336 1 97.12 89 GLU B CA 1
ATOM 2742 C C . GLU B 1 89 ? -0.729 -20.766 -11.477 1 97.12 89 GLU B C 1
ATOM 2744 O O . GLU B 1 89 ? -0.765 -21.281 -10.352 1 97.12 89 GLU B O 1
ATOM 2749 N N . ALA B 1 90 ? 0.362 -20.297 -12.023 1 98.38 90 ALA B N 1
ATOM 2750 C CA . ALA B 1 90 ? 1.62 -20.234 -11.281 1 98.38 90 ALA B CA 1
ATOM 2751 C C . ALA B 1 90 ? 2.078 -18.797 -11.094 1 98.38 90 ALA B C 1
ATOM 2753 O O . ALA B 1 90 ? 1.965 -17.969 -12 1 98.38 90 ALA B O 1
ATOM 2754 N N . TYR B 1 91 ? 2.572 -18.531 -9.898 1 98.75 91 TYR B N 1
ATOM 2755 C CA . TYR B 1 91 ? 3.131 -17.203 -9.695 1 98.75 91 TYR B CA 1
ATOM 2756 C C . TYR B 1 91 ? 4.484 -17.281 -8.992 1 98.75 91 TYR B C 1
ATOM 2758 O O . TYR B 1 91 ? 4.824 -18.312 -8.406 1 98.75 91 TYR B O 1
ATOM 2766 N N . MET B 1 92 ? 5.285 -16.266 -9.156 1 98.88 92 MET B N 1
ATOM 2767 C CA . MET B 1 92 ? 6.59 -16.203 -8.508 1 98.88 92 MET B CA 1
ATOM 2768 C C . MET B 1 92 ? 6.664 -14.984 -7.578 1 98.88 92 MET B C 1
ATOM 2770 O O . MET B 1 92 ? 6.125 -13.922 -7.891 1 98.88 92 MET B O 1
ATOM 2774 N N . THR B 1 93 ? 7.191 -15.211 -6.438 1 98.81 93 THR B N 1
ATOM 2775 C CA . THR B 1 93 ? 7.656 -14.148 -5.551 1 98.81 93 THR B CA 1
ATOM 2776 C C . THR B 1 93 ? 9.164 -13.953 -5.68 1 98.81 93 THR B C 1
ATOM 2778 O O . THR B 1 93 ? 9.945 -14.766 -5.164 1 98.81 93 THR B O 1
ATOM 2781 N N . PRO B 1 94 ? 9.578 -12.891 -6.348 1 98.75 94 PRO B N 1
ATOM 2782 C CA . PRO B 1 94 ? 11.008 -12.727 -6.602 1 98.75 94 PRO B CA 1
ATOM 2783 C C . PRO B 1 94 ? 11.812 -12.477 -5.324 1 98.75 94 PRO B C 1
ATOM 2785 O O . PRO B 1 94 ? 11.289 -11.906 -4.363 1 98.75 94 PRO B O 1
ATOM 2788 N N . GLN B 1 95 ? 13.008 -12.969 -5.297 1 98.5 95 GLN B N 1
ATOM 2789 C CA . GLN B 1 95 ? 14 -12.625 -4.289 1 98.5 95 GLN B CA 1
ATOM 2790 C C . GLN B 1 95 ? 14.82 -11.414 -4.723 1 98.5 95 GLN B C 1
ATOM 2792 O O . GLN B 1 95 ? 15.609 -11.492 -5.664 1 98.5 95 GLN B O 1
ATOM 2797 N N . LEU B 1 96 ? 14.719 -10.352 -3.955 1 97.31 96 LEU B N 1
ATOM 2798 C CA . LEU B 1 96 ? 15.219 -9.07 -4.43 1 97.31 96 LEU B CA 1
ATOM 2799 C C . LEU B 1 96 ? 16.594 -8.766 -3.84 1 97.31 96 LEU B C 1
ATOM 2801 O O . LEU B 1 96 ? 17.266 -7.836 -4.277 1 97.31 96 LEU B O 1
ATOM 2805 N N . HIS B 1 97 ? 17.016 -9.57 -2.889 1 94.62 97 HIS B N 1
ATOM 2806 C CA . HIS B 1 97 ? 18.219 -9.242 -2.143 1 94.62 97 HIS B CA 1
ATOM 2807 C C . HIS B 1 97 ? 19.25 -10.359 -2.252 1 94.62 97 HIS B C 1
ATOM 2809 O O . HIS B 1 97 ? 19.984 -10.633 -1.296 1 94.62 97 HIS B O 1
ATOM 2815 N N . SER B 1 98 ? 19.219 -11.07 -3.309 1 95.56 98 SER B N 1
ATOM 2816 C CA . SER B 1 98 ? 20.234 -12.094 -3.574 1 95.56 98 SER B CA 1
ATOM 2817 C C . SER B 1 98 ? 21.062 -11.727 -4.797 1 95.56 98 SER B C 1
ATOM 2819 O O . SER B 1 98 ? 20.828 -10.711 -5.441 1 95.56 98 SER B O 1
ATOM 2821 N N . ASN B 1 99 ? 22.062 -12.578 -5.043 1 95.56 99 ASN B N 1
ATOM 2822 C CA . ASN B 1 99 ? 22.922 -12.344 -6.195 1 95.56 99 ASN B CA 1
ATOM 2823 C C . ASN B 1 99 ? 22.297 -12.875 -7.48 1 95.56 99 ASN B C 1
ATOM 2825 O O . ASN B 1 99 ? 22.859 -12.688 -8.57 1 95.56 99 ASN B O 1
ATOM 2829 N N . LYS B 1 100 ? 21.094 -13.453 -7.414 1 97.69 100 LYS B N 1
ATOM 2830 C CA . LYS B 1 100 ? 20.438 -13.961 -8.625 1 97.69 100 LYS B CA 1
ATOM 2831 C C . LYS B 1 100 ? 19.719 -12.852 -9.367 1 97.69 100 LYS B C 1
ATOM 2833 O O . LYS B 1 100 ? 18.953 -12.086 -8.773 1 97.69 100 LYS B O 1
ATOM 2838 N N . ARG B 1 101 ? 19.984 -12.844 -10.648 1 97.44 101 ARG B N 1
ATOM 2839 C CA . ARG B 1 101 ? 19.266 -11.93 -11.516 1 97.44 101 ARG B CA 1
ATOM 2840 C C . ARG B 1 101 ? 17.828 -12.398 -11.727 1 97.44 101 ARG B C 1
ATOM 2842 O O . ARG B 1 101 ? 17.5 -13.555 -11.453 1 97.44 101 ARG B O 1
ATOM 2849 N N . GLY B 1 102 ? 16.969 -11.461 -12.18 1 98.69 102 GLY B N 1
ATOM 2850 C CA . GLY B 1 102 ? 15.602 -11.836 -12.5 1 98.69 102 GLY B CA 1
ATOM 2851 C C . GLY B 1 102 ? 15.508 -12.977 -13.492 1 98.69 102 GLY B C 1
ATOM 2852 O O . GLY B 1 102 ? 14.68 -13.875 -13.336 1 98.69 102 GLY B O 1
ATOM 2853 N N . SER B 1 103 ? 16.391 -12.93 -14.492 1 98.69 103 SER B N 1
ATOM 2854 C CA . SER B 1 103 ? 16.375 -13.969 -15.516 1 98.69 103 SER B CA 1
ATOM 2855 C C . SER B 1 103 ? 16.734 -15.328 -14.93 1 98.69 103 SER B C 1
ATOM 2857 O O . SER B 1 103 ? 16.141 -16.344 -15.305 1 98.69 103 SER B O 1
ATOM 2859 N N . GLN B 1 104 ? 17.641 -15.367 -14 1 98.75 104 GLN B N 1
ATOM 2860 C CA . GLN B 1 104 ? 18.031 -16.609 -13.352 1 98.75 104 GLN B CA 1
ATOM 2861 C C . GLN B 1 104 ? 16.875 -17.188 -12.531 1 98.75 104 GLN B C 1
ATOM 2863 O O . GLN B 1 104 ? 16.641 -18.391 -12.547 1 98.75 104 GLN B O 1
ATOM 2868 N N . GLN B 1 105 ? 16.219 -16.328 -11.812 1 98.88 105 GLN B N 1
ATOM 2869 C CA . GLN B 1 105 ? 15.094 -16.766 -10.984 1 98.88 105 GLN B CA 1
ATOM 2870 C C . GLN B 1 105 ? 13.969 -17.344 -11.844 1 98.88 105 GLN B C 1
ATOM 2872 O O . GLN B 1 105 ? 13.414 -18.391 -11.539 1 98.88 105 GLN B O 1
ATOM 2877 N N . PHE B 1 106 ? 13.68 -16.672 -12.977 1 98.88 106 PHE B N 1
ATOM 2878 C CA . PHE B 1 106 ? 12.625 -17.156 -13.867 1 98.88 106 PHE B CA 1
ATOM 2879 C C . PHE B 1 106 ? 13.023 -18.484 -14.5 1 98.88 106 PHE B C 1
ATOM 2881 O O . PHE B 1 106 ? 12.195 -19.391 -14.617 1 98.88 106 PHE B O 1
ATOM 2888 N N . ARG B 1 107 ? 14.258 -18.578 -14.93 1 98.81 107 ARG B N 1
ATOM 2889 C CA . ARG B 1 107 ? 14.75 -19.812 -15.516 1 98.81 107 ARG B CA 1
ATOM 2890 C C . ARG B 1 107 ? 14.609 -20.984 -14.539 1 98.81 107 ARG B C 1
ATOM 2892 O O . ARG B 1 107 ? 14.195 -22.078 -14.93 1 98.81 107 ARG B O 1
ATOM 2899 N N . GLU B 1 108 ? 14.93 -20.75 -13.266 1 98.88 108 GLU B N 1
ATOM 2900 C CA . GLU B 1 108 ? 14.805 -21.797 -12.258 1 98.88 108 GLU B CA 1
ATOM 2901 C C . GLU B 1 108 ? 13.359 -22.25 -12.125 1 98.88 108 GLU B C 1
ATOM 2903 O O . GLU B 1 108 ? 13.094 -23.453 -12.016 1 98.88 108 GLU B O 1
ATOM 2908 N N . LEU B 1 109 ? 12.477 -21.312 -12.125 1 98.88 109 LEU B N 1
ATOM 2909 C CA . LEU B 1 109 ? 11.055 -21.641 -12.055 1 98.88 109 LEU B CA 1
ATOM 2910 C C . LEU B 1 109 ? 10.625 -22.453 -13.266 1 98.88 109 LEU B C 1
ATOM 2912 O O . LEU B 1 109 ? 10.023 -23.516 -13.109 1 98.88 109 LEU B O 1
ATOM 2916 N N . TYR B 1 110 ? 10.914 -21.969 -14.438 1 98.69 110 TYR B N 1
ATOM 2917 C CA . TYR B 1 110 ? 10.508 -22.594 -15.688 1 98.69 110 TYR B CA 1
ATOM 2918 C C . TYR B 1 110 ? 11.062 -24.016 -15.789 1 98.69 110 TYR B C 1
ATOM 2920 O O . TYR B 1 110 ? 10.32 -24.953 -16.062 1 98.69 110 TYR B O 1
ATOM 2928 N N . GLU B 1 111 ? 12.352 -24.156 -15.539 1 98.62 111 GLU B N 1
ATOM 2929 C CA . GLU B 1 111 ? 13 -25.453 -15.656 1 98.62 111 GLU B CA 1
ATOM 2930 C C . GLU B 1 111 ? 12.5 -26.422 -14.586 1 98.62 111 GLU B C 1
ATOM 2932 O O . GLU B 1 111 ? 12.398 -27.625 -14.828 1 98.62 111 GLU B O 1
ATOM 2937 N N . GLY B 1 112 ? 12.227 -25.891 -13.406 1 98.69 112 GLY B N 1
ATOM 2938 C CA . GLY B 1 112 ? 11.648 -26.719 -12.367 1 98.69 112 GLY B CA 1
ATOM 2939 C C . GLY B 1 112 ? 10.328 -27.344 -12.766 1 98.69 112 GLY B C 1
ATOM 2940 O O . GLY B 1 112 ? 10.109 -28.531 -12.57 1 98.69 112 GLY B O 1
ATOM 2941 N N . LEU B 1 113 ? 9.484 -26.547 -13.32 1 98.5 113 LEU B N 1
ATOM 2942 C CA . LEU B 1 113 ? 8.188 -27.031 -13.773 1 98.5 113 LEU B CA 1
ATOM 2943 C C . LEU B 1 113 ? 8.344 -27.984 -14.953 1 98.5 113 LEU B C 1
ATOM 2945 O O . LEU B 1 113 ? 7.715 -29.047 -14.984 1 98.5 113 LEU B O 1
ATOM 2949 N N . ARG B 1 114 ? 9.211 -27.688 -15.883 1 97.56 114 ARG B N 1
ATOM 2950 C CA . ARG B 1 114 ? 9.414 -28.516 -17.062 1 97.56 114 ARG B CA 1
ATOM 2951 C C . ARG B 1 114 ? 9.984 -29.891 -16.688 1 97.56 114 ARG B C 1
ATOM 2953 O O . ARG B 1 114 ? 9.586 -30.906 -17.25 1 97.56 114 ARG B O 1
ATOM 2960 N N . ASN B 1 115 ? 10.883 -29.859 -15.781 1 97.25 115 ASN B N 1
ATOM 2961 C CA . ASN B 1 115 ? 11.477 -31.109 -15.312 1 97.25 115 ASN B CA 1
ATOM 2962 C C . ASN B 1 115 ? 10.43 -32 -14.672 1 97.25 115 ASN B C 1
ATOM 2964 O O . ASN B 1 115 ? 10.586 -33.25 -14.648 1 97.25 115 ASN B O 1
ATOM 2968 N N . ALA B 1 116 ? 9.391 -31.422 -14.195 1 97.06 116 ALA B N 1
ATOM 2969 C CA . ALA B 1 116 ? 8.305 -32.156 -13.578 1 97.06 116 ALA B CA 1
ATOM 2970 C C . ALA B 1 116 ? 7.203 -32.469 -14.586 1 97.06 116 ALA B C 1
ATOM 2972 O O . ALA B 1 116 ? 6.105 -32.906 -14.219 1 97.06 116 ALA B O 1
ATOM 2973 N N . LYS B 1 117 ? 7.453 -32.188 -15.859 1 95.44 117 LYS B N 1
ATOM 2974 C CA . LYS B 1 117 ? 6.52 -32.438 -16.953 1 95.44 117 LYS B CA 1
ATOM 2975 C C . LYS B 1 117 ? 5.27 -31.578 -16.812 1 95.44 117 LYS B C 1
ATOM 2977 O O . LYS B 1 117 ? 4.152 -32.031 -17.031 1 95.44 117 LYS B O 1
ATOM 2982 N N . ILE B 1 118 ? 5.465 -30.406 -16.375 1 97 118 ILE B N 1
ATOM 2983 C CA . ILE B 1 118 ? 4.43 -29.391 -16.328 1 97 118 ILE B CA 1
ATOM 2984 C C . ILE B 1 118 ? 4.762 -28.25 -17.297 1 97 118 ILE B C 1
ATOM 2986 O O . ILE B 1 118 ? 5.824 -27.641 -17.203 1 97 118 ILE B O 1
ATOM 2990 N N . GLN B 1 119 ? 3.902 -28.031 -18.219 1 95.25 119 GLN B N 1
ATOM 2991 C CA . GLN B 1 119 ? 4.035 -26.922 -19.141 1 95.25 119 GLN B CA 1
ATOM 2992 C C . GLN B 1 119 ? 3.344 -25.672 -18.609 1 95.25 119 GLN B C 1
ATOM 2994 O O . GLN B 1 119 ? 2.186 -25.719 -18.188 1 95.25 119 GLN B O 1
ATOM 2999 N N . VAL B 1 120 ? 4.062 -24.578 -18.641 1 95.38 120 VAL B N 1
ATOM 3000 C CA . VAL B 1 120 ? 3.498 -23.344 -18.125 1 95.38 120 VAL B CA 1
ATOM 3001 C C . VAL B 1 120 ? 3.338 -22.328 -19.25 1 95.38 120 VAL B C 1
ATOM 3003 O O . VAL B 1 120 ? 4.301 -22.016 -19.969 1 95.38 120 VAL B O 1
ATOM 3006 N N . ARG B 1 121 ? 2.111 -21.797 -19.375 1 94.25 121 ARG B N 1
ATOM 3007 C CA . ARG B 1 121 ? 1.815 -20.828 -20.438 1 94.25 121 ARG B CA 1
ATOM 3008 C C . ARG B 1 121 ? 1.905 -19.406 -19.906 1 94.25 121 ARG B C 1
ATOM 3010 O O . ARG B 1 121 ? 2.24 -18.484 -20.656 1 94.25 121 ARG B O 1
ATOM 3017 N N . THR B 1 122 ? 1.545 -19.203 -18.703 1 95.38 122 THR B N 1
ATOM 3018 C CA . THR B 1 122 ? 1.569 -17.891 -18.047 1 95.38 122 THR B CA 1
ATOM 3019 C C . THR B 1 122 ? 2.195 -17.984 -16.656 1 95.38 122 THR B C 1
ATOM 3021 O O . THR B 1 122 ? 1.924 -18.938 -15.914 1 95.38 122 THR B O 1
ATOM 3024 N N . VAL B 1 123 ? 3.037 -17.062 -16.344 1 98.06 123 VAL B N 1
ATOM 3025 C CA . VAL B 1 123 ? 3.535 -16.891 -14.984 1 98.06 123 VAL B CA 1
ATOM 3026 C C . VAL B 1 123 ? 3.189 -15.484 -14.477 1 98.06 123 VAL B C 1
ATOM 3028 O O . VAL B 1 123 ? 3.365 -14.5 -15.195 1 98.06 123 VAL B O 1
ATOM 3031 N N . TRP B 1 124 ? 2.627 -15.445 -13.312 1 98.5 124 TRP B N 1
ATOM 3032 C CA . TRP B 1 124 ? 2.342 -14.172 -12.656 1 98.5 124 TRP B CA 1
ATOM 3033 C C . TRP B 1 124 ? 3.506 -13.75 -11.773 1 98.5 124 TRP B C 1
ATOM 3035 O O . TRP B 1 124 ? 3.979 -14.531 -10.938 1 98.5 124 TRP B O 1
ATOM 3045 N N . VAL B 1 125 ? 3.986 -12.531 -11.953 1 98.88 125 VAL B N 1
ATOM 3046 C CA . VAL B 1 125 ? 5.113 -12.008 -11.195 1 98.88 125 VAL B CA 1
ATOM 3047 C C . VAL B 1 125 ? 4.609 -11.062 -10.102 1 98.88 125 VAL B C 1
ATOM 3049 O O . VAL B 1 125 ? 3.908 -10.086 -10.391 1 98.88 125 VAL B O 1
ATOM 3052 N N . GLN B 1 126 ? 4.93 -11.406 -8.898 1 98.94 126 GLN B N 1
ATOM 3053 C CA . GLN B 1 126 ? 4.539 -10.57 -7.773 1 98.94 126 GLN B CA 1
ATOM 3054 C C . GLN B 1 126 ? 5.406 -9.32 -7.691 1 98.94 126 GLN B C 1
ATOM 3056 O O . GLN B 1 126 ? 6.621 -9.414 -7.508 1 98.94 126 GLN B O 1
ATOM 3061 N N . VAL B 1 127 ? 4.812 -8.18 -7.906 1 98.88 127 VAL B N 1
ATOM 3062 C CA . VAL B 1 127 ? 5.434 -6.871 -7.766 1 98.88 127 VAL B CA 1
ATOM 3063 C C . VAL B 1 127 ? 4.68 -6.047 -6.723 1 98.88 127 VAL B C 1
ATOM 3065 O O . VAL B 1 127 ? 3.971 -5.102 -7.062 1 98.88 127 VAL B O 1
ATOM 3068 N N . THR B 1 128 ? 4.836 -6.43 -5.484 1 98.62 128 THR B N 1
ATOM 3069 C CA . THR B 1 128 ? 4.164 -5.828 -4.34 1 98.62 128 THR B CA 1
ATOM 3070 C C . THR B 1 128 ? 5.137 -5.629 -3.184 1 98.62 128 THR B C 1
ATOM 3072 O O . THR B 1 128 ? 6.328 -5.934 -3.307 1 98.62 128 THR B O 1
ATOM 3075 N N . SER B 1 129 ? 4.617 -5.074 -2.043 1 97.81 129 SER B N 1
ATOM 3076 C CA . SER B 1 129 ? 5.41 -4.875 -0.836 1 97.81 129 SER B CA 1
ATOM 3077 C C . SER B 1 129 ? 6.645 -4.023 -1.119 1 97.81 129 SER B C 1
ATOM 3079 O O . SER B 1 129 ? 7.773 -4.48 -0.938 1 97.81 129 SER B O 1
ATOM 3081 N N . PRO B 1 130 ? 6.402 -2.771 -1.437 1 98.19 130 PRO B N 1
ATOM 3082 C CA . PRO B 1 130 ? 7.488 -1.891 -1.879 1 98.19 130 PRO B CA 1
ATOM 3083 C C . PRO B 1 130 ? 8.648 -1.844 -0.891 1 98.19 130 PRO B C 1
ATOM 3085 O O . PRO B 1 130 ? 9.789 -1.596 -1.288 1 98.19 130 PRO B O 1
ATOM 3088 N N . VAL B 1 131 ? 8.406 -2.158 0.33 1 97 131 VAL B N 1
ATOM 3089 C CA . VAL B 1 131 ? 9.43 -2.084 1.368 1 97 131 VAL B CA 1
ATOM 3090 C C . VAL B 1 131 ? 10.602 -2.992 1.005 1 97 131 VAL B C 1
ATOM 3092 O O . VAL B 1 131 ? 11.742 -2.725 1.382 1 97 131 VAL B O 1
ATOM 3095 N N . ASN B 1 132 ? 10.367 -4.035 0.258 1 95.75 132 ASN B N 1
ATOM 3096 C CA . ASN B 1 132 ? 11.383 -5.016 -0.103 1 95.75 132 ASN B CA 1
ATOM 3097 C C . ASN B 1 132 ? 12.148 -4.594 -1.354 1 95.75 132 ASN B C 1
ATOM 3099 O O . ASN B 1 132 ? 13.227 -5.125 -1.637 1 95.75 132 ASN B O 1
ATOM 3103 N N . TRP B 1 133 ? 11.656 -3.766 -2.215 1 96.19 133 TRP B N 1
ATOM 3104 C CA . TRP B 1 133 ? 12.234 -3.381 -3.496 1 96.19 133 TRP B CA 1
ATOM 3105 C C . TRP B 1 133 ? 13.227 -2.238 -3.322 1 96.19 133 TRP B C 1
ATOM 3107 O O . TRP B 1 133 ? 14.227 -2.158 -4.047 1 96.19 133 TRP B O 1
ATOM 3117 N N . GLY B 1 134 ? 12.977 -1.256 -2.424 1 89.56 134 GLY B N 1
ATOM 3118 C CA . GLY B 1 134 ? 13.805 -0.074 -2.254 1 89.56 134 GLY B CA 1
ATOM 3119 C C . GLY B 1 134 ? 13.422 1.063 -3.182 1 89.56 134 GLY B C 1
ATOM 3120 O O . GLY B 1 134 ? 12.633 0.875 -4.109 1 89.56 134 GLY B O 1
ATOM 3121 N N . PRO B 1 135 ? 14.055 2.197 -3.053 1 92.06 135 PRO B N 1
ATOM 3122 C CA . PRO B 1 135 ? 13.586 3.412 -3.725 1 92.06 135 PRO B CA 1
ATOM 3123 C C . PRO B 1 135 ? 14.211 3.598 -5.105 1 92.06 135 PRO B C 1
ATOM 3125 O O . PRO B 1 135 ? 13.805 4.492 -5.855 1 92.06 135 PRO B O 1
ATOM 3128 N N . ASN B 1 136 ? 15.219 2.811 -5.539 1 95.12 136 ASN B N 1
ATOM 3129 C CA . ASN B 1 136 ? 15.82 2.918 -6.863 1 95.12 136 ASN B CA 1
ATOM 3130 C C . ASN B 1 136 ? 14.93 2.289 -7.934 1 95.12 136 ASN B C 1
ATOM 3132 O O . ASN B 1 136 ? 15.086 1.113 -8.266 1 95.12 136 ASN B O 1
ATOM 3136 N N . THR B 1 137 ? 14.094 3.092 -8.539 1 97.19 137 THR B N 1
ATOM 3137 C CA . THR B 1 137 ? 13.062 2.598 -9.445 1 97.19 137 THR B CA 1
ATOM 3138 C C . THR B 1 137 ? 13.688 2.08 -10.742 1 97.19 137 THR B C 1
ATOM 3140 O O . THR B 1 137 ? 13.164 1.147 -11.359 1 97.19 137 THR B O 1
ATOM 3143 N N . GLN B 1 138 ? 14.812 2.635 -11.18 1 97.5 138 GLN B N 1
ATOM 3144 C CA . GLN B 1 138 ? 15.477 2.143 -12.383 1 97.5 138 GLN B CA 1
ATOM 3145 C C . GLN B 1 138 ? 16.016 0.728 -12.172 1 97.5 138 GLN B C 1
ATOM 3147 O O . GLN B 1 138 ? 15.867 -0.127 -13.047 1 97.5 138 GLN B O 1
ATOM 3152 N N . ALA B 1 139 ? 16.594 0.534 -11.023 1 97.44 139 ALA B N 1
ATOM 3153 C CA . ALA B 1 139 ? 17.062 -0.806 -10.695 1 97.44 139 ALA B CA 1
ATOM 3154 C C . ALA B 1 139 ? 15.914 -1.802 -10.633 1 97.44 139 ALA B C 1
ATOM 3156 O O . ALA B 1 139 ? 16.047 -2.943 -11.078 1 97.44 139 ALA B O 1
ATOM 3157 N N . ASN B 1 140 ? 14.805 -1.37 -10.055 1 98.31 140 ASN B N 1
ATOM 3158 C CA . ASN B 1 140 ? 13.625 -2.229 -9.977 1 98.31 140 ASN B CA 1
ATOM 3159 C C . ASN B 1 140 ? 13.117 -2.609 -11.359 1 98.31 140 ASN B C 1
ATOM 3161 O O . ASN B 1 140 ? 12.812 -3.775 -11.617 1 98.31 140 ASN B O 1
ATOM 3165 N N . ILE B 1 141 ? 13.062 -1.622 -12.25 1 98.5 141 ILE B N 1
ATOM 3166 C CA . ILE B 1 141 ? 12.586 -1.847 -13.609 1 98.5 141 ILE B CA 1
ATOM 3167 C C . ILE B 1 141 ? 13.516 -2.818 -14.328 1 98.5 141 ILE B C 1
ATOM 3169 O O . ILE B 1 141 ? 13.062 -3.729 -15.023 1 98.5 141 ILE B O 1
ATOM 3173 N N . TYR B 1 142 ? 14.82 -2.635 -14.164 1 98.19 142 TYR B N 1
ATOM 3174 C CA . TYR B 1 142 ? 15.789 -3.537 -14.773 1 98.19 142 TYR B CA 1
ATOM 3175 C C . TYR B 1 142 ? 15.578 -4.969 -14.297 1 98.19 142 TYR B C 1
ATOM 3177 O O . TYR B 1 142 ? 15.609 -5.906 -15.102 1 98.19 142 TYR B O 1
ATOM 3185 N N . PHE B 1 143 ? 15.359 -5.121 -13.062 1 98.69 143 PHE B N 1
ATOM 3186 C CA . PHE B 1 143 ? 15.133 -6.441 -12.484 1 98.69 143 PHE B CA 1
ATOM 3187 C C . PHE B 1 143 ? 13.875 -7.078 -13.062 1 98.69 143 PHE B C 1
ATOM 3189 O O . PHE B 1 143 ? 13.891 -8.25 -13.453 1 98.69 143 PHE B O 1
ATOM 3196 N N . ILE B 1 144 ? 12.781 -6.355 -13.125 1 98.75 144 ILE B N 1
ATOM 3197 C CA . ILE B 1 144 ? 11.523 -6.836 -13.664 1 98.75 144 ILE B CA 1
ATOM 3198 C C . ILE B 1 144 ? 11.695 -7.207 -15.133 1 98.75 144 ILE B C 1
ATOM 3200 O O . ILE B 1 144 ? 11.25 -8.273 -15.57 1 98.75 144 ILE B O 1
ATOM 3204 N N . ASN B 1 145 ? 12.406 -6.367 -15.859 1 98.69 145 ASN B N 1
ATOM 3205 C CA . ASN B 1 145 ? 12.594 -6.605 -17.281 1 98.69 145 ASN B CA 1
ATOM 3206 C C . ASN B 1 145 ? 13.492 -7.816 -17.547 1 98.69 145 ASN B C 1
ATOM 3208 O O . ASN B 1 145 ? 13.352 -8.5 -18.562 1 98.69 145 ASN B O 1
ATOM 3212 N N . ASP B 1 146 ? 14.391 -8.039 -16.625 1 98.69 146 ASP B N 1
ATOM 3213 C CA . ASP B 1 146 ? 15.18 -9.258 -16.719 1 98.69 146 ASP B CA 1
ATOM 3214 C C . ASP B 1 146 ? 14.289 -10.5 -16.641 1 98.69 146 ASP B C 1
ATOM 3216 O O . ASP B 1 146 ? 14.508 -11.469 -17.359 1 98.69 146 ASP B O 1
ATOM 3220 N N . ILE B 1 147 ? 13.266 -10.477 -15.812 1 98.69 147 ILE B N 1
ATOM 3221 C CA . ILE B 1 147 ? 12.281 -11.547 -15.711 1 98.69 147 ILE B CA 1
ATOM 3222 C C . ILE B 1 147 ? 11.469 -11.633 -17 1 98.69 147 ILE B C 1
ATOM 3224 O O . ILE B 1 147 ? 11.32 -12.711 -17.578 1 98.69 147 ILE B O 1
ATOM 3228 N N . VAL B 1 148 ? 11.008 -10.539 -17.469 1 98.25 148 VAL B N 1
ATOM 3229 C CA . VAL B 1 148 ? 10.148 -10.469 -18.656 1 98.25 148 VAL B CA 1
ATOM 3230 C C . VAL B 1 148 ? 10.898 -10.992 -19.875 1 98.25 148 VAL B C 1
ATOM 3232 O O . VAL B 1 148 ? 10.336 -11.75 -20.672 1 98.25 148 VAL B O 1
ATOM 3235 N N . SER B 1 149 ? 12.133 -10.586 -20 1 98 149 SER B N 1
ATOM 3236 C CA . SER B 1 149 ? 12.938 -11.016 -21.141 1 98 149 SER B CA 1
ATOM 3237 C C . SER B 1 149 ? 13.141 -12.531 -21.141 1 98 149 SER B C 1
ATOM 3239 O O . SER B 1 149 ? 13.102 -13.164 -22.188 1 98 149 SER B O 1
ATOM 3241 N N . MET B 1 150 ? 13.352 -13.062 -19.984 1 98.38 150 MET B N 1
ATOM 3242 C CA . MET B 1 150 ? 13.531 -14.508 -19.891 1 98.38 150 MET B CA 1
ATOM 3243 C C . MET B 1 150 ? 12.234 -15.242 -20.203 1 98.38 150 MET B C 1
ATOM 3245 O O . MET B 1 150 ? 12.242 -16.281 -20.844 1 98.38 150 MET B O 1
ATOM 3249 N N . ALA B 1 151 ? 11.141 -14.703 -19.703 1 97.81 151 ALA B N 1
ATOM 3250 C CA . ALA B 1 151 ? 9.836 -15.273 -20.047 1 97.81 151 ALA B CA 1
ATOM 3251 C C . ALA B 1 151 ? 9.609 -15.297 -21.547 1 97.81 151 ALA B C 1
ATOM 3253 O O . ALA B 1 151 ? 9.156 -16.297 -22.109 1 97.81 151 ALA B O 1
ATOM 3254 N N . LYS B 1 152 ? 9.922 -14.195 -22.172 1 96.25 152 LYS B N 1
ATOM 3255 C CA . LYS B 1 152 ? 9.789 -14.094 -23.625 1 96.25 152 LYS B CA 1
ATOM 3256 C C . LYS B 1 152 ? 10.664 -15.125 -24.328 1 96.25 152 LYS B C 1
ATOM 3258 O O . LYS B 1 152 ? 10.242 -15.734 -25.312 1 96.25 152 LYS B O 1
ATOM 3263 N N . TYR B 1 153 ? 11.852 -15.266 -23.844 1 97.12 153 TYR B N 1
ATOM 3264 C CA . TYR B 1 153 ? 12.781 -16.25 -24.406 1 97.12 153 TYR B CA 1
ATOM 3265 C C . TYR B 1 153 ? 12.164 -17.641 -24.406 1 97.12 153 TYR B C 1
ATOM 3267 O O . TYR B 1 153 ? 12.305 -18.391 -25.375 1 97.12 153 TYR B O 1
ATOM 3275 N N . TYR B 1 154 ? 11.406 -18.016 -23.344 1 97.06 154 TYR B N 1
ATOM 3276 C CA . TYR B 1 154 ? 10.812 -19.328 -23.219 1 97.06 154 TYR B CA 1
ATOM 3277 C C . TYR B 1 154 ? 9.422 -19.375 -23.844 1 97.06 154 TYR B C 1
ATOM 3279 O O . TYR B 1 154 ? 8.773 -20.422 -23.859 1 97.06 154 TYR B O 1
ATOM 3287 N N . GLY B 1 155 ? 8.906 -18.266 -24.312 1 95.31 155 GLY B N 1
ATOM 3288 C CA . GLY B 1 155 ? 7.574 -18.203 -24.891 1 95.31 155 GLY B CA 1
ATOM 3289 C C . GLY B 1 155 ? 6.473 -18.234 -23.844 1 95.31 155 GLY B C 1
ATOM 3290 O O . GLY B 1 155 ? 5.383 -18.75 -24.094 1 95.31 155 GLY B O 1
ATOM 3291 N N . VAL B 1 156 ? 6.75 -17.828 -22.656 1 96.25 156 VAL B N 1
ATOM 3292 C CA . VAL B 1 156 ? 5.797 -17.797 -21.547 1 96.25 156 VAL B CA 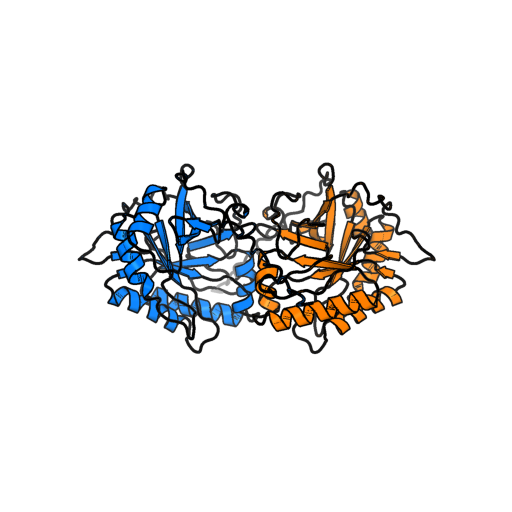1
ATOM 3293 C C . VAL B 1 156 ? 5.223 -16.391 -21.406 1 96.25 156 VAL B C 1
ATOM 3295 O O . VAL B 1 156 ? 5.961 -15.398 -21.438 1 96.25 156 VAL B O 1
ATOM 3298 N N . THR B 1 157 ? 3.887 -16.234 -21.344 1 95.19 157 THR B N 1
ATOM 3299 C CA . THR B 1 157 ? 3.238 -14.953 -21.109 1 95.19 157 THR B CA 1
ATOM 3300 C C . THR B 1 157 ? 3.338 -14.562 -19.641 1 95.19 157 THR B C 1
ATOM 3302 O O . THR B 1 157 ? 3.494 -15.414 -18.766 1 95.19 157 THR B O 1
ATOM 3305 N N . ILE B 1 158 ? 3.291 -13.227 -19.438 1 95.69 158 ILE B N 1
ATOM 3306 C CA . ILE B 1 158 ? 3.463 -12.727 -18.078 1 95.69 158 ILE B CA 1
ATOM 3307 C C . ILE B 1 158 ? 2.219 -11.945 -17.656 1 95.69 158 ILE B C 1
ATOM 3309 O O . ILE B 1 158 ? 1.598 -11.266 -18.484 1 95.69 158 ILE B O 1
ATOM 3313 N N . GLY B 1 159 ? 1.817 -12.086 -16.438 1 97 159 GLY B N 1
ATOM 3314 C CA . GLY B 1 159 ? 0.984 -11.148 -15.695 1 97 159 GLY B CA 1
ATOM 3315 C C . GLY B 1 159 ? 1.653 -10.609 -14.445 1 97 159 GLY B C 1
ATOM 3316 O O . GLY B 1 159 ? 2.621 -11.195 -13.953 1 97 159 GLY B O 1
ATOM 3317 N N . PHE B 1 160 ? 1.23 -9.461 -14.023 1 98.56 160 PHE B N 1
ATOM 3318 C CA . PHE B 1 160 ? 1.778 -8.883 -12.797 1 98.56 160 PHE B CA 1
ATOM 3319 C C . PHE B 1 160 ? 0.734 -8.875 -11.688 1 98.56 160 PHE B C 1
ATOM 3321 O O . PHE B 1 160 ? -0.405 -8.453 -11.906 1 98.56 160 PHE B O 1
ATOM 3328 N N . TYR B 1 161 ? 1.097 -9.484 -10.57 1 98.81 161 TYR B N 1
ATOM 3329 C CA . TYR B 1 161 ? 0.351 -9.273 -9.336 1 98.81 161 TYR B CA 1
ATOM 3330 C C . TYR B 1 161 ? 0.821 -8.008 -8.617 1 98.81 161 TYR B C 1
ATOM 3332 O O . TYR B 1 161 ? 1.936 -7.965 -8.094 1 98.81 161 TYR B O 1
ATOM 3340 N N . THR B 1 162 ? 0.007 -6.961 -8.594 1 98.88 162 THR B N 1
ATOM 3341 C CA . THR B 1 162 ? 0.361 -5.648 -8.07 1 98.88 162 THR B CA 1
ATOM 3342 C C . THR B 1 162 ? -0.887 -4.797 -7.859 1 98.88 162 THR B C 1
ATOM 3344 O O . THR B 1 162 ? -1.989 -5.328 -7.707 1 98.88 162 THR B O 1
ATOM 3347 N N . ASN B 1 163 ? -0.822 -3.605 -7.582 1 98.69 163 ASN B N 1
ATOM 3348 C CA . ASN B 1 163 ? -1.829 -2.553 -7.656 1 98.69 163 ASN B CA 1
ATOM 3349 C C . ASN B 1 163 ? -1.197 -1.192 -7.938 1 98.69 163 ASN B C 1
ATOM 3351 O O . ASN B 1 163 ? 0.025 -1.08 -8.039 1 98.69 163 ASN B O 1
ATOM 3355 N N . VAL B 1 164 ? -2.006 -0.209 -8.172 1 98.44 164 VAL B N 1
ATOM 3356 C CA . VAL B 1 164 ? -1.523 1.092 -8.625 1 98.44 164 VAL B CA 1
ATOM 3357 C C . VAL B 1 164 ? -0.567 1.676 -7.59 1 98.44 164 VAL B C 1
ATOM 3359 O O . VAL B 1 164 ? 0.45 2.277 -7.941 1 98.44 164 VAL B O 1
ATOM 3362 N N . TYR B 1 165 ? -0.823 1.522 -6.312 1 98.56 165 TYR B N 1
ATOM 3363 C CA . TYR B 1 165 ? -0.001 2.064 -5.238 1 98.56 165 TYR B CA 1
ATOM 3364 C C . TYR B 1 165 ? 1.38 1.422 -5.227 1 98.56 165 TYR B C 1
ATOM 3366 O O . TYR B 1 165 ? 2.396 2.119 -5.203 1 98.56 165 TYR B O 1
ATOM 3374 N N . ASP B 1 166 ? 1.435 0.061 -5.254 1 98.75 166 ASP B N 1
ATOM 3375 C CA . ASP B 1 166 ? 2.695 -0.673 -5.262 1 98.75 166 ASP B CA 1
ATOM 3376 C C . ASP B 1 166 ? 3.484 -0.395 -6.543 1 98.75 166 ASP B C 1
ATOM 3378 O O . ASP B 1 166 ? 4.68 -0.096 -6.488 1 98.75 166 ASP B O 1
ATOM 3382 N N . TRP B 1 167 ? 2.82 -0.459 -7.688 1 98.75 167 TRP B N 1
ATOM 3383 C CA . TRP B 1 167 ? 3.467 -0.275 -8.984 1 98.75 167 TRP B CA 1
ATOM 3384 C C . TRP B 1 167 ? 4.137 1.091 -9.062 1 98.75 167 TRP B C 1
ATOM 3386 O O . TRP B 1 167 ? 5.289 1.199 -9.492 1 98.75 167 TRP B O 1
ATOM 3396 N N . ASN B 1 168 ? 3.441 2.141 -8.617 1 98.06 168 ASN B N 1
ATOM 3397 C CA . ASN B 1 168 ? 3.98 3.494 -8.688 1 98.06 168 ASN B CA 1
ATOM 3398 C C . ASN B 1 168 ? 5.207 3.658 -7.793 1 98.06 168 ASN B C 1
ATOM 3400 O O . ASN B 1 168 ? 6.176 4.316 -8.18 1 98.06 168 ASN B O 1
ATOM 3404 N N . GLN B 1 169 ? 5.148 3.08 -6.617 1 97.94 169 GLN B N 1
ATOM 3405 C CA . GLN B 1 169 ? 6.305 3.168 -5.727 1 97.94 169 GLN B CA 1
ATOM 3406 C C . GLN B 1 169 ? 7.508 2.434 -6.312 1 97.94 169 GLN B C 1
ATOM 3408 O O . GLN B 1 169 ? 8.633 2.936 -6.258 1 97.94 169 GLN B O 1
ATOM 3413 N N . ILE B 1 170 ? 7.266 1.288 -6.883 1 98.5 170 ILE B N 1
ATOM 3414 C CA . ILE B 1 170 ? 8.336 0.379 -7.281 1 98.5 170 ILE B CA 1
ATOM 3415 C C . ILE B 1 170 ? 8.906 0.818 -8.625 1 98.5 170 ILE B C 1
ATOM 3417 O O . ILE B 1 170 ? 10.117 0.713 -8.859 1 98.5 170 ILE B O 1
ATOM 3421 N N . THR B 1 171 ? 8.023 1.459 -9.492 1 98.69 171 THR B N 1
ATOM 3422 C CA . THR B 1 171 ? 8.477 1.681 -10.859 1 98.69 171 THR B CA 1
ATOM 3423 C C . THR B 1 171 ? 8.312 3.146 -11.25 1 98.69 171 THR B C 1
ATOM 3425 O O . THR B 1 171 ? 8.672 3.541 -12.367 1 98.69 171 THR B O 1
ATOM 3428 N N . LYS B 1 172 ? 7.84 3.938 -10.367 1 97.5 172 LYS B N 1
ATOM 3429 C CA . LYS B 1 172 ? 7.508 5.328 -10.664 1 97.5 172 LYS B CA 1
ATOM 3430 C C . LYS B 1 172 ? 6.484 5.426 -11.789 1 97.5 172 LYS B C 1
ATOM 3432 O O . LYS B 1 172 ? 6.602 6.277 -12.672 1 97.5 172 LYS B O 1
ATOM 3437 N N . GLY B 1 173 ? 5.586 4.418 -11.781 1 97.56 173 GLY B N 1
ATOM 3438 C CA . GLY B 1 173 ? 4.484 4.453 -12.734 1 97.56 173 GLY B CA 1
ATOM 3439 C C . GLY B 1 173 ? 4.891 4.027 -14.133 1 97.56 173 GLY B C 1
ATOM 3440 O O . GLY B 1 173 ? 4.238 4.395 -15.109 1 97.56 173 GLY B O 1
ATOM 3441 N N . ALA B 1 174 ? 5.93 3.262 -14.297 1 98.19 174 ALA B N 1
ATOM 3442 C CA . ALA B 1 174 ? 6.41 2.828 -15.609 1 98.19 174 ALA B CA 1
ATOM 3443 C C . ALA B 1 174 ? 5.316 2.092 -16.375 1 98.19 174 ALA B C 1
ATOM 3445 O O . ALA B 1 174 ? 4.504 1.381 -15.781 1 98.19 174 ALA B O 1
ATOM 3446 N N . ASN B 1 175 ? 5.355 2.205 -17.672 1 97.75 175 ASN B N 1
ATOM 3447 C CA . ASN B 1 175 ? 4.352 1.59 -18.531 1 97.75 175 ASN B CA 1
ATOM 3448 C C . ASN B 1 175 ? 4.738 0.164 -18.922 1 97.75 175 ASN B C 1
ATOM 3450 O O . ASN B 1 175 ? 5.922 -0.144 -19.062 1 97.75 175 ASN B O 1
ATOM 3454 N N . VAL B 1 176 ? 3.754 -0.629 -19.062 1 96.38 176 VAL B N 1
ATOM 3455 C CA . VAL B 1 176 ? 3.949 -1.98 -19.578 1 96.38 176 VAL B CA 1
ATOM 3456 C C . VAL B 1 176 ? 2.787 -2.359 -20.484 1 96.38 176 VAL B C 1
ATOM 3458 O O . VAL B 1 176 ? 1.621 -2.18 -20.125 1 96.38 176 VAL B O 1
ATOM 3461 N N . GLU B 1 177 ? 3.086 -2.822 -21.656 1 93.88 177 GLU B N 1
ATOM 3462 C CA . GLU B 1 177 ? 2.074 -3.23 -22.641 1 93.88 177 GLU B CA 1
ATOM 3463 C C . GLU B 1 177 ? 2.006 -4.75 -22.75 1 93.88 177 GLU B C 1
ATOM 3465 O O . GLU B 1 177 ? 3.029 -5.43 -22.672 1 93.88 177 GLU B O 1
ATOM 3470 N N . GLY B 1 178 ? 0.804 -5.227 -22.875 1 92 178 GLY B N 1
ATOM 3471 C CA . GLY B 1 178 ? 0.625 -6.633 -23.219 1 92 178 GLY B CA 1
ATOM 3472 C C . GLY B 1 178 ? 0.625 -7.543 -22 1 92 178 GLY B C 1
ATOM 3473 O O . GLY B 1 178 ? 0.259 -8.711 -22.094 1 92 178 GLY B O 1
ATOM 3474 N N . ALA B 1 179 ? 0.996 -7.066 -20.859 1 93.69 179 ALA B N 1
ATOM 3475 C CA . ALA B 1 179 ? 0.984 -7.898 -19.656 1 93.69 179 ALA B CA 1
ATOM 3476 C C . ALA B 1 179 ? -0.408 -7.941 -19.031 1 93.69 179 ALA B C 1
ATOM 3478 O O . ALA B 1 179 ? -1.147 -6.953 -19.078 1 93.69 179 ALA B O 1
ATOM 3479 N N . MET B 1 180 ? -0.771 -9.023 -18.5 1 95.12 180 MET B N 1
ATOM 3480 C CA . MET B 1 180 ? -2.016 -9.133 -17.734 1 95.12 180 MET B CA 1
ATOM 3481 C C . MET B 1 180 ? -1.857 -8.562 -16.344 1 95.12 180 MET B C 1
ATOM 3483 O O . MET B 1 180 ? -0.736 -8.383 -15.859 1 95.12 180 MET B O 1
ATOM 3487 N N . LEU B 1 181 ? -3.01 -8.258 -15.734 1 97 181 LEU B N 1
ATOM 3488 C CA . LEU B 1 181 ? -2.975 -7.641 -14.406 1 97 181 LEU B CA 1
ATOM 3489 C C . LEU B 1 181 ? -3.799 -8.445 -13.414 1 97 181 LEU B C 1
ATOM 3491 O O . LEU B 1 181 ? -4.961 -8.758 -13.672 1 97 181 LEU B O 1
ATOM 3495 N N . TRP B 1 182 ? -3.174 -8.906 -12.391 1 98.31 182 TRP B N 1
ATOM 3496 C CA . TRP B 1 182 ? -3.732 -9.367 -11.125 1 98.31 182 TRP B CA 1
ATOM 3497 C C . TRP B 1 182 ? -3.549 -8.328 -10.031 1 98.31 182 TRP B C 1
ATOM 3499 O O . TRP B 1 182 ? -2.486 -8.25 -9.414 1 98.31 182 TRP B O 1
ATOM 3509 N N . TYR B 1 183 ? -4.613 -7.441 -9.82 1 98.69 183 TYR B N 1
ATOM 3510 C CA . TYR B 1 183 ? -4.434 -6.398 -8.812 1 98.69 183 TYR B CA 1
ATOM 3511 C C . TYR B 1 183 ? -5.062 -6.805 -7.488 1 98.69 183 TYR B C 1
ATOM 3513 O O . TYR B 1 183 ? -5.93 -7.684 -7.449 1 98.69 183 TYR B O 1
ATOM 3521 N N . TRP B 1 184 ? -4.574 -6.203 -6.414 1 98.69 184 TRP B N 1
ATOM 3522 C CA . TRP B 1 184 ? -5.164 -6.488 -5.109 1 98.69 184 TRP B CA 1
ATOM 3523 C C . TRP B 1 184 ? -5.734 -5.219 -4.484 1 98.69 184 TRP B C 1
ATOM 3525 O O . TRP B 1 184 ? -5.25 -4.117 -4.742 1 98.69 184 TRP B O 1
ATOM 3535 N N . ASN B 1 185 ? -6.777 -5.312 -3.844 1 98.5 185 ASN B N 1
ATOM 3536 C CA . ASN B 1 185 ? -7.41 -4.289 -3.018 1 98.5 185 ASN B CA 1
ATOM 3537 C C . ASN B 1 185 ? -8.188 -4.902 -1.857 1 98.5 185 ASN B C 1
ATOM 3539 O O . ASN B 1 185 ? -9.156 -5.629 -2.072 1 98.5 185 ASN B O 1
ATOM 3543 N N . VAL B 1 186 ? -7.688 -4.695 -0.625 1 98.06 186 VAL B N 1
ATOM 3544 C CA . VAL B 1 186 ? -8.359 -5.164 0.583 1 98.06 186 VAL B CA 1
ATOM 3545 C C . VAL B 1 186 ? -8.312 -4.078 1.656 1 98.06 186 VAL B C 1
ATOM 3547 O O . VAL B 1 186 ? -7.492 -3.16 1.581 1 98.06 186 VAL B O 1
ATOM 3550 N N . ASN B 1 187 ? -9.188 -4.18 2.627 1 96.94 187 ASN B N 1
ATOM 3551 C CA . ASN B 1 187 ? -9.219 -3.24 3.744 1 96.94 187 ASN B CA 1
ATOM 3552 C C . ASN B 1 187 ? -8.445 -3.771 4.945 1 96.94 187 ASN B C 1
ATOM 3554 O O . ASN B 1 187 ? -8.406 -3.131 6 1 96.94 187 ASN B O 1
ATOM 3558 N N . GLY B 1 188 ? -7.844 -4.938 4.852 1 96 188 GLY B N 1
ATOM 3559 C CA . GLY B 1 188 ? -7.141 -5.645 5.91 1 96 188 GLY B CA 1
ATOM 3560 C C . GLY B 1 188 ? -7.176 -7.152 5.742 1 96 188 GLY B C 1
ATOM 3561 O O . GLY B 1 188 ? -7.668 -7.66 4.734 1 96 188 GLY B O 1
ATOM 3562 N N . ALA B 1 189 ? -6.629 -7.832 6.723 1 95.62 189 ALA B N 1
ATOM 3563 C CA . ALA B 1 189 ? -6.605 -9.289 6.703 1 95.62 189 ALA B CA 1
ATOM 3564 C C . ALA B 1 189 ? -7.938 -9.867 7.184 1 95.62 189 ALA B C 1
ATOM 3566 O O . ALA B 1 189 ? -8.68 -9.203 7.918 1 95.62 189 ALA B O 1
ATOM 3567 N N . GLY B 1 190 ? -8.227 -11.078 6.738 1 95.44 190 GLY B N 1
ATOM 3568 C CA . GLY B 1 190 ? -9.414 -11.781 7.199 1 95.44 190 GLY B CA 1
ATOM 3569 C C . GLY B 1 190 ? -10.664 -11.414 6.422 1 95.44 190 GLY B C 1
ATOM 3570 O O . GLY B 1 190 ? -10.641 -10.508 5.582 1 95.44 190 GLY B O 1
ATOM 3571 N N . VAL B 1 191 ? -11.727 -12.055 6.746 1 94.69 191 VAL B N 1
ATOM 3572 C CA . VAL B 1 191 ? -12.977 -11.922 6.012 1 94.69 191 VAL B CA 1
ATOM 3573 C C . VAL B 1 191 ? -13.516 -10.5 6.152 1 94.69 191 VAL B C 1
ATOM 3575 O O . VAL B 1 191 ? -14.094 -9.953 5.207 1 94.69 191 VAL B O 1
ATOM 3578 N N . ASN B 1 192 ? -13.25 -9.867 7.262 1 94.62 192 ASN B N 1
ATOM 3579 C CA . ASN B 1 192 ? -13.727 -8.508 7.496 1 94.62 192 ASN B CA 1
ATOM 3580 C C . ASN B 1 192 ? -12.992 -7.496 6.625 1 94.62 192 ASN B C 1
ATOM 3582 O O . ASN B 1 192 ? -13.453 -6.363 6.457 1 94.62 192 ASN B O 1
ATOM 3586 N N . GLY B 1 193 ? -11.859 -7.895 6.109 1 97 193 GLY B N 1
ATOM 3587 C CA . GLY B 1 193 ? -11.055 -6.988 5.305 1 97 193 GLY B CA 1
ATOM 3588 C C . GLY B 1 193 ? -11.359 -7.074 3.822 1 97 193 GLY B C 1
ATOM 3589 O O . GLY B 1 193 ? -10.75 -6.367 3.018 1 97 193 GLY B O 1
ATOM 3590 N N . GLU B 1 194 ? -12.367 -7.875 3.453 1 96.88 194 GLU B N 1
ATOM 3591 C CA . GLU B 1 194 ? -12.664 -8.086 2.039 1 96.88 194 GLU B CA 1
ATOM 3592 C C . GLU B 1 194 ? -13.227 -6.812 1.399 1 96.88 194 GLU B C 1
ATOM 3594 O O . GLU B 1 194 ? -13.969 -6.066 2.037 1 96.88 194 GLU B O 1
ATOM 3599 N N . THR B 1 195 ? -12.844 -6.609 0.195 1 97.06 195 THR B N 1
ATOM 3600 C CA . THR B 1 195 ? -13.586 -5.719 -0.691 1 97.06 195 THR B CA 1
ATOM 3601 C C . THR B 1 195 ? -14.508 -6.516 -1.604 1 97.06 195 THR B C 1
ATOM 3603 O O . THR B 1 195 ? -14.43 -7.746 -1.659 1 97.06 195 THR B O 1
ATOM 3606 N N . PRO B 1 196 ? -15.461 -5.867 -2.279 1 94.94 196 PRO B N 1
ATOM 3607 C CA . PRO B 1 196 ? -16.359 -6.625 -3.158 1 94.94 196 PRO B CA 1
ATOM 3608 C C . PRO B 1 196 ? -15.602 -7.461 -4.188 1 94.94 196 PRO B C 1
ATOM 3610 O O . PRO B 1 196 ? -14.602 -7.004 -4.746 1 94.94 196 PRO B O 1
ATOM 3613 N N . ALA B 1 197 ? -16.078 -8.633 -4.41 1 95.12 197 ALA B N 1
ATOM 3614 C CA . ALA B 1 197 ? -15.477 -9.555 -5.367 1 95.12 197 ALA B CA 1
ATOM 3615 C C . ALA B 1 197 ? -15.867 -9.195 -6.797 1 95.12 197 ALA B C 1
ATOM 3617 O O . ALA B 1 197 ? -16.516 -9.984 -7.488 1 95.12 197 ALA B O 1
ATOM 3618 N N . ASN B 1 198 ? -15.523 -8.086 -7.191 1 94.56 198 ASN B N 1
ATOM 3619 C CA . ASN B 1 198 ? -15.734 -7.543 -8.523 1 94.56 198 ASN B CA 1
ATOM 3620 C C . ASN B 1 198 ? -14.648 -6.531 -8.891 1 94.56 198 ASN B C 1
ATOM 3622 O O . ASN B 1 198 ? -13.68 -6.363 -8.156 1 94.56 198 ASN B O 1
ATOM 3626 N N . PHE B 1 199 ? -14.781 -5.848 -9.992 1 95.75 199 PHE B N 1
ATOM 3627 C CA . PHE B 1 199 ? -13.719 -4.984 -10.492 1 95.75 199 PHE B CA 1
ATOM 3628 C C . PHE B 1 199 ? -14.133 -3.521 -10.438 1 95.75 199 PHE B C 1
ATOM 3630 O O . PHE B 1 199 ? -13.578 -2.686 -11.156 1 95.75 199 PHE B O 1
ATOM 3637 N N . ASP B 1 200 ? -15.141 -3.131 -9.594 1 94.44 200 ASP B N 1
ATOM 3638 C CA . ASP B 1 200 ? -15.703 -1.786 -9.562 1 94.44 200 ASP B CA 1
ATOM 3639 C C . ASP B 1 200 ? -14.688 -0.776 -9.031 1 94.44 200 ASP B C 1
ATOM 3641 O O . ASP B 1 200 ? -14.781 0.418 -9.328 1 94.44 200 ASP B O 1
ATOM 3645 N N . ASP B 1 201 ? -13.727 -1.276 -8.32 1 96.81 201 ASP B N 1
ATOM 3646 C CA . ASP B 1 201 ? -12.758 -0.389 -7.684 1 96.81 201 ASP B CA 1
ATOM 3647 C C . ASP B 1 201 ? -11.484 -0.278 -8.516 1 96.81 201 ASP B C 1
ATOM 3649 O O . ASP B 1 201 ? -10.5 0.332 -8.086 1 96.81 201 ASP B O 1
ATOM 3653 N N . PHE B 1 202 ? -11.555 -0.828 -9.711 1 97.81 202 PHE B N 1
ATOM 3654 C CA . PHE B 1 202 ? -10.391 -0.731 -10.586 1 97.81 202 PHE B CA 1
ATOM 3655 C C . PHE B 1 202 ? -10.367 0.61 -11.305 1 97.81 202 PHE B C 1
ATOM 3657 O O . PHE B 1 202 ? -11.398 1.095 -11.766 1 97.81 202 PHE B O 1
ATOM 3664 N N . ARG B 1 203 ? -9.18 1.188 -11.383 1 97.62 203 ARG B N 1
ATOM 3665 C CA . ARG B 1 203 ? -8.852 2.318 -12.25 1 97.62 203 ARG B CA 1
ATOM 3666 C C . ARG B 1 203 ? -7.605 2.031 -13.078 1 97.62 203 ARG B C 1
ATOM 3668 O O . ARG B 1 203 ? -6.629 1.479 -12.57 1 97.62 203 ARG B O 1
ATOM 3675 N N . PRO B 1 204 ? -7.578 2.41 -14.367 1 97.12 204 PRO B N 1
ATOM 3676 C CA . PRO B 1 204 ? -6.414 2.145 -15.219 1 97.12 204 PRO B CA 1
ATOM 3677 C C . PRO B 1 204 ? -5.148 2.834 -14.719 1 97.12 204 PRO B C 1
ATOM 3679 O O . PRO B 1 204 ? -5.219 3.924 -14.141 1 97.12 204 PRO B O 1
ATOM 3682 N N . PHE B 1 205 ? -4.023 2.174 -14.906 1 97.62 205 PHE B N 1
ATOM 3683 C CA . PHE B 1 205 ? -2.703 2.713 -14.594 1 97.62 205 PHE B CA 1
ATOM 3684 C C . PHE B 1 205 ? -1.624 1.99 -15.391 1 97.62 205 PHE B C 1
ATOM 3686 O O . PHE B 1 205 ? -1.801 0.833 -15.781 1 97.62 205 PHE B O 1
ATOM 3693 N N . ALA B 1 206 ? -0.531 2.631 -15.758 1 97.44 206 ALA B N 1
ATOM 3694 C CA . ALA B 1 206 ? 0.668 2.051 -16.359 1 97.44 206 ALA B CA 1
ATOM 3695 C C . ALA B 1 206 ? 0.321 1.25 -17.609 1 97.44 206 ALA B C 1
ATOM 3697 O O . ALA B 1 206 ? 0.885 0.178 -17.844 1 97.44 206 ALA B O 1
ATOM 3698 N N . LYS B 1 207 ? -0.757 1.604 -18.297 1 96.06 207 LYS B N 1
ATOM 3699 C CA . LYS B 1 207 ? -1.292 1.01 -19.516 1 96.06 207 LYS B CA 1
ATOM 3700 C C . LYS B 1 207 ? -2.037 -0.288 -19.219 1 96.06 207 LYS B C 1
ATOM 3702 O O . LYS B 1 207 ? -2.42 -1.017 -20.125 1 96.06 207 LYS B O 1
ATOM 3707 N N . PHE B 1 208 ? -2.189 -0.571 -17.922 1 96.69 208 PHE B N 1
ATOM 3708 C CA . PHE B 1 208 ? -3.211 -1.543 -17.547 1 96.69 208 PHE B CA 1
ATOM 3709 C C . PHE B 1 208 ? -4.602 -0.935 -17.656 1 96.69 208 PHE B C 1
ATOM 3711 O O . PHE B 1 208 ? -4.984 -0.091 -16.844 1 96.69 208 PHE B O 1
ATOM 3718 N N . THR B 1 209 ? -5.383 -1.388 -18.562 1 95.69 209 THR B N 1
ATOM 3719 C CA . THR B 1 209 ? -6.691 -0.777 -18.766 1 95.69 209 THR B CA 1
ATOM 3720 C C . THR B 1 209 ? -7.809 -1.739 -18.375 1 95.69 209 THR B C 1
ATOM 3722 O O . THR B 1 209 ? -8.945 -1.322 -18.172 1 95.69 209 THR B O 1
ATOM 3725 N N . LYS B 1 210 ? -7.465 -3.025 -18.328 1 93.06 210 LYS B N 1
ATOM 3726 C CA . LYS B 1 210 ? -8.414 -4.062 -17.953 1 93.06 210 LYS B CA 1
ATOM 3727 C C . LYS B 1 210 ? -7.742 -5.141 -17.094 1 93.06 210 LYS B C 1
ATOM 3729 O O . LYS B 1 210 ? -6.824 -5.82 -17.562 1 93.06 210 LYS B O 1
ATOM 3734 N N . PRO B 1 211 ? -8.203 -5.293 -15.898 1 95.25 211 PRO B N 1
ATOM 3735 C CA . PRO B 1 211 ? -7.617 -6.352 -15.07 1 95.25 211 PRO B CA 1
ATOM 3736 C C . PRO B 1 211 ? -8.133 -7.742 -15.43 1 95.25 211 PRO B C 1
ATOM 3738 O O . PRO B 1 211 ? -9.273 -7.879 -15.898 1 95.25 211 PRO B O 1
ATOM 3741 N N . THR B 1 212 ? -7.305 -8.734 -15.227 1 94.62 212 THR B N 1
ATOM 3742 C CA . THR B 1 212 ? -7.676 -10.133 -15.422 1 94.62 212 THR B CA 1
ATOM 3743 C C . THR B 1 212 ? -8.172 -10.742 -14.117 1 94.62 212 THR B C 1
ATOM 3745 O O . THR B 1 212 ? -9.109 -11.547 -14.109 1 94.62 212 THR B O 1
ATOM 3748 N N . VAL B 1 213 ? -7.52 -10.414 -13.039 1 97.12 213 VAL B N 1
ATOM 3749 C CA . VAL B 1 213 ? -7.793 -10.992 -11.727 1 97.12 213 VAL B CA 1
ATOM 3750 C C . VAL B 1 213 ? -7.762 -9.898 -10.664 1 97.12 213 VAL B C 1
ATOM 3752 O O . VAL B 1 213 ? -7.008 -8.93 -10.781 1 97.12 213 VAL B O 1
ATOM 3755 N N . LYS B 1 214 ? -8.57 -10.047 -9.648 1 98.12 214 LYS B N 1
ATOM 3756 C CA . LYS B 1 214 ? -8.523 -9.211 -8.445 1 98.12 214 LYS B CA 1
ATOM 3757 C C . LYS B 1 214 ? -8.398 -10.062 -7.188 1 98.12 214 LYS B C 1
ATOM 3759 O O . LYS B 1 214 ? -9.148 -11.023 -7.008 1 98.12 214 LYS B O 1
ATOM 3764 N N . GLN B 1 215 ? -7.445 -9.781 -6.434 1 98.69 215 GLN B N 1
ATOM 3765 C CA . GLN B 1 215 ? -7.441 -10.297 -5.066 1 98.69 215 GLN B CA 1
ATOM 3766 C C . GLN B 1 215 ? -8.289 -9.414 -4.148 1 98.69 215 GLN B C 1
ATOM 3768 O O . GLN B 1 215 ? -7.945 -8.258 -3.9 1 98.69 215 GLN B O 1
ATOM 3773 N N . PHE B 1 216 ? -9.391 -10 -3.625 1 97.81 216 PHE B N 1
ATOM 3774 C CA . PHE B 1 216 ? -10.344 -9.211 -2.859 1 97.81 216 PHE B CA 1
ATOM 3775 C C . PHE B 1 216 ? -10.344 -9.625 -1.394 1 97.81 216 PHE B C 1
ATOM 3777 O O . PHE B 1 216 ? -10.984 -8.977 -0.56 1 97.81 216 PHE B O 1
ATOM 3784 N N . GLY B 1 217 ? -9.594 -10.672 -1.042 1 97.56 217 GLY B N 1
ATOM 3785 C CA . GLY B 1 217 ? -9.438 -11.18 0.312 1 97.56 217 GLY B CA 1
ATOM 3786 C C . GLY B 1 217 ? -8.047 -11.695 0.6 1 97.56 217 GLY B C 1
ATOM 3787 O O . GLY B 1 217 ? -7.422 -12.328 -0.254 1 97.56 217 GLY B O 1
ATOM 3788 N N . GLN B 1 218 ? -7.586 -11.438 1.803 1 98.06 218 GLN B N 1
ATOM 3789 C CA . GLN B 1 218 ? -6.238 -11.859 2.176 1 98.06 218 GLN B CA 1
ATOM 3790 C C . GLN B 1 218 ? -6.234 -12.539 3.543 1 98.06 218 GLN B C 1
ATOM 3792 O O . GLN B 1 218 ? -6.965 -12.125 4.445 1 98.06 218 GLN B O 1
ATOM 3797 N N . VAL B 1 219 ? -5.375 -13.516 3.67 1 96.94 219 VAL B N 1
ATOM 3798 C CA . VAL B 1 219 ? -5.121 -14.211 4.93 1 96.94 219 VAL B CA 1
ATOM 3799 C C . VAL B 1 219 ? -6.434 -14.75 5.496 1 96.94 219 VAL B C 1
ATOM 3801 O O . VAL B 1 219 ? -6.801 -14.445 6.633 1 96.94 219 VAL B O 1
ATOM 3804 N N . GLU B 1 220 ? -7.039 -15.586 4.723 1 96.06 220 GLU B N 1
ATOM 3805 C CA . GLU B 1 220 ? -8.281 -16.234 5.125 1 96.06 220 GLU B CA 1
ATOM 3806 C C . GLU B 1 220 ? -8.094 -17.75 5.262 1 96.06 220 GLU B C 1
ATOM 3808 O O . GLU B 1 220 ? -7.152 -18.312 4.707 1 96.06 220 GLU B O 1
ATOM 3813 N N . HIS B 1 221 ? -8.922 -18.344 6.016 1 94.75 221 HIS B N 1
ATOM 3814 C CA . HIS B 1 221 ? -8.836 -19.781 6.227 1 94.75 221 HIS B CA 1
ATOM 3815 C C . HIS B 1 221 ? -9.938 -20.516 5.465 1 94.75 221 HIS B C 1
ATOM 3817 O O . HIS B 1 221 ? -11.125 -20.234 5.648 1 94.75 221 HIS B O 1
ATOM 3823 N N . LEU B 1 222 ? -9.508 -21.422 4.598 1 94.38 222 LEU B N 1
ATOM 3824 C CA . LEU B 1 222 ? -10.383 -22.219 3.746 1 94.38 222 LEU B CA 1
ATOM 3825 C C . LEU B 1 222 ? -9.867 -23.656 3.627 1 94.38 222 LEU B C 1
ATOM 3827 O O . LEU B 1 222 ? -8.719 -23.875 3.236 1 94.38 222 LEU B O 1
ATOM 3831 N N . CYS B 1 223 ? -10.695 -24.672 3.979 1 95.56 223 CYS B N 1
ATOM 3832 C CA . CYS B 1 223 ? -10.352 -26.078 3.797 1 95.56 223 CYS B CA 1
ATOM 3833 C C . CYS B 1 223 ? -9.055 -26.422 4.508 1 95.56 223 CYS B C 1
ATOM 3835 O O . CYS B 1 223 ? -8.227 -27.172 3.977 1 95.56 223 CYS B O 1
ATOM 3837 N N . GLY B 1 224 ? -8.828 -25.766 5.668 1 94 224 GLY B N 1
ATOM 3838 C CA . GLY B 1 224 ? -7.672 -26.078 6.5 1 94 224 GLY B CA 1
ATOM 3839 C C . GLY B 1 224 ? -6.398 -25.391 6.027 1 94 224 GLY B C 1
ATOM 3840 O O . GLY B 1 224 ? -5.309 -25.703 6.516 1 94 224 GLY B O 1
ATOM 3841 N N . VAL B 1 225 ? -6.547 -24.516 5.043 1 95.69 225 VAL B N 1
ATOM 3842 C CA . VAL B 1 225 ? -5.398 -23.844 4.449 1 95.69 225 VAL B CA 1
ATOM 3843 C C . VAL B 1 225 ? -5.594 -22.328 4.52 1 95.69 225 VAL B C 1
ATOM 3845 O O . VAL B 1 225 ? -6.707 -21.828 4.348 1 95.69 225 VAL B O 1
ATOM 3848 N N . THR B 1 226 ? -4.48 -21.547 4.852 1 96.25 226 THR B N 1
ATOM 3849 C CA . THR B 1 226 ? -4.52 -20.094 4.695 1 96.25 226 THR B CA 1
ATOM 3850 C C . THR B 1 226 ? -4.391 -19.703 3.227 1 96.25 226 THR B C 1
ATOM 3852 O O . THR B 1 226 ? -3.443 -20.109 2.553 1 96.25 226 THR B O 1
ATOM 3855 N N . VAL B 1 227 ? -5.367 -18.984 2.756 1 97.81 227 VAL B N 1
ATOM 3856 C CA . VAL B 1 227 ? -5.387 -18.594 1.348 1 97.81 227 VAL B CA 1
ATOM 3857 C C . VAL B 1 227 ? -5.719 -17.109 1.22 1 97.81 227 VAL B C 1
ATOM 3859 O O . VAL B 1 227 ? -6.082 -16.469 2.205 1 97.81 227 VAL B O 1
ATOM 3862 N N . ASN B 1 228 ? -5.453 -16.547 0.108 1 98.5 228 ASN B N 1
ATOM 3863 C CA . ASN B 1 228 ? -6.094 -15.32 -0.359 1 98.5 228 ASN B CA 1
ATOM 3864 C C . ASN B 1 228 ? -7.168 -15.617 -1.403 1 98.5 228 ASN B C 1
ATOM 3866 O O . ASN B 1 228 ? -7.086 -16.609 -2.121 1 98.5 228 ASN B O 1
ATOM 3870 N N . ARG B 1 229 ? -8.141 -14.766 -1.51 1 97.56 229 ARG B N 1
ATOM 3871 C CA . ARG B 1 229 ? -9.258 -15.016 -2.414 1 97.56 229 ARG B CA 1
ATOM 3872 C C . ARG B 1 229 ? -9.234 -14.047 -3.588 1 97.56 229 ARG B C 1
ATOM 3874 O O . ARG B 1 229 ? -8.953 -12.859 -3.412 1 97.56 229 ARG B O 1
ATOM 3881 N N . ASP B 1 230 ? -9.5 -14.594 -4.723 1 97.88 230 ASP B N 1
ATOM 3882 C CA . ASP B 1 230 ? -9.438 -13.875 -5.992 1 97.88 230 ASP B CA 1
ATOM 3883 C C . ASP B 1 230 ? -10.734 -14.039 -6.781 1 97.88 230 ASP B C 1
ATOM 3885 O O . ASP B 1 230 ? -11.469 -15.008 -6.586 1 97.88 230 ASP B O 1
ATOM 3889 N N . VAL B 1 231 ? -11.016 -13.078 -7.621 1 96.56 231 VAL B N 1
ATOM 3890 C CA . VAL B 1 231 ? -12.078 -13.141 -8.617 1 96.56 231 VAL B CA 1
ATOM 3891 C C . VAL B 1 231 ? -11.516 -12.82 -10 1 96.56 231 VAL B C 1
ATOM 3893 O O . VAL B 1 231 ? -10.57 -12.039 -10.125 1 96.56 231 VAL B O 1
ATOM 3896 N N . TYR B 1 232 ? -11.961 -13.484 -11.016 1 94.31 232 TYR B N 1
ATOM 3897 C CA . TYR B 1 232 ? -11.508 -13.203 -12.375 1 94.31 232 TYR B CA 1
ATOM 3898 C C . TYR B 1 232 ? -12.672 -13.297 -13.359 1 94.31 232 TYR B C 1
ATOM 3900 O O . TYR B 1 232 ? -13.711 -13.883 -13.055 1 94.31 232 TYR B O 1
ATOM 3908 N N . THR B 1 233 ? -12.523 -12.531 -14.5 1 84.62 233 THR B N 1
ATOM 3909 C CA . THR B 1 233 ? -13.57 -12.477 -15.516 1 84.62 233 THR B CA 1
ATOM 3910 C C . THR B 1 233 ? -13.57 -13.75 -16.359 1 84.62 233 THR B C 1
ATOM 3912 O O . THR B 1 233 ? -12.516 -14.281 -16.688 1 84.62 233 THR B O 1
ATOM 3915 N N . LEU B 1 234 ? -14.727 -14.273 -16.562 1 77.25 234 LEU B N 1
ATOM 3916 C CA . LEU B 1 234 ? -14.883 -15.414 -17.469 1 77.25 234 LEU B CA 1
ATOM 3917 C C . LEU B 1 234 ? -14.953 -14.953 -18.922 1 77.25 234 LEU B C 1
ATOM 3919 O O . LEU B 1 234 ? -15.688 -14.016 -19.234 1 77.25 234 LEU B O 1
ATOM 3923 N N . ASN B 1 235 ? -13.883 -14.484 -19.609 1 58.38 235 ASN B N 1
ATOM 3924 C CA . ASN B 1 235 ? -13.969 -14.086 -21 1 58.38 235 ASN B CA 1
ATOM 3925 C C . ASN B 1 235 ? -14.773 -15.078 -21.828 1 58.38 235 ASN B C 1
ATOM 3927 O O . ASN B 1 235 ? -14.68 -16.297 -21.609 1 58.38 235 ASN B O 1
ATOM 3931 N N . ASN B 1 236 ? -15.977 -14.617 -22.359 1 44.84 236 ASN B N 1
ATOM 3932 C CA . ASN B 1 236 ? -16.766 -15.422 -23.297 1 44.84 236 ASN B CA 1
ATOM 3933 C C . ASN B 1 236 ? -15.867 -16.156 -24.281 1 44.84 236 ASN B C 1
ATOM 3935 O O . ASN B 1 236 ? -16.281 -17.172 -24.875 1 44.84 236 ASN B O 1
ATOM 3939 N N . SER B 1 237 ? -14.969 -15.375 -24.891 1 39.5 237 SER B N 1
ATOM 3940 C CA . SER B 1 237 ? -14.273 -16.062 -25.969 1 39.5 237 SER B CA 1
ATOM 3941 C C . SER B 1 237 ? -13.359 -17.156 -25.438 1 39.5 237 SER B C 1
ATOM 3943 O O . SER B 1 237 ? -12.695 -17.844 -26.219 1 39.5 237 SER B O 1
ATOM 3945 N N . ILE B 1 238 ? -12.828 -16.797 -24.266 1 39.44 238 ILE B N 1
ATOM 3946 C CA . ILE B 1 238 ? -11.898 -17.859 -23.875 1 39.44 238 ILE B CA 1
ATOM 3947 C C . ILE B 1 238 ? -12.656 -19.172 -23.672 1 39.44 238 ILE B C 1
ATOM 3949 O O . ILE B 1 238 ? -13.602 -19.219 -22.875 1 39.44 238 ILE B O 1
ATOM 3953 N N . ASN B 1 239 ? -12.719 -19.938 -24.609 1 36.06 239 ASN B N 1
ATOM 3954 C CA . ASN B 1 239 ? -13.078 -21.344 -24.516 1 36.06 239 ASN B CA 1
ATOM 3955 C C . ASN B 1 239 ? -12.812 -21.891 -23.109 1 36.06 239 ASN B C 1
ATOM 3957 O O . ASN B 1 239 ? -11.703 -21.75 -22.594 1 36.06 239 ASN B O 1
ATOM 3961 N N . LEU B 1 240 ? -13.891 -21.812 -22.25 1 38.75 240 LEU B N 1
ATOM 3962 C CA . LEU B 1 240 ? -13.898 -22.734 -21.109 1 38.75 240 LEU B CA 1
ATOM 3963 C C . LEU B 1 240 ? -12.914 -23.875 -21.328 1 38.75 240 LEU B C 1
ATOM 3965 O O . LEU B 1 240 ? -13.242 -24.859 -21.984 1 38.75 240 LEU B O 1
ATOM 3969 N N . VAL B 1 241 ? -11.805 -23.547 -21.828 1 34.44 241 VAL B N 1
ATOM 3970 C CA . VAL B 1 241 ? -11.039 -24.781 -21.656 1 34.44 241 VAL B CA 1
ATOM 3971 C C . VAL B 1 241 ? -11.469 -25.484 -20.375 1 34.44 241 VAL B C 1
ATOM 3973 O O . VAL B 1 241 ? -11.344 -24.938 -19.281 1 34.44 241 VAL B O 1
ATOM 3976 N N . SER B 1 242 ? -12.664 -26.109 -20.422 1 35.5 242 SER B N 1
ATOM 3977 C CA . SER B 1 242 ? -12.938 -27.109 -19.391 1 35.5 242 SER B CA 1
ATOM 3978 C C . SER B 1 242 ? -11.672 -27.453 -18.609 1 35.5 242 SER B C 1
ATOM 3980 O O . SER B 1 242 ? -10.578 -27.484 -19.188 1 35.5 242 SER B O 1
ATOM 3982 N N . SER B 1 243 ? -11.711 -27.125 -17.312 1 38.16 243 SER B N 1
ATOM 3983 C CA . SER B 1 243 ? -10.828 -27.469 -16.203 1 38.16 243 SER B CA 1
ATOM 3984 C C . SER B 1 243 ? -9.969 -28.688 -16.531 1 38.16 243 SER B C 1
ATOM 3986 O O .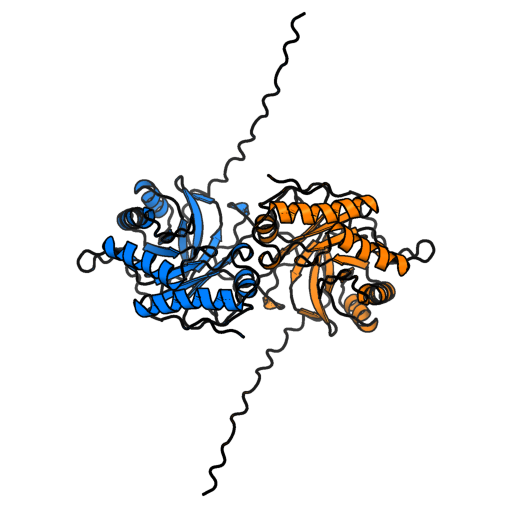 SER B 1 243 ? -9.211 -29.156 -15.688 1 38.16 243 SER B O 1
ATOM 3988 N N . LYS B 1 244 ? -10.484 -29.484 -17.547 1 39.38 244 LYS B N 1
ATOM 3989 C CA . LYS B 1 244 ? -9.648 -30.688 -17.641 1 39.38 244 LYS B CA 1
ATOM 3990 C C . LYS B 1 244 ? -8.258 -30.344 -18.172 1 39.38 244 LYS B C 1
ATOM 3992 O O . LYS B 1 244 ? -8.125 -29.719 -19.219 1 39.38 244 LYS B O 1
ATOM 3997 N N . ALA B 1 245 ? -7.328 -30.172 -17.25 1 45.69 245 ALA B N 1
ATOM 3998 C CA . ALA B 1 245 ? -5.918 -30.203 -17.625 1 45.69 245 ALA B CA 1
ATOM 3999 C C . ALA B 1 245 ? -5.727 -30.953 -18.938 1 45.69 245 ALA B C 1
ATOM 4001 O O . ALA B 1 245 ? -6.125 -32.125 -19.062 1 45.69 245 ALA B O 1
ATOM 4002 N N . GLU B 1 246 ? -5.852 -30.281 -20.094 1 47.88 246 GLU B N 1
ATOM 4003 C CA . GLU B 1 246 ? -5.516 -30.953 -21.344 1 47.88 246 GLU B CA 1
ATOM 4004 C C . GLU B 1 246 ? -4.211 -31.734 -21.219 1 47.88 246 GLU B C 1
ATOM 4006 O O . GLU B 1 246 ? -3.199 -31.188 -20.766 1 47.88 246 GLU B O 1
ATOM 4011 N N . LYS B 1 247 ? -4.285 -32.938 -20.75 1 48.94 247 LYS B N 1
ATOM 4012 C CA . LYS B 1 247 ? -3.098 -33.75 -20.938 1 48.94 247 LYS B CA 1
ATOM 4013 C C . LYS B 1 247 ? -2.656 -33.75 -22.406 1 48.94 247 LYS B C 1
ATOM 4015 O O . LYS B 1 247 ? -3.389 -34.219 -23.281 1 48.94 247 LYS B O 1
ATOM 4020 N N . LEU B 1 248 ? -1.961 -32.656 -22.766 1 49.03 248 LEU B N 1
ATOM 4021 C CA . LEU B 1 248 ? -1.258 -32.812 -24.031 1 49.03 248 LEU B CA 1
ATOM 4022 C C . LEU B 1 248 ? -0.035 -33.719 -23.875 1 49.03 248 LEU B C 1
ATOM 4024 O O . LEU B 1 248 ? 0.915 -33.375 -23.188 1 49.03 248 LEU B O 1
ATOM 4028 N N . ASP B 1 249 ? 0.015 -34.812 -24.578 1 56.41 249 ASP B N 1
ATOM 4029 C CA . ASP B 1 249 ? 1.091 -35.781 -24.625 1 56.41 249 ASP B CA 1
ATOM 4030 C C . ASP B 1 249 ? 1.533 -36.188 -23.219 1 56.41 249 ASP B C 1
ATOM 4032 O O . ASP B 1 249 ? 2.73 -36.312 -22.953 1 56.41 249 ASP B O 1
ATOM 4036 N N . GLY B 1 250 ? 0.617 -36.062 -22.25 1 71.06 250 GLY B N 1
ATOM 4037 C CA . GLY B 1 250 ? 0.905 -36.562 -20.922 1 71.06 250 GLY B CA 1
ATOM 4038 C C . GLY B 1 250 ? 1.403 -35.5 -19.969 1 71.06 250 GLY B C 1
ATOM 4039 O O . GLY B 1 250 ? 1.683 -35.781 -18.812 1 71.06 250 GLY B O 1
ATOM 4040 N N . GLU B 1 251 ? 1.445 -34.25 -20.469 1 85.56 251 GLU B N 1
ATOM 4041 C CA . GLU B 1 251 ? 1.944 -33.156 -19.609 1 85.56 251 GLU B CA 1
ATOM 4042 C C . GLU B 1 251 ? 0.801 -32.312 -19.078 1 85.56 251 GLU B C 1
ATOM 4044 O O . GLU B 1 251 ? -0.223 -32.156 -19.734 1 85.56 251 GLU B O 1
ATOM 4049 N N . LEU B 1 252 ? 0.974 -31.906 -17.828 1 91.94 252 LEU B N 1
ATOM 4050 C CA . LEU B 1 252 ? 0.043 -30.953 -17.234 1 91.94 252 LEU B CA 1
ATOM 4051 C C . LEU B 1 252 ? 0.324 -29.531 -17.734 1 91.94 252 LEU B C 1
ATOM 4053 O O . LEU B 1 252 ? 1.483 -29.141 -17.859 1 91.94 252 LEU B O 1
ATOM 4057 N N . ILE B 1 253 ? -0.713 -28.828 -18.172 1 92.44 253 ILE B N 1
ATOM 4058 C CA . ILE B 1 253 ? -0.582 -27.453 -18.625 1 92.44 253 ILE B CA 1
ATOM 4059 C C . ILE B 1 253 ? -1.173 -26.5 -17.578 1 92.44 253 ILE B C 1
ATOM 4061 O O . ILE B 1 253 ? -2.283 -26.719 -17.094 1 92.44 253 ILE B O 1
ATOM 4065 N N . VAL B 1 254 ? -0.388 -25.5 -17.188 1 93.94 254 VAL B N 1
ATOM 4066 C CA . VAL B 1 254 ? -0.867 -24.5 -16.234 1 93.94 254 VAL B CA 1
ATOM 4067 C C . VAL B 1 254 ? -0.767 -23.094 -16.859 1 93.94 254 VAL B C 1
ATOM 4069 O O . VAL B 1 254 ? -0.112 -22.922 -1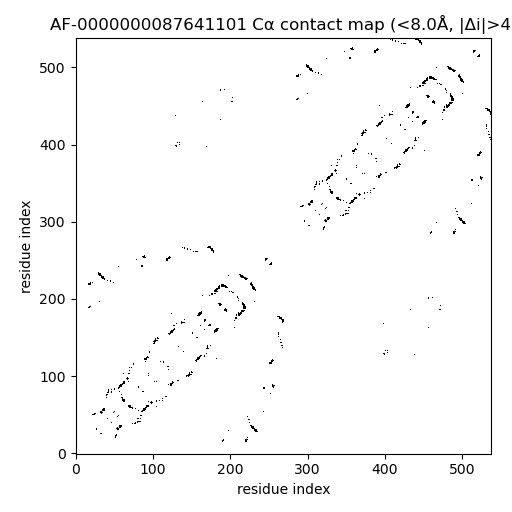7.891 1 93.94 254 VAL B O 1
ATOM 4072 N N . GLY B 1 255 ? -1.445 -22.078 -16.266 1 94 255 GLY B N 1
ATOM 4073 C CA . GLY B 1 255 ? -1.391 -20.703 -16.75 1 94 255 GLY B CA 1
ATOM 4074 C C . GLY B 1 255 ? -2.316 -20.453 -17.922 1 94 255 GLY B C 1
ATOM 4075 O O . GLY B 1 255 ? -1.907 -19.875 -18.922 1 94 255 GLY B O 1
ATOM 4076 N N . THR B 1 256 ? -3.561 -20.875 -17.812 1 87.38 256 THR B N 1
ATOM 4077 C CA . THR B 1 256 ? -4.434 -20.859 -18.969 1 87.38 256 THR B CA 1
ATOM 4078 C C . THR B 1 256 ? -5.406 -19.688 -18.906 1 87.38 256 THR B C 1
ATOM 4080 O O . THR B 1 256 ? -6.211 -19.484 -19.828 1 87.38 256 THR B O 1
ATOM 4083 N N . LEU B 1 257 ? -5.32 -18.891 -17.859 1 84.12 257 LEU B N 1
ATOM 4084 C CA . LEU B 1 257 ? -6.191 -17.719 -17.766 1 84.12 257 LEU B CA 1
ATOM 4085 C C . LEU B 1 257 ? -5.82 -16.688 -18.828 1 84.12 257 LEU B C 1
ATOM 4087 O O . LEU B 1 257 ? -6.676 -15.922 -19.281 1 84.12 257 LEU B O 1
ATOM 4091 N N . GLY B 1 258 ? -4.539 -16.672 -19.078 1 73.12 258 GLY B N 1
ATOM 4092 C CA . GLY B 1 258 ? -4.062 -15.633 -19.984 1 73.12 258 GLY B CA 1
ATOM 4093 C C . GLY B 1 258 ? -4.148 -16.031 -21.453 1 73.12 258 GLY B C 1
ATOM 4094 O O . GLY B 1 258 ? -4.438 -17.188 -21.766 1 73.12 258 GLY B O 1
ATOM 4095 N N . GLY B 1 259 ? -4.18 -14.992 -22.312 1 71 259 GLY B N 1
ATOM 4096 C CA . GLY B 1 259 ? -4.086 -15.234 -23.734 1 71 259 GLY B CA 1
ATOM 4097 C C . GLY B 1 259 ? -2.66 -15.445 -24.219 1 71 259 GLY B C 1
ATOM 4098 O O . GLY B 1 259 ? -1.797 -15.867 -23.453 1 71 259 GLY B O 1
ATOM 4099 N N . ASN B 1 260 ? -2.521 -15.312 -25.422 1 74.25 260 ASN B N 1
ATOM 4100 C CA . ASN B 1 260 ? -1.237 -15.594 -26.047 1 74.25 260 ASN B CA 1
ATOM 4101 C C . ASN B 1 260 ? -0.423 -14.32 -26.266 1 74.25 260 ASN B C 1
ATOM 4103 O O . ASN B 1 260 ? 0.645 -14.352 -26.875 1 74.25 260 ASN B O 1
ATOM 4107 N N . GLN B 1 261 ? -0.827 -13.289 -25.625 1 76.31 261 GLN B N 1
ATOM 4108 C CA . GLN B 1 261 ? -0.104 -12.039 -25.844 1 76.31 261 GLN B CA 1
ATOM 4109 C C . GLN B 1 261 ? 1.106 -11.93 -24.906 1 76.31 261 GLN B C 1
ATOM 4111 O O . GLN B 1 261 ? 0.969 -12.008 -23.688 1 76.31 261 GLN B O 1
ATOM 4116 N N . MET B 1 262 ? 2.275 -11.711 -25.562 1 79.69 262 MET B N 1
ATOM 4117 C CA . MET B 1 262 ? 3.504 -11.531 -24.797 1 79.69 262 MET B CA 1
ATOM 4118 C C . MET B 1 262 ? 3.607 -10.109 -24.25 1 79.69 262 MET B C 1
ATOM 4120 O O . MET B 1 262 ? 3.268 -9.148 -24.938 1 79.69 262 MET B O 1
ATOM 4124 N N . SER B 1 263 ? 4.074 -10.039 -23.062 1 85 263 SER B N 1
ATOM 4125 C CA . SER B 1 263 ? 4.285 -8.734 -22.422 1 85 263 SER B CA 1
ATOM 4126 C C . SER B 1 263 ? 5.441 -7.988 -23.078 1 85 263 SER B C 1
ATOM 4128 O O . SER B 1 263 ? 6.469 -8.586 -23.422 1 85 263 SER B O 1
ATOM 4130 N N . GLY B 1 264 ? 5.242 -6.637 -23.312 1 88.12 264 GLY B N 1
ATOM 4131 C CA . GLY B 1 264 ? 6.391 -5.789 -23.562 1 88.12 264 GLY B CA 1
ATOM 4132 C C . GLY B 1 264 ? 7.242 -5.535 -22.344 1 88.12 264 GLY B C 1
ATOM 4133 O O . GLY B 1 264 ? 6.91 -6 -21.25 1 88.12 264 GLY B O 1
ATOM 4134 N N . LEU B 1 265 ? 8.398 -4.91 -22.578 1 94.44 265 LEU B N 1
ATOM 4135 C CA . LEU B 1 265 ? 9.234 -4.5 -21.453 1 94.44 265 LEU B CA 1
ATOM 4136 C C . LEU B 1 265 ? 8.594 -3.346 -20.688 1 94.44 265 LEU B C 1
ATOM 4138 O O . LEU B 1 265 ? 7.84 -2.561 -21.266 1 94.44 265 LEU B O 1
ATOM 4142 N N . VAL B 1 266 ? 8.828 -3.367 -19.391 1 96.69 266 VAL B N 1
ATOM 4143 C CA . VAL B 1 266 ? 8.453 -2.223 -18.562 1 96.69 266 VAL B CA 1
ATOM 4144 C C . VAL B 1 266 ? 9.297 -1.01 -18.953 1 96.69 266 VAL B C 1
ATOM 4146 O O . VAL B 1 266 ? 10.531 -1.085 -18.984 1 96.69 266 VAL B O 1
ATOM 4149 N N . GLN B 1 267 ? 8.594 0.112 -19.234 1 94.38 267 GLN B N 1
ATOM 4150 C CA . GLN B 1 267 ? 9.266 1.296 -19.75 1 94.38 267 GLN B CA 1
ATOM 4151 C C . GLN B 1 267 ? 9.055 2.498 -18.828 1 94.38 267 GLN B C 1
ATOM 4153 O O . GLN B 1 267 ? 7.914 2.859 -18.531 1 94.38 267 GLN B O 1
ATOM 4158 N N . SER B 1 268 ? 10.164 3.094 -18.438 1 89.69 268 SER B N 1
ATOM 4159 C CA . SER B 1 268 ? 10.117 4.266 -17.578 1 89.69 268 SER B CA 1
ATOM 4160 C C . SER B 1 268 ? 9.383 5.422 -18.25 1 89.69 268 SER B C 1
ATOM 4162 O O . SER B 1 268 ? 9.414 5.555 -19.469 1 89.69 268 SER B O 1
ATOM 4164 N N . VAL B 1 269 ? 8.633 6.211 -17.359 1 82.94 269 VAL B N 1
ATOM 4165 C CA . VAL B 1 269 ? 7.938 7.398 -17.844 1 82.94 269 VAL B CA 1
ATOM 4166 C C . VAL B 1 269 ? 8.82 8.633 -17.656 1 82.94 269 VAL B C 1
ATOM 4168 O O . VAL B 1 269 ? 9.656 8.672 -16.75 1 82.94 269 VAL B O 1
#